Protein AF-A0A924CET1-F1 (afdb_monomer)

pLDDT: mean 86.61, std 19.59, range [25.23, 98.88]

Foldseek 3Di:
DWQFAEQQWTWDWDADFQKIKIWTAGLQCQAQVQFGFTQFMKIKHWPPGRAPDPQWDWDQDLLLSWIWIDHVQKIWIWHYLHQKIKIKIAGPWWIKMKIKTWDLLCAWDWQAAQELPDGDIDHHWDWDWDQQKIAIKDFHALPNDPVQVVCQLQLHHPVLWQDWHRQKMWHKMKGKPFWDDWFDKDWDDDQQGTTIMGITMGDTDSIIMMMMGTDIGHNDDSVCRHVVRVVCVDPVVVVVSSVVSSVVSVVLPVLDAAAFPVVDDPPPLRRLLRVLLSVQSSSLNNNQQHQAAAQLQSGGHADDDHPPLDAAAFPNPGGRPDDGRYDSSHDYDLSGFPQLLSSLLQQLLCLLSLVCSSNVNVLCQLLSSQSSQQSLLVLLVFGFGFQFRGARSRSARDVSQPAHSSRAGPPQLGRQQRLSLLSSLVSLLSCCVRNVDDSPSRVRNSLSSLRSQLGSQLVVCCVVPVGSAPPVLAGWRFDHRLNSFFGRFTAFQSNLLSLLQSLVSLLPDPPQDPVSNVVSVSSNVRRDDFAWDDFPNDIEGDRGVDGDGTDDLQAPSNLSCQPPSNVAAPSPPVRLRRLVCHLVRDDPVSCVRHCDLFASYLNLVSCLRSVNLVVSVVSSSCQSSCPPPQADPSRQDDRHHYHHPSNSSSNVSVSVVSVVVVVVVVVVVVVPPDDDDDDDDDDPPPVVVVVVVVVVVVVVVVVVVVRD

Sequence (708 aa):
MPLSGRKGTGANVWVQNGALWIYLAHNGAYDEEGRLLKLGCIRIVPINIYLGANGFKQELDLATGAINISQPGLKISLWFAGETLIYEFNADKPLAVNVAYANWRDKPRDSVRLDMFRFAKLTADSIKPDNKCVFWFHRNSDAGIDILKIAKQQGIPSEAVHDITSKRVFGGAMALNTAVGLPVVDYVQWQNWKGKAWIFTTSESKQHIMTVHLAGGLNEDPKKWVQQAKTLLSPVVRKQVKRDELERWKQFWSRSHVNININKPTNDTAFIIGRNYQLFRYMLACNRDGELPLLFNGGIFTVDNMPGRISGNNNDELPIYQEGETTPDFRRWMFCSFMSQNQRWLGWPAIANGDIDLLSPSLSFYRDREITAAARAKTNGAIGVVYPEPLDVWGLCSSGVAPRPDGLTNAQHLTYHFSMMLEHAWMALQAHDQLGIFIKKDLQWIKGTILFYDSYYRKQHKSRTGKELNDSGKLVIYPACGLELAVGATNPIEVVSGLTRITAALIALPEINSETRKTLQRIQSSLPALPTGIRDGKESLLPAVTWEKEYNVWEPIEMYAYWPYRMVGITKPSTISLARNTWLTIPAARAKFCKQDYSWMANVINMAALGWTDSAKQRVIYKMSNLSAPQARFPAFLVRDTIGYLITTGVVQELLVYKRCLWLQILMVMEKFTYYPPGQKSGMLILNYMLHSKLLLKQLCVMEKFFH

Mean predicted aligned error: 8.14 Å

Radius of gyration: 27.8 Å; Cα contacts (8 Å, |Δi|>4): 1492; chains: 1; bounding box: 65×84×78 Å

Secondary structure (DSSP, 8-state):
-EEE-STTEEEEEEEETBEEEEEEEEEEEE-TTS-EEEEEEEEEEETT--BTSTT-EEEEETTTTEEEEEETTEEEEEEEETTEEEEEEEEEEEE-EEEEEEES-SS-EEEEEEETTEEEEEPPPEEEEETTEEEEEEE--TTSS-HHHHHHHTT--GGG----STTEEEEEEEEESSEEEEEEEEEEEETTEEEEEEEEEEPSEEEEEEEEEEEEEET--THHHHHHHHHTTSHHHHHHHHHHHHHHHHHHHHH-----STTS-TT-HHHHHHHHHHHHHHHHGGGTT-SSPPPTTTTT------TTT--EETTTTEE------B-TT--TTTTT-EEHHHHHHHHHHHHHHT-HHHHHHHHHHHHHTHHHHHHHHHHTT-SS----SEE-TTSSBPGGG-B-TTSSBSSTTTTT--HHHHHHHHHHHHHHHHH---GGGTHHHHHHHHHHHHHHHHHHHHHHHS-SS-TTS-----SEEETTTEEEEBS-HHHHHHHHHHHHHHHH-TTS-HHHHHHHHHHHHHPPPPPEEEETTEEEE-S-SB-SEE---SS-GGGGGTTTT-SSBTTBGGGHHHHHHHHHTS-HHHHHHHTS--TT-THHHHHHHTT-HHHHHHHHHHHHH--SS--SSSTT---SS---SHHHHHHHHHHHHHHHHHHHHHHHHHTTS----S----SSSHHHHHHHHHHHHHHHHHHHGGG-

Solvent-accessible surface area (backbone atoms only — not comparable to full-atom values): 36358 Å² total; per-residue (Å²): 79,82,40,40,24,25,51,18,20,34,33,40,39,49,75,55,93,31,23,42,38,34,40,36,22,34,60,36,27,41,38,39,86,59,46,72,39,59,64,34,37,38,42,38,34,50,56,99,48,64,46,81,45,87,71,49,48,79,45,78,40,75,68,66,46,27,40,40,36,38,34,84,63,38,41,34,41,36,38,43,52,54,42,26,41,37,38,42,40,42,35,78,55,66,37,31,38,39,44,25,47,30,34,61,38,66,44,66,41,72,60,35,28,36,30,73,89,39,66,38,75,44,72,47,45,50,74,48,79,43,76,32,30,40,36,37,37,37,68,29,44,81,74,59,48,70,58,57,59,56,34,47,53,19,44,26,57,69,92,35,60,44,79,71,26,56,48,14,24,25,32,34,9,39,26,41,76,45,43,49,64,65,52,51,75,44,80,42,77,56,94,80,32,56,35,37,29,41,35,29,44,31,53,70,33,38,63,48,46,39,22,33,20,49,52,38,34,71,69,50,66,73,82,53,30,52,54,60,10,48,54,54,67,38,68,70,51,39,57,50,45,49,54,56,41,38,52,50,36,46,55,57,50,69,57,43,82,62,86,32,57,85,89,55,60,92,81,37,60,59,26,36,28,23,50,35,44,51,52,43,56,47,56,57,43,9,33,31,66,17,82,47,53,70,49,69,90,51,47,67,64,58,53,71,71,52,88,80,73,71,56,42,44,75,79,62,74,43,62,55,85,72,90,66,57,38,41,51,52,34,32,66,67,72,57,48,47,52,35,39,74,60,43,50,38,61,37,54,27,19,56,73,34,67,33,59,47,51,25,47,13,55,57,44,54,56,51,72,24,32,57,34,15,26,39,25,16,45,57,64,70,22,48,39,27,47,58,50,39,45,18,34,86,48,53,46,43,26,74,79,50,48,48,31,60,50,32,33,41,57,44,72,44,39,42,44,18,52,49,48,55,40,53,54,40,42,49,52,54,47,33,24,74,75,66,66,47,78,53,76,82,48,47,62,52,45,50,15,42,56,40,18,55,54,43,34,23,24,50,47,32,22,76,76,70,76,36,49,43,49,99,86,58,25,52,47,44,40,79,23,17,29,64,42,25,28,27,58,7,30,44,23,23,44,47,48,33,34,52,53,50,45,40,53,51,50,61,69,38,84,89,51,51,71,68,61,35,52,52,40,51,55,52,56,72,20,53,56,77,76,23,65,46,74,39,94,91,31,59,18,60,30,58,28,70,44,56,75,45,80,68,46,51,58,58,58,56,49,46,28,28,35,52,88,51,46,72,30,9,67,79,34,63,94,34,35,63,41,45,46,36,29,65,71,49,45,55,67,88,41,39,77,47,30,69,49,80,59,29,80,45,60,51,45,48,48,27,44,35,63,66,35,58,67,63,17,49,53,44,45,48,55,56,43,44,38,73,92,72,68,54,44,92,51,78,72,49,69,69,73,60,57,62,44,59,47,55,53,52,25,30,56,50,48,49,53,48,50,50,47,47,50,51,49,46,51,51,53,59,63,66,70,75,73,91,75,81,94,83,81,85,88,88,84,65,68,67,65,53,57,56,54,48,55,57,48,50,54,55,50,55,55,56,56,59,72,76,108

Nearest PDB structures (foldseek):
  7znz-assembly1_A  TM=6.852E-01  e=9.199E-16  Akkermansia muciniphila ATCC BAA-835
  4ktr-assembly1_A  TM=5.392E-01  e=5.533E-12  [Bacillus] selenitireducens MLS10
  5swi-assembly3_C  TM=4.284E-01  e=2.845E-06  Streptococcus pneumoniae
  5swi-assembly1_B  TM=4.220E-01  e=8.759E-06  Streptococcus pneumoniae
  8bou-assembly1_A  TM=4.145E-01  e=2.973E-05  Blautia producta ATCC 27340 = DSM 2950

Structure (mmCIF, N/CA/C/O backbone):
data_AF-A0A924CET1-F1
#
_entry.id   AF-A0A924CET1-F1
#
loop_
_atom_site.group_PDB
_atom_site.id
_atom_site.type_symbol
_atom_site.label_atom_id
_atom_site.label_alt_id
_atom_site.label_comp_id
_atom_site.label_asym_id
_atom_site.label_entity_id
_atom_site.label_seq_id
_atom_site.pdbx_PDB_ins_code
_atom_site.Cartn_x
_atom_site.Cartn_y
_atom_site.Cartn_z
_atom_site.occupancy
_atom_site.B_iso_or_equiv
_atom_site.auth_seq_id
_atom_site.auth_comp_id
_atom_site.auth_asym_id
_atom_site.auth_atom_id
_atom_site.pdbx_PDB_model_num
ATOM 1 N N . MET A 1 1 ? 1.129 -7.880 -17.248 1.00 93.69 1 MET A N 1
ATOM 2 C CA . MET A 1 1 ? 1.616 -8.592 -16.052 1.00 93.69 1 MET A CA 1
ATOM 3 C C . MET A 1 1 ? 2.364 -7.599 -15.173 1.00 93.69 1 MET A C 1
ATOM 5 O O . MET A 1 1 ? 3.151 -6.838 -15.726 1.00 93.69 1 MET A O 1
ATOM 9 N N . PRO A 1 2 ? 2.096 -7.546 -13.862 1.00 94.50 2 PRO A N 1
ATOM 10 C CA . PRO A 1 2 ? 2.964 -6.887 -12.888 1.00 94.50 2 PRO A CA 1
ATOM 11 C C . PRO A 1 2 ? 4.361 -7.506 -12.907 1.00 94.50 2 PRO A C 1
ATOM 13 O O . PRO A 1 2 ? 4.483 -8.725 -13.005 1.00 94.50 2 PRO A O 1
ATOM 16 N N . LEU A 1 3 ? 5.382 -6.670 -12.793 1.00 98.06 3 LEU A N 1
ATOM 17 C CA . LEU A 1 3 ? 6.769 -7.054 -12.586 1.00 98.06 3 LEU A CA 1
ATOM 18 C C . LEU A 1 3 ? 7.252 -6.350 -11.318 1.00 98.06 3 LEU A C 1
ATOM 20 O O . LEU A 1 3 ? 7.352 -5.122 -11.297 1.00 98.06 3 LEU A O 1
ATOM 24 N N . SER A 1 4 ? 7.480 -7.120 -10.259 1.00 97.50 4 SER A N 1
ATOM 25 C CA . SER A 1 4 ? 7.829 -6.604 -8.934 1.00 97.50 4 SER A CA 1
ATOM 26 C C . SER A 1 4 ? 9.338 -6.429 -8.783 1.00 97.50 4 SER A C 1
ATOM 28 O O . SER A 1 4 ? 10.095 -7.365 -9.037 1.00 97.50 4 SER A O 1
ATOM 30 N N . GLY A 1 5 ? 9.761 -5.247 -8.333 1.00 96.75 5 GLY A N 1
ATOM 31 C CA . GLY A 1 5 ? 11.117 -4.979 -7.860 1.00 96.75 5 GLY A CA 1
ATOM 32 C C . GLY A 1 5 ? 11.214 -5.032 -6.335 1.00 96.75 5 GLY A C 1
ATOM 33 O O . GLY A 1 5 ? 10.693 -5.950 -5.692 1.00 96.75 5 GLY A O 1
ATOM 34 N N . ARG A 1 6 ? 11.900 -4.045 -5.756 1.00 94.94 6 ARG A N 1
ATOM 35 C CA . ARG A 1 6 ? 12.061 -3.847 -4.304 1.00 94.94 6 ARG A CA 1
ATOM 36 C C . ARG A 1 6 ? 11.939 -2.359 -3.950 1.00 94.94 6 ARG A C 1
ATOM 38 O O . ARG A 1 6 ? 12.030 -1.514 -4.839 1.00 94.94 6 ARG A O 1
ATOM 45 N N . LYS A 1 7 ? 11.737 -2.032 -2.669 1.00 96.12 7 LYS A N 1
ATOM 46 C CA . LYS A 1 7 ? 11.613 -0.659 -2.139 1.00 96.12 7 LYS A CA 1
ATOM 47 C C . LYS A 1 7 ? 10.518 0.183 -2.804 1.00 96.12 7 LYS A C 1
ATOM 49 O O . LYS A 1 7 ? 10.582 1.403 -2.872 1.00 96.12 7 LYS A O 1
ATOM 54 N N . GLY A 1 8 ? 9.481 -0.484 -3.293 1.00 96.12 8 GLY A N 1
ATOM 55 C CA . GLY A 1 8 ? 8.350 0.147 -3.954 1.00 96.12 8 GLY A CA 1
ATOM 56 C C . GLY A 1 8 ? 8.479 0.235 -5.471 1.00 96.12 8 GLY A C 1
ATOM 57 O O . GLY A 1 8 ? 7.583 0.807 -6.078 1.00 96.12 8 GLY A O 1
ATOM 58 N N . THR A 1 9 ? 9.522 -0.316 -6.100 1.00 97.69 9 THR A N 1
ATOM 59 C CA . THR A 1 9 ? 9.662 -0.319 -7.569 1.00 97.69 9 THR A CA 1
ATOM 60 C C . THR A 1 9 ? 8.893 -1.447 -8.244 1.00 97.69 9 THR A C 1
ATOM 62 O O . THR A 1 9 ? 8.811 -2.572 -7.747 1.00 97.69 9 THR A O 1
ATOM 65 N N . GLY A 1 10 ? 8.361 -1.168 -9.429 1.00 98.00 10 GLY A N 1
ATOM 66 C CA . GLY A 1 10 ? 7.769 -2.190 -10.279 1.00 98.00 10 GLY A CA 1
ATOM 67 C C . GLY A 1 10 ? 7.324 -1.648 -11.628 1.00 98.00 10 GLY A C 1
ATOM 68 O O . GLY A 1 10 ? 7.490 -0.466 -11.938 1.00 98.00 10 GLY A O 1
ATOM 69 N N . ALA A 1 11 ? 6.749 -2.528 -12.443 1.00 98.38 11 ALA A N 1
ATOM 70 C CA . ALA A 1 11 ? 6.214 -2.152 -13.742 1.00 98.38 11 ALA A CA 1
ATOM 71 C C . ALA A 1 11 ? 4.983 -2.968 -14.158 1.00 98.38 11 ALA A C 1
ATOM 73 O O . ALA A 1 11 ? 4.824 -4.125 -13.772 1.00 98.38 11 ALA A O 1
ATOM 74 N N . ASN A 1 12 ? 4.131 -2.392 -15.008 1.00 96.44 12 ASN A N 1
ATOM 75 C CA . ASN A 1 12 ? 3.133 -3.145 -15.770 1.00 96.44 12 ASN A CA 1
ATOM 76 C C . ASN A 1 12 ? 3.716 -3.472 -17.150 1.00 96.44 12 ASN A C 1
ATOM 78 O O . ASN A 1 12 ? 3.996 -2.555 -17.911 1.00 96.44 12 ASN A O 1
ATOM 82 N N . VAL A 1 13 ? 3.859 -4.758 -17.483 1.00 97.81 13 VAL A N 1
ATOM 83 C CA . VAL A 1 13 ? 4.490 -5.246 -18.724 1.00 97.81 13 VAL A CA 1
ATOM 84 C C . VAL A 1 13 ? 3.480 -6.005 -19.588 1.00 97.81 13 VAL A C 1
ATOM 86 O O . VAL A 1 13 ? 2.873 -6.977 -19.118 1.00 97.81 13 VAL A O 1
ATOM 89 N N . TRP A 1 14 ? 3.290 -5.622 -20.849 1.00 96.06 14 TRP A N 1
ATOM 90 C CA . TRP A 1 14 ? 2.434 -6.362 -21.787 1.00 96.06 14 TRP A CA 1
ATOM 91 C C . TRP A 1 14 ? 2.871 -6.186 -23.240 1.00 96.06 14 TRP A C 1
ATOM 93 O O . TRP A 1 14 ? 3.539 -5.217 -23.582 1.00 96.06 14 TRP A O 1
ATOM 103 N N . VAL A 1 15 ? 2.464 -7.117 -24.101 1.00 97.12 15 VAL A N 1
ATOM 104 C CA . VAL A 1 15 ? 2.618 -6.992 -25.554 1.00 97.12 15 VAL A CA 1
ATOM 105 C C . VAL A 1 15 ? 1.288 -6.605 -26.186 1.00 97.12 15 VAL A C 1
ATOM 107 O O . VAL A 1 15 ? 0.242 -7.173 -25.862 1.00 97.12 15 VAL A O 1
ATOM 110 N N . GLN A 1 16 ? 1.329 -5.618 -27.075 1.00 94.44 16 GLN A N 1
ATOM 111 C CA . GLN A 1 16 ? 0.176 -5.133 -27.824 1.00 94.44 16 GLN A CA 1
ATOM 112 C C . GLN A 1 16 ? 0.647 -4.474 -29.119 1.00 94.44 16 GLN A C 1
ATOM 114 O O . GLN A 1 16 ? 1.568 -3.655 -29.104 1.00 94.44 16 GLN A O 1
ATOM 119 N N . ASN A 1 17 ? -0.032 -4.793 -30.223 1.00 94.50 17 ASN A N 1
ATOM 120 C CA . ASN A 1 17 ? 0.187 -4.196 -31.542 1.00 94.50 17 ASN A CA 1
ATOM 121 C C . ASN A 1 17 ? 1.659 -4.249 -31.992 1.00 94.50 17 ASN A C 1
ATOM 123 O O . ASN A 1 17 ? 2.242 -3.226 -32.352 1.00 94.50 17 ASN A O 1
ATOM 127 N N . GLY A 1 18 ? 2.285 -5.427 -31.905 1.00 96.56 18 GLY A N 1
ATOM 128 C CA . GLY A 1 18 ? 3.669 -5.631 -32.340 1.00 96.56 18 GLY A CA 1
ATOM 129 C C . GLY A 1 18 ? 4.739 -5.090 -31.388 1.00 96.56 18 GLY A C 1
ATOM 130 O O . GLY A 1 18 ? 5.923 -5.243 -31.675 1.00 96.56 18 GLY A O 1
ATOM 131 N N . ALA A 1 19 ? 4.355 -4.476 -30.264 1.00 97.62 19 ALA A N 1
ATOM 132 C CA . ALA A 1 19 ? 5.263 -3.794 -29.348 1.00 97.62 19 ALA A CA 1
ATOM 133 C C . ALA A 1 19 ? 5.168 -4.336 -27.917 1.00 97.62 19 ALA A C 1
ATOM 135 O O . ALA A 1 19 ? 4.095 -4.733 -27.456 1.00 97.62 19 ALA A O 1
ATOM 136 N N . LEU A 1 20 ? 6.289 -4.288 -27.202 1.00 98.50 20 LEU A N 1
ATOM 137 C CA . LEU A 1 20 ? 6.355 -4.478 -25.757 1.00 98.50 20 LEU A CA 1
ATOM 138 C C . LEU A 1 20 ? 6.174 -3.125 -25.063 1.00 98.50 20 LEU A C 1
ATOM 140 O O . LEU A 1 20 ? 6.857 -2.157 -25.390 1.00 98.50 20 LEU A O 1
ATOM 144 N N . TRP A 1 21 ? 5.274 -3.083 -24.091 1.00 98.31 21 TRP A N 1
ATOM 145 C CA . TRP A 1 21 ? 4.913 -1.907 -23.313 1.00 98.31 21 TRP A CA 1
ATOM 146 C C . TRP A 1 21 ? 5.235 -2.119 -21.840 1.00 98.31 21 TRP A C 1
ATOM 148 O O . TRP A 1 21 ? 4.999 -3.201 -21.292 1.00 98.31 21 TRP A O 1
ATOM 158 N N . ILE A 1 22 ? 5.773 -1.079 -21.207 1.00 98.50 22 ILE A N 1
ATOM 159 C CA . ILE A 1 22 ? 6.216 -1.094 -19.815 1.00 98.50 22 ILE A CA 1
ATOM 160 C C . ILE A 1 22 ? 5.808 0.228 -19.159 1.00 98.50 22 ILE A C 1
ATOM 162 O O . ILE A 1 22 ? 6.411 1.262 -19.434 1.00 98.50 22 ILE A O 1
ATOM 166 N N . TYR A 1 23 ? 4.822 0.214 -18.263 1.00 97.88 23 TYR A N 1
ATOM 167 C CA . TYR A 1 23 ? 4.559 1.365 -17.388 1.00 97.88 23 TYR A CA 1
ATOM 168 C C . TYR A 1 23 ? 5.382 1.263 -16.118 1.00 97.88 23 TYR A C 1
ATOM 170 O O . TYR A 1 23 ? 5.214 0.310 -15.359 1.00 97.88 23 TYR A O 1
ATOM 178 N N . LEU A 1 24 ? 6.240 2.253 -15.891 1.00 98.62 24 LEU A N 1
ATOM 179 C CA . LEU A 1 24 ? 7.174 2.309 -14.770 1.00 98.62 24 LEU A CA 1
ATOM 180 C C . LEU A 1 24 ? 6.499 2.930 -13.546 1.00 98.62 24 LEU A C 1
ATOM 182 O O . LEU A 1 24 ? 5.715 3.875 -13.675 1.00 98.62 24 LEU A O 1
ATOM 186 N N . ALA A 1 25 ? 6.798 2.420 -12.355 1.00 97.81 25 ALA A N 1
ATOM 187 C CA . ALA A 1 25 ? 6.212 2.927 -11.122 1.00 97.81 25 ALA A CA 1
ATOM 188 C C . ALA A 1 25 ? 7.146 2.769 -9.913 1.00 97.81 25 ALA A C 1
ATOM 190 O O . ALA A 1 25 ? 7.960 1.845 -9.855 1.00 97.81 25 ALA A O 1
ATOM 191 N N . HIS A 1 26 ? 6.983 3.663 -8.936 1.00 97.94 26 HIS A N 1
ATOM 192 C CA . HIS A 1 26 ? 7.673 3.618 -7.649 1.00 97.94 26 HIS A CA 1
ATOM 193 C C . HIS A 1 26 ? 6.730 4.082 -6.536 1.00 97.94 26 HIS A C 1
ATOM 195 O O . HIS A 1 26 ? 6.138 5.150 -6.651 1.00 97.94 26 HIS A O 1
ATOM 201 N N . ASN A 1 27 ? 6.633 3.354 -5.421 1.00 96.25 27 ASN A N 1
ATOM 202 C CA . ASN A 1 27 ? 5.761 3.695 -4.280 1.00 96.25 27 ASN A CA 1
ATOM 203 C C . ASN A 1 27 ? 6.240 4.917 -3.465 1.00 96.25 27 ASN A C 1
ATOM 205 O O . ASN A 1 27 ? 5.765 5.173 -2.369 1.00 96.25 27 ASN A O 1
ATOM 209 N N . GLY A 1 28 ? 7.211 5.653 -3.997 1.00 96.19 28 GLY A N 1
ATOM 210 C CA . GLY A 1 28 ? 7.781 6.871 -3.426 1.00 96.19 28 GLY A CA 1
ATOM 211 C C . GLY A 1 28 ? 7.580 8.069 -4.350 1.00 96.19 28 GLY A C 1
ATOM 212 O O . GLY A 1 28 ? 8.092 9.141 -4.055 1.00 96.19 28 GLY A O 1
ATOM 213 N N . ALA A 1 29 ? 6.854 7.891 -5.461 1.00 96.88 29 ALA A N 1
ATOM 214 C CA . ALA A 1 29 ? 6.559 8.915 -6.457 1.00 96.88 29 ALA A CA 1
ATOM 215 C C . ALA A 1 29 ? 5.309 9.725 -6.080 1.00 96.88 29 ALA A C 1
ATOM 217 O O . ALA A 1 29 ? 4.350 9.795 -6.845 1.00 96.88 29 ALA A O 1
ATOM 218 N N . TYR A 1 30 ? 5.302 10.258 -4.858 1.00 95.06 30 TYR A N 1
ATOM 219 C CA . TYR A 1 30 ? 4.265 11.172 -4.389 1.00 95.06 30 TYR A CA 1
ATOM 220 C C . TYR A 1 30 ? 4.641 12.601 -4.773 1.00 95.06 30 TYR A C 1
ATOM 222 O O . TYR A 1 30 ? 5.714 13.072 -4.391 1.00 95.06 30 TYR A O 1
ATOM 230 N N . ASP A 1 31 ? 3.778 13.282 -5.518 1.00 93.88 31 ASP A N 1
ATOM 231 C CA . ASP A 1 31 ? 3.985 14.687 -5.868 1.00 93.88 31 ASP A CA 1
ATOM 232 C C . ASP A 1 31 ? 3.669 15.644 -4.706 1.00 93.88 31 ASP A C 1
ATOM 234 O O . ASP A 1 31 ? 3.340 15.220 -3.592 1.00 93.88 31 ASP A O 1
ATOM 238 N N . GLU A 1 32 ? 3.806 16.946 -4.950 1.00 91.88 32 GLU A N 1
ATOM 239 C CA . GLU A 1 32 ? 3.580 17.998 -3.959 1.00 91.88 32 GLU A CA 1
ATOM 240 C C . GLU A 1 32 ? 2.165 18.004 -3.363 1.00 91.88 32 GLU A C 1
ATOM 242 O O . GLU A 1 32 ? 1.992 18.450 -2.233 1.00 91.88 32 GLU A O 1
ATOM 247 N N . GLU A 1 33 ? 1.177 17.459 -4.073 1.00 89.75 33 GLU A N 1
ATOM 248 C CA . GLU A 1 33 ? -0.221 17.347 -3.636 1.00 89.75 33 GLU A CA 1
ATOM 249 C C . GLU A 1 33 ? -0.495 16.014 -2.910 1.00 89.75 33 GLU A C 1
ATOM 251 O O . GLU A 1 33 ? -1.640 15.696 -2.580 1.00 89.75 33 GLU A O 1
ATOM 256 N N . GLY A 1 34 ? 0.538 15.197 -2.673 1.00 90.88 34 GLY A N 1
ATOM 257 C CA . GLY A 1 34 ? 0.408 13.892 -2.025 1.00 90.88 34 GLY A CA 1
ATOM 258 C C . GLY A 1 34 ? -0.187 12.818 -2.938 1.00 90.88 34 GLY A C 1
ATOM 259 O O . GLY A 1 34 ? -0.776 11.847 -2.452 1.00 90.88 34 GLY A O 1
ATOM 260 N N . ARG A 1 35 ? -0.039 12.956 -4.261 1.00 90.69 35 ARG A N 1
ATOM 261 C CA . ARG A 1 35 ? -0.566 12.017 -5.260 1.00 90.69 35 ARG A CA 1
ATOM 262 C C . ARG A 1 35 ? 0.531 11.054 -5.715 1.00 90.69 35 ARG A C 1
ATOM 264 O O . ARG A 1 35 ? 1.541 11.481 -6.256 1.00 90.69 35 ARG A O 1
ATOM 271 N N . LEU A 1 36 ? 0.328 9.746 -5.536 1.00 93.19 36 LEU A N 1
ATOM 272 C CA . LEU A 1 36 ? 1.160 8.698 -6.137 1.00 93.19 36 LEU A CA 1
ATOM 273 C C . LEU A 1 36 ? 1.019 8.643 -7.672 1.00 93.19 36 LEU A C 1
ATOM 275 O O . LEU A 1 36 ? -0.027 8.228 -8.181 1.00 93.19 36 LEU A O 1
ATOM 279 N N . LEU A 1 37 ? 2.091 8.974 -8.394 1.00 94.12 37 LEU A N 1
ATOM 280 C CA . LEU A 1 37 ? 2.150 9.021 -9.859 1.00 94.12 37 LEU A CA 1
ATOM 281 C C . LEU A 1 37 ? 2.985 7.876 -10.465 1.00 94.12 37 LEU A C 1
ATOM 283 O O . LEU A 1 37 ? 3.860 7.283 -9.828 1.00 94.12 37 LEU A O 1
ATOM 287 N N . LYS A 1 38 ? 2.743 7.567 -11.741 1.00 95.75 38 LYS A N 1
ATOM 288 C CA . LYS A 1 38 ? 3.611 6.710 -12.566 1.00 95.75 38 LYS A CA 1
ATOM 289 C C . LYS A 1 38 ? 4.859 7.460 -13.008 1.00 95.75 38 LYS A C 1
ATOM 291 O O . LYS A 1 38 ? 4.860 8.679 -13.120 1.00 95.75 38 LYS A O 1
ATOM 296 N N . LEU A 1 39 ? 5.897 6.718 -13.382 1.00 97.88 39 LEU A N 1
ATOM 297 C CA . LEU A 1 39 ? 7.189 7.263 -13.814 1.00 97.88 39 LEU A CA 1
ATOM 298 C C . LEU A 1 39 ? 7.353 7.363 -15.339 1.00 97.88 39 LEU A C 1
ATOM 300 O O . LEU A 1 39 ? 8.454 7.631 -15.806 1.00 97.88 39 LEU A O 1
ATOM 304 N N . GLY A 1 40 ? 6.286 7.124 -16.104 1.00 97.25 40 GLY A N 1
ATOM 305 C CA . GLY A 1 40 ? 6.294 7.137 -17.568 1.00 97.25 40 GLY A CA 1
ATOM 306 C C . GLY A 1 40 ? 6.160 5.746 -18.193 1.00 97.25 40 GLY A C 1
ATOM 307 O O . GLY A 1 40 ? 5.855 4.751 -17.524 1.00 97.25 40 GLY A O 1
ATOM 308 N N . CYS A 1 41 ? 6.361 5.688 -19.507 1.00 98.19 41 CYS A N 1
ATOM 309 C CA . CYS A 1 41 ? 6.151 4.506 -20.334 1.00 98.19 41 CYS A CA 1
ATOM 310 C C . CYS A 1 41 ? 7.390 4.189 -21.167 1.00 98.19 41 CYS A C 1
ATOM 312 O O . CYS A 1 41 ? 7.946 5.077 -21.804 1.00 98.19 41 CYS A O 1
ATOM 314 N N . ILE A 1 42 ? 7.768 2.916 -21.246 1.00 98.69 42 ILE A N 1
ATOM 315 C CA . ILE A 1 42 ? 8.711 2.423 -22.249 1.00 98.69 42 ILE A CA 1
ATOM 316 C C . ILE A 1 42 ? 7.956 1.595 -23.287 1.00 98.69 42 ILE A C 1
ATOM 318 O O . ILE A 1 42 ? 7.154 0.725 -22.939 1.00 98.69 42 ILE A O 1
ATOM 322 N N . ARG A 1 43 ? 8.234 1.858 -24.564 1.00 98.50 43 ARG A N 1
ATOM 323 C CA . ARG A 1 43 ? 7.751 1.080 -25.706 1.00 98.50 43 ARG A CA 1
ATOM 324 C C . ARG A 1 43 ? 8.944 0.530 -26.480 1.00 98.50 43 ARG A C 1
ATOM 326 O O . ARG A 1 43 ? 9.829 1.289 -26.867 1.00 98.50 43 ARG A O 1
ATOM 333 N N . ILE A 1 44 ? 8.953 -0.777 -26.718 1.00 98.69 44 ILE A N 1
ATOM 334 C CA . ILE A 1 44 ? 10.032 -1.480 -27.416 1.00 98.69 44 ILE A CA 1
ATOM 335 C C . ILE A 1 44 ? 9.464 -2.192 -28.642 1.00 98.69 44 ILE A C 1
ATOM 337 O O . ILE A 1 44 ? 8.521 -2.978 -28.528 1.00 98.69 44 ILE A O 1
ATOM 341 N N . VAL A 1 45 ? 10.043 -1.918 -29.810 1.00 98.19 45 VAL A N 1
ATOM 342 C CA . VAL A 1 45 ? 9.638 -2.488 -31.101 1.00 98.19 45 VAL A CA 1
ATOM 343 C C . VAL A 1 45 ? 10.869 -3.065 -31.796 1.00 98.19 45 VAL A C 1
ATOM 345 O O . VAL A 1 45 ? 11.706 -2.296 -32.272 1.00 98.19 45 VAL A O 1
ATOM 348 N N . PRO A 1 46 ? 11.017 -4.396 -31.863 1.00 96.50 46 PRO A N 1
ATOM 349 C CA . PRO A 1 46 ? 12.047 -5.000 -32.694 1.00 96.50 46 PRO A CA 1
ATOM 350 C C . PRO A 1 46 ? 11.730 -4.748 -34.175 1.00 96.50 46 PRO A C 1
ATOM 352 O O . PRO A 1 46 ? 10.611 -4.987 -34.628 1.00 96.50 46 PRO A O 1
ATOM 355 N N . ILE A 1 47 ? 12.698 -4.249 -34.940 1.00 95.56 47 ILE A N 1
ATOM 356 C CA . ILE A 1 47 ? 12.517 -3.983 -36.370 1.00 95.56 47 ILE A CA 1
ATOM 357 C C . ILE A 1 47 ? 12.382 -5.326 -37.101 1.00 95.56 47 ILE A C 1
ATOM 359 O O . ILE A 1 47 ? 13.086 -6.285 -36.792 1.00 95.56 47 ILE A O 1
ATOM 363 N N . ASN A 1 48 ? 11.448 -5.403 -38.053 1.00 92.81 48 ASN A N 1
ATOM 364 C CA . ASN A 1 48 ? 11.116 -6.605 -38.833 1.00 92.81 48 ASN A CA 1
ATOM 365 C C . ASN A 1 48 ? 10.544 -7.797 -38.036 1.00 92.81 48 ASN A C 1
ATOM 367 O O . ASN A 1 48 ? 10.331 -8.861 -38.614 1.00 92.81 48 ASN A O 1
ATOM 371 N N . ILE A 1 49 ? 10.237 -7.638 -36.742 1.00 93.25 49 ILE A N 1
ATOM 372 C CA . ILE A 1 49 ? 9.490 -8.635 -35.961 1.00 93.25 49 ILE A CA 1
ATOM 373 C C . ILE A 1 49 ? 8.240 -7.996 -35.366 1.00 93.25 49 ILE A C 1
ATOM 375 O O . ILE A 1 49 ? 8.306 -7.044 -34.593 1.00 93.25 49 ILE A O 1
ATOM 379 N N . TYR A 1 50 ? 7.086 -8.596 -35.650 1.00 95.94 50 TYR A N 1
ATOM 380 C CA . TYR A 1 50 ? 5.835 -8.258 -34.984 1.00 95.94 50 TYR A CA 1
ATOM 381 C C . TYR A 1 50 ? 5.674 -9.104 -33.713 1.00 95.94 50 TYR A C 1
ATOM 383 O O . TYR A 1 50 ? 5.457 -10.316 -33.796 1.00 95.94 50 TYR A O 1
ATOM 391 N N . LEU A 1 51 ? 5.802 -8.493 -32.529 1.00 96.81 51 LEU A N 1
ATOM 392 C CA . LEU A 1 51 ? 5.563 -9.186 -31.256 1.00 96.81 51 LEU A CA 1
ATOM 393 C C . LEU A 1 51 ? 4.079 -9.534 -31.077 1.00 96.81 51 LEU A C 1
ATOM 395 O O . LEU A 1 51 ? 3.204 -8.694 -31.286 1.00 96.81 51 LEU A O 1
ATOM 399 N N . GLY A 1 52 ? 3.800 -10.754 -30.619 1.00 95.56 52 GLY A N 1
ATOM 400 C CA . GLY A 1 52 ? 2.431 -11.258 -30.463 1.00 95.56 52 GLY A CA 1
ATOM 401 C C . GLY A 1 52 ? 1.935 -12.068 -31.662 1.00 95.56 52 GLY A C 1
ATOM 402 O O . GLY A 1 52 ? 0.746 -12.368 -31.733 1.00 95.56 52 GLY A O 1
ATOM 403 N N . ALA A 1 53 ? 2.826 -12.409 -32.599 1.00 95.06 53 ALA A N 1
ATOM 404 C CA . ALA A 1 53 ? 2.528 -13.290 -33.724 1.00 95.06 53 ALA A CA 1
ATOM 405 C C . ALA A 1 53 ? 2.481 -14.774 -33.294 1.00 95.06 53 ALA A C 1
ATOM 407 O O . ALA A 1 53 ? 2.644 -15.116 -32.121 1.00 95.06 53 ALA A O 1
ATOM 408 N N . ASN A 1 54 ? 2.264 -15.681 -34.252 1.00 94.12 54 ASN A N 1
ATOM 409 C CA . ASN A 1 54 ? 2.212 -17.122 -33.987 1.00 94.12 54 ASN A CA 1
ATOM 410 C C . ASN A 1 54 ? 3.476 -17.624 -33.264 1.00 94.12 54 ASN A C 1
ATOM 412 O O . ASN A 1 54 ? 4.603 -17.289 -33.629 1.00 94.12 54 ASN A O 1
ATOM 416 N N . GLY A 1 55 ? 3.278 -18.444 -32.228 1.00 94.94 55 GLY A N 1
ATOM 417 C CA . GLY A 1 55 ? 4.354 -18.945 -31.367 1.00 94.94 55 GLY A CA 1
ATOM 418 C C . GLY A 1 55 ? 4.773 -17.992 -30.240 1.00 94.94 55 GLY A C 1
ATOM 419 O O . GLY A 1 55 ? 5.679 -18.332 -29.482 1.00 94.94 55 GLY A O 1
ATOM 420 N N . PHE A 1 56 ? 4.122 -16.833 -30.104 1.00 97.62 56 PHE A N 1
ATOM 421 C CA . PHE A 1 56 ? 4.334 -15.914 -28.990 1.00 97.62 56 PHE A CA 1
ATOM 422 C C . PHE A 1 56 ? 3.938 -16.522 -27.637 1.00 97.62 56 PHE A C 1
ATOM 424 O O . PHE A 1 56 ? 2.856 -17.095 -27.482 1.00 97.62 56 PHE A O 1
ATOM 431 N N . LYS A 1 57 ? 4.782 -16.304 -26.628 1.00 97.38 57 LYS A N 1
ATOM 432 C CA . LYS A 1 57 ? 4.499 -16.556 -25.214 1.00 97.38 57 LYS A CA 1
ATOM 433 C C . LYS A 1 57 ? 5.022 -15.408 -24.360 1.00 97.38 57 LYS A C 1
ATOM 435 O O . LYS A 1 57 ? 6.106 -14.889 -24.612 1.00 97.38 57 LYS A O 1
ATOM 440 N N . GLN A 1 58 ? 4.272 -15.064 -23.317 1.00 97.50 58 GLN A N 1
ATOM 441 C CA . GLN A 1 58 ? 4.706 -14.189 -22.231 1.00 97.50 58 GLN A CA 1
ATOM 442 C C . GLN A 1 58 ? 4.395 -14.888 -20.906 1.00 97.50 58 GLN A C 1
ATOM 444 O O . GLN A 1 58 ? 3.233 -15.165 -20.613 1.00 97.50 58 GLN A O 1
ATOM 449 N N . GLU A 1 59 ? 5.426 -15.163 -20.116 1.00 97.12 59 GLU A N 1
ATOM 450 C CA . GLU A 1 59 ? 5.361 -15.998 -18.917 1.00 97.12 59 GLU A CA 1
ATOM 451 C C . GLU A 1 59 ? 5.987 -15.259 -17.733 1.00 97.12 59 GLU A C 1
ATOM 453 O O . GLU A 1 59 ? 7.097 -14.742 -17.835 1.00 97.12 59 GLU A O 1
ATOM 458 N N . LEU A 1 60 ? 5.268 -15.200 -16.611 1.00 97.38 60 LEU A N 1
ATOM 459 C CA . LEU A 1 60 ? 5.802 -14.719 -15.339 1.00 97.38 60 LEU A CA 1
ATOM 460 C C . LEU A 1 60 ? 6.324 -15.919 -14.548 1.00 97.38 60 LEU A C 1
ATOM 462 O O . LEU A 1 60 ? 5.537 -16.757 -14.108 1.00 97.38 60 LEU A O 1
ATOM 466 N N . ASP A 1 61 ? 7.634 -15.977 -14.350 1.00 97.38 61 ASP A N 1
ATOM 467 C CA . ASP A 1 61 ? 8.286 -16.959 -13.494 1.00 97.38 61 ASP A CA 1
ATOM 468 C C . ASP A 1 61 ? 8.370 -16.412 -12.067 1.00 97.38 61 ASP A C 1
ATOM 470 O O . ASP A 1 61 ? 9.171 -15.529 -11.754 1.00 97.38 61 ASP A O 1
ATOM 474 N N . LEU A 1 62 ? 7.521 -16.947 -11.190 1.00 95.56 62 LEU A N 1
ATOM 475 C CA . LEU A 1 62 ? 7.454 -16.524 -9.796 1.00 95.56 62 LEU A CA 1
ATOM 476 C C . LEU A 1 62 ? 8.731 -16.852 -9.024 1.00 95.56 62 LEU A C 1
ATOM 478 O O . LEU A 1 62 ? 9.113 -16.068 -8.158 1.00 95.56 62 LEU A O 1
ATOM 482 N N . ALA A 1 63 ? 9.411 -17.956 -9.343 1.00 95.44 63 ALA A N 1
ATOM 483 C CA . ALA A 1 63 ? 10.594 -18.395 -8.608 1.00 95.44 63 ALA A CA 1
ATOM 484 C C . ALA A 1 63 ? 11.780 -17.446 -8.810 1.00 95.44 63 ALA A C 1
ATOM 486 O O . ALA A 1 63 ? 12.594 -17.274 -7.905 1.00 95.44 63 ALA A O 1
ATOM 487 N N . THR A 1 64 ? 11.868 -16.817 -9.983 1.00 96.75 64 THR A N 1
ATOM 488 C CA . THR A 1 64 ? 12.947 -15.879 -10.329 1.00 96.75 64 THR A CA 1
ATOM 489 C C . THR A 1 64 ? 12.496 -14.419 -10.371 1.00 96.75 64 THR A C 1
ATOM 491 O O . THR A 1 64 ? 13.326 -13.521 -10.528 1.00 96.75 64 THR A O 1
ATOM 494 N N . GLY A 1 65 ? 11.187 -14.185 -10.264 1.00 97.25 65 GLY A N 1
ATOM 495 C CA . GLY A 1 65 ? 10.541 -12.884 -10.387 1.00 97.25 65 GLY A CA 1
ATOM 496 C C . GLY A 1 65 ? 10.632 -12.254 -11.776 1.00 97.25 65 GLY A C 1
ATOM 497 O O . GLY A 1 65 ? 10.410 -11.048 -11.894 1.00 97.25 65 GLY A O 1
ATOM 498 N N . ALA A 1 66 ? 10.971 -13.031 -12.808 1.00 98.44 66 ALA A N 1
ATOM 499 C CA . ALA A 1 66 ? 11.201 -12.548 -14.164 1.00 98.44 66 ALA A CA 1
ATOM 500 C C . ALA A 1 66 ? 9.976 -12.732 -15.069 1.00 98.44 66 ALA A C 1
ATOM 502 O O . ALA A 1 66 ? 9.241 -13.713 -14.960 1.00 98.44 66 ALA A O 1
ATOM 503 N N . ILE A 1 67 ? 9.794 -11.819 -16.022 1.00 98.81 67 ILE A N 1
ATOM 504 C CA . ILE A 1 67 ? 8.911 -12.029 -17.170 1.00 98.81 67 ILE A CA 1
ATOM 505 C C . ILE A 1 67 ? 9.763 -12.458 -18.358 1.00 98.81 67 ILE A C 1
ATOM 507 O O . ILE A 1 67 ? 10.632 -11.712 -18.806 1.00 98.81 67 ILE A O 1
ATOM 511 N N . ASN A 1 68 ? 9.466 -13.634 -18.897 1.00 98.62 68 ASN A N 1
ATOM 512 C CA . ASN A 1 68 ? 10.080 -14.160 -20.105 1.00 98.62 68 ASN A CA 1
ATOM 513 C C . ASN A 1 68 ? 9.096 -14.028 -21.267 1.00 98.62 68 ASN A C 1
ATOM 515 O O . ASN A 1 68 ? 7.940 -14.439 -21.172 1.00 98.62 68 ASN A O 1
ATOM 519 N N . ILE A 1 69 ? 9.553 -13.452 -22.370 1.00 98.56 69 ILE A N 1
ATOM 520 C CA . ILE A 1 69 ? 8.813 -13.364 -23.623 1.00 98.56 69 ILE A CA 1
ATOM 521 C C . ILE A 1 69 ? 9.577 -14.170 -24.666 1.00 98.56 69 ILE A C 1
ATOM 523 O O . ILE A 1 69 ? 10.786 -14.008 -24.824 1.00 98.56 69 ILE A O 1
ATOM 527 N N . SER A 1 70 ? 8.884 -15.043 -25.387 1.00 98.06 70 SER A N 1
ATOM 528 C CA . SER A 1 70 ? 9.475 -15.823 -26.472 1.00 98.06 70 SER A CA 1
ATOM 529 C C . SER A 1 70 ? 8.579 -15.836 -27.702 1.00 98.06 70 SER A C 1
ATOM 531 O O . SER A 1 70 ? 7.358 -15.762 -27.602 1.00 98.06 70 SER A O 1
ATOM 533 N N . GLN A 1 71 ? 9.208 -15.888 -28.867 1.00 96.06 71 GLN A N 1
ATOM 534 C CA . GLN A 1 71 ? 8.598 -16.056 -30.186 1.00 96.06 71 GLN A CA 1
ATOM 535 C C . GLN A 1 71 ? 9.654 -16.747 -31.074 1.00 96.06 71 GLN A C 1
ATOM 537 O O . GLN A 1 71 ? 10.838 -16.677 -30.733 1.00 96.06 71 GLN A O 1
ATOM 542 N N . PRO A 1 72 ? 9.307 -17.439 -32.178 1.00 95.50 72 PRO A N 1
ATOM 543 C CA . PRO A 1 72 ? 10.322 -18.030 -33.050 1.00 95.50 72 PRO A CA 1
ATOM 544 C C . PRO A 1 72 ? 11.440 -17.036 -33.408 1.00 95.50 72 PRO A C 1
ATOM 546 O O . PRO A 1 72 ? 11.171 -15.936 -33.888 1.00 95.50 72 PRO A O 1
ATOM 549 N N . GLY A 1 73 ? 12.687 -17.414 -33.117 1.00 94.50 73 GLY A N 1
ATOM 550 C CA . GLY A 1 73 ? 13.876 -16.591 -33.350 1.00 94.50 73 GLY A CA 1
ATOM 551 C C . GLY A 1 73 ? 14.152 -15.473 -32.340 1.00 94.50 73 GLY A C 1
ATOM 552 O O . GLY A 1 73 ? 15.100 -14.715 -32.546 1.00 94.50 73 GLY A O 1
ATOM 553 N N . LEU A 1 74 ? 13.352 -15.345 -31.273 1.00 97.56 74 LEU A N 1
ATOM 554 C CA . LEU A 1 74 ? 13.438 -14.244 -30.315 1.00 97.56 74 LEU A CA 1
ATOM 555 C C . LEU A 1 74 ? 13.140 -14.673 -28.868 1.00 97.56 74 LEU A C 1
ATOM 557 O O . LEU A 1 74 ? 12.108 -15.278 -28.569 1.00 97.56 74 LEU A O 1
ATOM 561 N N . LYS A 1 75 ? 14.009 -14.268 -27.939 1.00 98.38 75 LYS A N 1
ATOM 562 C CA . LYS A 1 75 ? 13.811 -14.371 -26.488 1.00 98.38 75 LYS A CA 1
ATOM 563 C C . LYS A 1 75 ? 14.096 -13.035 -25.812 1.00 98.38 75 LYS A C 1
ATOM 565 O O . LYS A 1 75 ? 15.118 -12.402 -26.066 1.00 98.38 75 LYS A O 1
ATOM 570 N N . ILE A 1 76 ? 13.212 -12.635 -24.912 1.00 98.69 76 ILE A N 1
ATOM 571 C CA . ILE A 1 76 ? 13.323 -11.428 -24.098 1.00 98.69 76 ILE A CA 1
ATOM 572 C C . ILE A 1 76 ? 13.120 -11.816 -22.632 1.00 98.69 76 ILE A C 1
ATOM 574 O O . ILE A 1 76 ? 12.195 -12.558 -22.312 1.00 98.69 76 ILE A O 1
ATOM 578 N N . SER A 1 77 ? 13.953 -11.291 -21.740 1.00 98.69 77 SER A N 1
ATOM 579 C CA . SER A 1 77 ? 13.823 -11.444 -20.287 1.00 98.69 77 SER A CA 1
ATOM 580 C C . SER A 1 77 ? 13.755 -10.069 -19.629 1.00 98.69 77 SER A C 1
ATOM 582 O O . SER A 1 77 ? 14.567 -9.196 -19.938 1.00 98.69 77 SER A O 1
ATOM 584 N N . LEU A 1 78 ? 12.785 -9.874 -18.735 1.00 98.88 78 LEU A N 1
ATOM 585 C CA . LEU A 1 78 ? 12.645 -8.684 -17.900 1.00 98.88 78 LEU A CA 1
ATOM 586 C C . LEU A 1 78 ? 12.676 -9.070 -16.425 1.00 98.88 78 LEU A C 1
ATOM 588 O O . LEU A 1 78 ? 11.912 -9.931 -15.995 1.00 98.88 78 LEU A O 1
ATOM 592 N N . TRP A 1 79 ? 13.517 -8.414 -15.635 1.00 98.75 79 TRP A N 1
ATOM 593 C CA . TRP A 1 79 ? 13.609 -8.646 -14.192 1.00 98.75 79 TRP A CA 1
ATOM 594 C C . TRP A 1 79 ? 14.191 -7.425 -13.482 1.00 98.75 79 TRP A C 1
ATOM 596 O O . TRP A 1 79 ? 14.926 -6.649 -14.085 1.00 98.75 79 TRP A O 1
ATOM 606 N N . PHE A 1 80 ? 13.874 -7.243 -12.203 1.00 98.62 80 PHE A N 1
ATOM 607 C CA . PHE A 1 80 ? 14.457 -6.172 -11.395 1.00 98.62 80 PHE A CA 1
ATOM 608 C C . PHE A 1 80 ? 15.675 -6.666 -10.617 1.00 98.62 80 PHE A C 1
ATOM 610 O O . PHE A 1 80 ? 15.620 -7.711 -9.982 1.00 98.62 80 PHE A O 1
ATOM 617 N N . ALA A 1 81 ? 16.750 -5.885 -10.618 1.00 97.44 81 ALA A N 1
ATOM 618 C CA . ALA A 1 81 ? 17.838 -5.965 -9.651 1.00 97.44 81 ALA A CA 1
ATOM 619 C C . ALA A 1 81 ? 17.624 -4.863 -8.602 1.00 97.44 81 ALA A C 1
ATOM 621 O O . ALA A 1 81 ? 18.033 -3.715 -8.805 1.00 97.44 81 ALA A O 1
ATOM 622 N N . GLY A 1 82 ? 16.935 -5.190 -7.505 1.00 95.44 82 GLY A N 1
ATOM 623 C CA . GLY A 1 82 ? 16.464 -4.187 -6.548 1.00 95.44 82 GLY A CA 1
ATOM 624 C C . GLY A 1 82 ? 15.536 -3.171 -7.221 1.00 95.44 82 GLY A C 1
ATOM 625 O O . GLY A 1 82 ? 14.405 -3.499 -7.560 1.00 95.44 82 GLY A O 1
ATOM 626 N N . GLU A 1 83 ? 16.039 -1.956 -7.427 1.00 97.44 83 GLU A N 1
ATOM 627 C CA . GLU A 1 83 ? 15.305 -0.822 -8.008 1.00 97.44 83 GLU A CA 1
ATOM 628 C C . GLU A 1 83 ? 15.574 -0.618 -9.514 1.00 97.44 83 GLU A C 1
ATOM 630 O O . GLU A 1 83 ? 15.014 0.279 -10.141 1.00 97.44 83 GLU A O 1
ATOM 635 N N . THR A 1 84 ? 16.436 -1.446 -10.120 1.00 98.62 84 THR A N 1
ATOM 636 C CA . THR A 1 84 ? 16.795 -1.326 -11.543 1.00 98.62 84 THR A CA 1
ATOM 637 C C . THR A 1 84 ? 16.146 -2.422 -12.374 1.00 98.62 84 THR A C 1
ATOM 639 O O . THR A 1 84 ? 16.479 -3.594 -12.211 1.00 98.62 84 THR A O 1
ATOM 642 N N . LEU A 1 85 ? 15.264 -2.057 -13.302 1.00 98.88 85 LEU A N 1
ATOM 643 C CA . LEU A 1 85 ? 14.732 -2.970 -14.312 1.00 98.88 85 LEU A CA 1
ATOM 644 C C . LEU A 1 85 ? 15.825 -3.306 -15.330 1.00 98.88 85 LEU A C 1
ATOM 646 O O . LEU A 1 85 ? 16.470 -2.418 -15.884 1.00 98.88 85 LEU A O 1
ATOM 650 N N . ILE A 1 86 ? 15.994 -4.590 -15.609 1.00 98.88 86 ILE A N 1
ATOM 651 C CA . ILE A 1 86 ? 16.871 -5.131 -16.639 1.00 98.88 86 ILE A CA 1
ATOM 652 C C . ILE A 1 86 ? 16.001 -5.733 -17.736 1.00 98.88 86 ILE A C 1
ATOM 654 O O . ILE A 1 86 ? 15.094 -6.514 -17.454 1.00 98.88 86 ILE A O 1
ATOM 658 N N . TYR A 1 87 ? 16.302 -5.381 -18.979 1.00 98.75 87 TYR A N 1
ATOM 659 C CA . TYR A 1 87 ? 15.731 -5.970 -20.182 1.00 98.75 87 TYR A CA 1
ATOM 660 C C . TYR A 1 87 ? 16.857 -6.585 -21.010 1.00 98.75 87 TYR A C 1
ATOM 662 O O . TYR A 1 87 ? 17.822 -5.904 -21.372 1.00 98.75 87 TYR A O 1
ATOM 670 N N . GLU A 1 88 ? 16.725 -7.875 -21.301 1.00 98.69 88 GLU A N 1
ATOM 671 C CA . GLU A 1 88 ? 17.698 -8.662 -22.052 1.00 98.69 88 GLU A CA 1
ATOM 672 C C . GLU A 1 88 ? 17.024 -9.242 -23.290 1.00 98.69 88 GLU A C 1
ATOM 674 O O . GLU A 1 88 ? 16.148 -10.097 -23.180 1.00 98.69 88 GLU A O 1
ATOM 679 N N . PHE A 1 89 ? 17.435 -8.782 -24.466 1.00 98.56 89 PHE A N 1
ATOM 680 C CA . PHE A 1 89 ? 16.950 -9.255 -25.759 1.00 98.56 89 PHE A CA 1
ATOM 681 C C . PHE A 1 89 ? 17.993 -10.159 -26.401 1.00 98.56 89 PHE A C 1
ATOM 683 O O . PHE A 1 89 ? 19.166 -9.792 -26.459 1.00 98.56 89 PHE A O 1
ATOM 690 N N . ASN A 1 90 ? 17.557 -11.305 -26.915 1.00 98.31 90 ASN A N 1
ATOM 691 C CA . ASN A 1 90 ? 18.375 -12.253 -27.659 1.00 98.31 90 ASN A CA 1
ATOM 692 C C . ASN A 1 90 ? 17.610 -12.734 -28.897 1.00 98.31 90 ASN A C 1
ATOM 694 O O . ASN A 1 90 ? 16.517 -13.284 -28.762 1.00 98.31 90 ASN A O 1
ATOM 698 N N . ALA A 1 91 ? 18.194 -12.574 -30.080 1.00 97.62 91 ALA A N 1
ATOM 699 C CA . ALA A 1 91 ? 17.634 -13.028 -31.347 1.00 97.62 91 ALA A CA 1
ATOM 700 C C . ALA A 1 91 ? 18.605 -13.934 -32.115 1.00 97.62 91 ALA A C 1
ATOM 702 O O . ALA A 1 91 ? 19.827 -13.822 -31.985 1.00 97.62 91 ALA A O 1
ATOM 703 N N . ASP A 1 92 ? 18.061 -14.812 -32.957 1.00 97.19 92 ASP A N 1
ATOM 704 C CA . ASP A 1 92 ? 18.860 -15.750 -33.760 1.00 97.19 92 ASP A CA 1
ATOM 705 C C . ASP A 1 92 ? 19.658 -15.028 -34.861 1.00 97.19 92 ASP A C 1
ATOM 707 O O . ASP A 1 92 ? 20.790 -15.409 -35.195 1.00 97.19 92 ASP A O 1
ATOM 711 N N . LYS A 1 93 ? 19.076 -13.948 -35.395 1.00 96.62 93 LYS A N 1
ATOM 712 C CA . LYS A 1 93 ? 19.660 -13.051 -36.399 1.00 96.62 93 LYS A CA 1
ATOM 713 C C . LYS A 1 93 ? 19.856 -11.649 -35.807 1.00 96.62 93 LYS A C 1
ATOM 715 O O . LYS A 1 93 ? 19.098 -11.278 -34.913 1.00 96.62 93 LYS A O 1
ATOM 720 N N . PRO A 1 94 ? 20.857 -10.879 -36.272 1.00 97.44 94 PRO A N 1
ATOM 721 C CA . PRO A 1 94 ? 20.990 -9.478 -35.894 1.00 97.44 94 PRO A CA 1
ATOM 722 C C . PRO A 1 94 ? 19.728 -8.691 -36.247 1.00 97.44 94 PRO A C 1
ATOM 724 O O . PRO A 1 94 ? 19.197 -8.837 -37.346 1.00 97.44 94 PRO A O 1
ATOM 727 N N . LEU A 1 95 ? 19.241 -7.890 -35.304 1.00 96.69 95 LEU A N 1
ATOM 728 C CA . LEU A 1 95 ? 18.082 -7.021 -35.478 1.00 96.69 95 LEU A CA 1
ATOM 729 C C . LEU A 1 95 ? 18.386 -5.671 -34.848 1.00 96.69 95 LEU A C 1
ATOM 731 O O . LEU A 1 95 ? 19.150 -5.589 -33.891 1.00 96.69 95 LEU A O 1
ATOM 735 N N . ALA A 1 96 ? 17.793 -4.615 -35.383 1.00 97.75 96 ALA A N 1
ATOM 736 C CA . ALA A 1 96 ? 17.724 -3.337 -34.697 1.00 97.75 96 ALA A CA 1
ATOM 737 C C . ALA A 1 96 ? 16.420 -3.258 -33.889 1.00 97.75 96 ALA A C 1
ATOM 739 O O . ALA A 1 96 ? 15.423 -3.913 -34.204 1.00 97.75 96 ALA A O 1
ATOM 740 N N . VAL A 1 97 ? 16.420 -2.463 -32.825 1.00 98.19 97 VAL A N 1
ATOM 741 C CA . VAL A 1 97 ? 15.282 -2.296 -31.924 1.00 98.19 97 VAL A CA 1
ATOM 742 C C . VAL A 1 97 ? 15.041 -0.810 -31.706 1.00 98.19 97 VAL A C 1
ATOM 744 O O . VAL A 1 97 ? 15.963 -0.061 -31.384 1.00 98.19 97 VAL A O 1
ATOM 747 N N . ASN A 1 98 ? 13.782 -0.399 -31.831 1.00 98.31 98 ASN A N 1
ATOM 748 C CA . ASN A 1 98 ? 13.341 0.920 -31.405 1.00 98.31 98 ASN A CA 1
ATOM 749 C C . ASN A 1 98 ? 12.959 0.859 -29.928 1.00 98.31 98 ASN A C 1
ATOM 751 O O . ASN A 1 98 ? 12.053 0.113 -29.550 1.00 98.31 98 ASN A O 1
ATOM 755 N N . VAL A 1 99 ? 13.642 1.644 -29.099 1.00 98.56 99 VAL A N 1
ATOM 756 C CA . VAL A 1 99 ? 13.373 1.771 -27.664 1.00 98.56 99 VAL A CA 1
ATOM 757 C C . VAL A 1 99 ? 12.989 3.210 -27.375 1.00 98.56 99 VAL A C 1
ATOM 759 O O . VAL A 1 99 ? 13.805 4.119 -27.511 1.00 98.56 99 VAL A O 1
ATOM 762 N N . ALA A 1 100 ? 11.747 3.415 -26.960 1.00 98.50 100 ALA A N 1
ATOM 763 C CA . ALA A 1 100 ? 11.216 4.731 -26.666 1.00 98.50 100 ALA A CA 1
ATOM 764 C C . ALA A 1 100 ? 10.867 4.852 -25.185 1.00 98.50 100 ALA A C 1
ATOM 766 O O . ALA A 1 100 ? 10.110 4.031 -24.673 1.00 98.50 100 ALA A O 1
ATOM 767 N N . TYR A 1 101 ? 11.367 5.894 -24.524 1.00 98.62 101 TYR A N 1
ATOM 768 C CA . TYR A 1 101 ? 10.801 6.376 -23.262 1.00 98.62 101 TYR A CA 1
ATOM 769 C C . TYR A 1 101 ? 9.811 7.494 -23.578 1.00 98.62 101 TYR A C 1
ATOM 771 O O . TYR A 1 101 ? 10.130 8.367 -24.378 1.00 98.62 101 TYR A O 1
ATOM 779 N N . ALA A 1 102 ? 8.633 7.487 -22.970 1.00 98.31 102 ALA A N 1
ATOM 780 C CA . ALA A 1 102 ? 7.626 8.517 -23.157 1.00 98.31 102 ALA A CA 1
ATOM 781 C C . ALA A 1 102 ? 6.992 8.943 -21.840 1.00 98.31 102 ALA A C 1
ATOM 783 O O . ALA A 1 102 ? 6.866 8.156 -20.897 1.00 98.31 102 ALA A O 1
ATOM 784 N N . ASN A 1 103 ? 6.561 10.198 -21.807 1.00 97.06 103 ASN A N 1
ATOM 785 C CA . ASN A 1 103 ? 5.973 10.813 -20.631 1.00 97.06 103 ASN A CA 1
ATOM 786 C C . ASN A 1 103 ? 4.842 11.764 -21.048 1.00 97.06 103 ASN A C 1
ATOM 788 O O . ASN A 1 103 ? 4.983 12.536 -21.999 1.00 97.06 103 ASN A O 1
ATOM 792 N N . TRP A 1 104 ? 3.709 11.682 -20.350 1.00 95.06 104 TRP A N 1
ATOM 793 C CA . TRP A 1 104 ? 2.569 12.583 -20.539 1.00 95.06 104 TRP A CA 1
ATOM 794 C C . TRP A 1 104 ? 2.711 13.883 -19.746 1.00 95.06 104 TRP A C 1
ATOM 796 O O . TRP A 1 104 ? 2.083 14.871 -20.097 1.00 95.06 104 TRP A O 1
ATOM 806 N N . ARG A 1 105 ? 3.566 13.944 -18.726 1.00 95.75 105 ARG A N 1
ATOM 807 C CA . ARG A 1 105 ? 3.951 15.177 -18.021 1.00 95.75 105 ARG A CA 1
ATOM 808 C C . ARG A 1 105 ? 5.179 15.827 -18.670 1.00 95.75 105 ARG A C 1
ATOM 810 O O . ARG A 1 105 ? 6.049 16.350 -17.987 1.00 95.75 105 ARG A O 1
ATOM 817 N N . ASP A 1 106 ? 5.256 15.803 -20.004 1.00 94.56 106 ASP A N 1
ATOM 818 C CA . ASP A 1 106 ? 6.297 16.486 -20.792 1.00 94.56 106 ASP A CA 1
ATOM 819 C C . ASP A 1 106 ? 6.211 18.020 -20.704 1.00 94.56 106 ASP A C 1
ATOM 821 O O . ASP A 1 106 ? 7.169 18.738 -20.994 1.00 94.56 106 ASP A O 1
ATOM 825 N N . LYS A 1 107 ? 5.036 18.507 -20.311 1.00 94.31 107 LYS A N 1
ATOM 826 C CA . LYS A 1 107 ? 4.696 19.897 -20.026 1.00 94.31 107 LYS A CA 1
ATOM 827 C C . LYS A 1 107 ? 3.639 19.927 -18.916 1.00 94.31 107 LYS A C 1
ATOM 829 O O . LYS A 1 107 ? 3.000 18.896 -18.678 1.00 94.31 107 LYS A O 1
ATOM 834 N N . PRO A 1 108 ? 3.414 21.080 -18.262 1.00 93.88 108 PRO A N 1
ATOM 835 C CA . PRO A 1 108 ? 2.317 21.211 -17.315 1.00 93.88 108 PRO A CA 1
ATOM 836 C C . PRO A 1 108 ? 0.981 20.922 -18.000 1.00 93.88 108 PRO A C 1
ATOM 838 O O . PRO A 1 108 ? 0.789 21.261 -19.173 1.00 93.88 108 PRO A O 1
ATOM 841 N N . ARG A 1 109 ? 0.060 20.302 -17.267 1.00 91.56 109 ARG A N 1
ATOM 842 C CA . ARG A 1 109 ? -1.294 20.017 -17.746 1.00 91.56 109 ARG A CA 1
ATOM 843 C C . ARG A 1 109 ? -2.313 20.462 -16.731 1.00 91.56 109 ARG A C 1
ATOM 845 O O . ARG A 1 109 ? -2.198 20.129 -15.557 1.00 91.56 109 ARG A O 1
ATOM 852 N N . ASP A 1 110 ? -3.329 21.153 -17.214 1.00 90.56 110 ASP A N 1
ATOM 853 C CA . ASP A 1 110 ? -4.479 21.544 -16.418 1.00 90.56 110 ASP A CA 1
ATOM 854 C C . ASP A 1 110 ? -5.656 20.623 -16.739 1.00 90.56 110 ASP A C 1
ATOM 856 O O . ASP A 1 110 ? -5.760 20.086 -17.842 1.00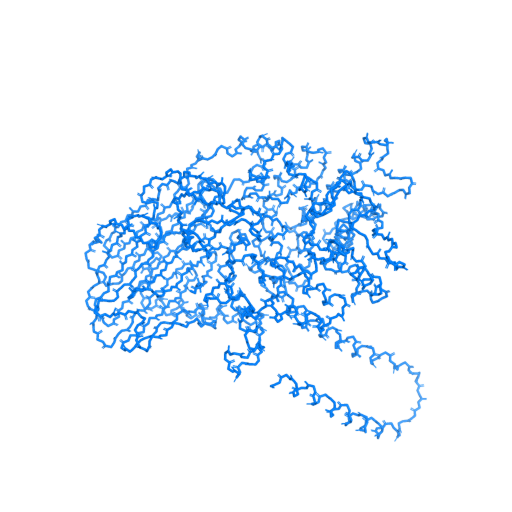 90.56 110 ASP A O 1
ATOM 860 N N . SER A 1 111 ? -6.558 20.454 -15.775 1.00 88.69 111 SER A N 1
ATOM 861 C CA . SER A 1 111 ? -7.780 19.660 -15.944 1.00 88.69 111 SER A CA 1
ATOM 862 C C . SER A 1 111 ? -7.533 18.205 -16.370 1.00 88.69 111 SER A C 1
ATOM 864 O O . SER A 1 111 ? -8.314 17.631 -17.130 1.00 88.69 111 SER A O 1
ATOM 866 N N . VAL A 1 112 ? -6.473 17.576 -15.850 1.00 88.81 112 VAL A N 1
ATOM 867 C CA . VAL A 1 112 ? -6.304 16.123 -15.972 1.00 88.81 112 VAL A CA 1
ATOM 868 C C . VAL A 1 112 ? -7.178 15.458 -14.931 1.00 88.81 112 VAL A C 1
ATOM 870 O O . VAL A 1 112 ? -7.116 15.774 -13.740 1.00 88.81 112 VAL A O 1
ATOM 873 N N . ARG A 1 113 ? -7.994 14.511 -15.368 1.00 86.19 113 ARG A N 1
ATOM 874 C CA . ARG A 1 113 ? -8.830 13.748 -14.464 1.00 86.19 113 ARG A CA 1
ATOM 875 C C . ARG A 1 113 ? -8.011 12.649 -13.803 1.00 86.19 113 ARG A C 1
ATOM 877 O O . ARG A 1 113 ? -7.589 11.691 -14.451 1.00 86.19 113 ARG A O 1
ATOM 884 N N . LEU A 1 114 ? -7.830 12.783 -12.496 1.00 82.06 114 LEU A N 1
ATOM 885 C CA . LEU A 1 114 ? -7.037 11.857 -11.690 1.00 82.06 114 LEU A CA 1
ATOM 886 C C . LEU A 1 114 ? -7.893 10.884 -10.871 1.00 82.06 114 LEU A C 1
ATOM 888 O O . LEU A 1 114 ? -7.406 9.830 -10.478 1.00 82.06 114 LEU A O 1
ATOM 892 N N . ASP A 1 115 ? -9.166 11.201 -10.647 1.00 79.38 115 ASP A N 1
ATOM 893 C CA . ASP A 1 115 ? -10.122 10.341 -9.944 1.00 79.38 115 ASP A CA 1
ATOM 894 C C . ASP A 1 115 ? -11.562 10.607 -10.439 1.00 79.38 115 ASP A C 1
ATOM 896 O O . ASP A 1 115 ? -11.816 11.433 -11.319 1.00 79.38 115 ASP A O 1
ATOM 900 N N . MET A 1 116 ? -12.524 9.887 -9.874 1.00 72.69 116 MET A N 1
ATOM 901 C CA . MET A 1 116 ? -13.965 9.976 -10.065 1.00 72.69 116 MET A CA 1
ATOM 902 C C . MET A 1 116 ? -14.518 11.405 -10.103 1.00 72.69 116 MET A C 1
ATOM 904 O O . MET A 1 116 ? -15.299 11.704 -11.004 1.00 72.69 116 MET A O 1
ATOM 908 N N . PHE A 1 117 ? -14.097 12.287 -9.191 1.00 73.12 117 PHE A N 1
ATOM 909 C CA . PHE A 1 117 ? -14.677 13.635 -9.040 1.00 73.12 117 PHE A CA 1
ATOM 910 C C . PHE A 1 117 ? -13.640 14.759 -9.046 1.00 73.12 117 PHE A C 1
ATOM 912 O O . PHE A 1 117 ? -13.953 15.883 -8.660 1.00 73.12 117 PHE A O 1
ATOM 919 N N . ARG A 1 118 ? -12.388 14.465 -9.419 1.00 77.56 118 ARG A N 1
ATOM 920 C CA . ARG A 1 118 ? -11.295 15.436 -9.315 1.00 77.56 118 ARG A CA 1
ATOM 921 C C . ARG A 1 118 ? -10.529 15.586 -10.610 1.00 77.56 118 ARG A C 1
ATOM 923 O O . ARG A 1 118 ? -9.944 14.637 -11.137 1.00 77.56 118 ARG A O 1
ATOM 930 N N . PHE A 1 119 ? -10.502 16.835 -11.038 1.00 85.44 119 PHE A N 1
ATOM 931 C CA . PHE A 1 119 ? -9.608 17.359 -12.043 1.00 85.44 119 PHE A CA 1
ATOM 932 C C . PHE A 1 119 ? -8.462 18.047 -11.332 1.00 85.44 119 PHE A C 1
ATOM 934 O O . PHE A 1 119 ? -8.659 18.691 -10.301 1.00 85.44 119 PHE A O 1
ATOM 941 N N . ALA A 1 120 ? -7.264 17.874 -11.860 1.00 85.94 120 ALA A N 1
ATOM 942 C CA . ALA A 1 120 ? -6.083 18.367 -11.203 1.00 85.94 120 ALA A CA 1
ATOM 943 C C . ALA A 1 120 ? -5.094 18.950 -12.199 1.00 85.94 120 ALA A C 1
ATOM 945 O O . ALA A 1 120 ? -5.052 18.580 -13.376 1.00 85.94 120 ALA A O 1
ATOM 946 N N . LYS A 1 121 ? -4.282 19.863 -11.675 1.00 90.19 121 LYS A N 1
ATOM 947 C CA . LYS A 1 121 ? -3.093 20.355 -12.345 1.00 90.19 121 LYS A CA 1
ATOM 948 C C . LYS A 1 121 ? -1.943 19.385 -12.103 1.00 90.19 121 LYS A C 1
ATOM 950 O O . LYS A 1 121 ? -1.722 18.956 -10.967 1.00 90.19 121 LYS A O 1
ATOM 955 N N . LEU A 1 122 ? -1.239 19.030 -13.168 1.00 90.56 122 LEU A N 1
ATOM 956 C CA . LEU A 1 122 ? -0.000 18.266 -13.138 1.00 90.56 122 LEU A CA 1
ATOM 957 C C . LEU A 1 122 ? 1.152 19.180 -13.546 1.00 90.56 122 LEU A C 1
ATOM 959 O O . LEU A 1 122 ? 1.083 19.882 -14.559 1.00 90.56 122 LEU A O 1
ATOM 963 N N . THR A 1 123 ? 2.214 19.154 -12.758 1.00 93.19 123 THR A N 1
ATOM 964 C CA . THR A 1 123 ? 3.490 19.809 -13.039 1.00 93.19 123 THR A CA 1
ATOM 965 C C . THR A 1 123 ? 4.335 18.930 -13.967 1.00 93.19 123 THR A C 1
ATOM 967 O O . THR A 1 123 ? 4.135 17.717 -14.068 1.00 93.19 123 THR A O 1
ATOM 970 N N . ALA A 1 124 ? 5.221 19.562 -14.739 1.00 95.38 124 ALA A N 1
ATOM 971 C CA . ALA A 1 124 ? 6.039 18.859 -15.722 1.00 95.38 124 ALA A CA 1
ATOM 972 C C . ALA A 1 124 ? 7.193 18.104 -15.056 1.00 95.38 124 ALA A C 1
ATOM 974 O O . ALA A 1 124 ? 7.831 18.621 -14.137 1.00 95.38 124 ALA A O 1
ATOM 975 N N . ASP A 1 125 ? 7.522 16.936 -15.595 1.00 97.25 125 ASP A N 1
ATOM 976 C CA . ASP A 1 125 ? 8.767 16.249 -15.273 1.00 97.25 125 ASP A CA 1
ATOM 977 C C . ASP A 1 125 ? 9.926 16.911 -16.048 1.00 97.25 125 ASP A C 1
ATOM 979 O O . ASP A 1 125 ? 9.756 17.474 -17.132 1.00 97.25 125 ASP A O 1
ATOM 983 N N . SER A 1 126 ? 11.143 16.828 -15.513 1.00 96.94 126 SER A N 1
ATOM 984 C CA . SER A 1 126 ? 12.370 17.191 -16.225 1.00 96.94 126 SER A CA 1
ATOM 985 C C . SER A 1 126 ? 12.894 15.981 -16.989 1.00 96.94 126 SER A C 1
ATOM 987 O O . SER A 1 126 ? 13.214 14.977 -16.362 1.00 96.94 126 SER A O 1
ATOM 989 N N . ILE A 1 127 ? 13.037 16.070 -18.316 1.00 97.19 127 ILE A N 1
ATOM 990 C CA . ILE A 1 127 ? 13.597 15.000 -19.158 1.00 97.19 127 ILE A CA 1
ATOM 991 C C . ILE A 1 127 ? 14.861 15.500 -19.860 1.00 97.19 127 ILE A C 1
ATOM 993 O O . ILE A 1 127 ? 14.866 16.570 -20.468 1.00 97.19 127 ILE A O 1
ATOM 997 N N . LYS A 1 128 ? 15.938 14.716 -19.786 1.00 95.69 128 LYS A N 1
ATOM 998 C CA . LYS A 1 128 ? 17.247 15.014 -20.374 1.00 95.69 128 LYS A CA 1
ATOM 999 C C . LYS A 1 128 ? 17.745 13.801 -21.168 1.00 95.69 128 LYS A C 1
ATOM 1001 O O . LYS A 1 128 ? 18.232 12.841 -20.561 1.00 95.69 128 LYS A O 1
ATOM 1006 N N . PRO A 1 129 ? 17.589 13.797 -22.503 1.00 94.75 129 PRO A N 1
ATOM 1007 C CA . PRO A 1 129 ? 18.224 12.797 -23.347 1.00 94.75 129 PRO A CA 1
ATOM 1008 C C . PRO A 1 129 ? 19.736 13.037 -23.424 1.00 94.75 129 PRO A C 1
ATOM 1010 O O . PRO A 1 129 ? 20.204 14.172 -23.364 1.00 94.75 129 PRO A O 1
ATOM 1013 N N . ASP A 1 130 ? 20.482 11.956 -23.581 1.00 92.38 130 ASP A N 1
ATOM 1014 C CA . ASP A 1 130 ? 21.927 11.915 -23.780 1.00 92.38 130 ASP A CA 1
ATOM 1015 C C . ASP A 1 130 ? 22.262 10.723 -24.701 1.00 92.38 130 ASP A C 1
ATOM 1017 O O . ASP A 1 130 ? 21.399 9.908 -25.056 1.00 92.38 130 ASP A O 1
ATOM 1021 N N . ASN A 1 131 ? 23.516 10.593 -25.117 1.00 89.69 131 ASN A N 1
ATOM 1022 C CA . ASN A 1 131 ? 23.963 9.473 -25.929 1.00 89.69 131 ASN A CA 1
ATOM 1023 C C . ASN A 1 131 ? 23.706 8.140 -25.202 1.00 89.69 131 ASN A C 1
ATOM 1025 O O . ASN A 1 131 ? 24.204 7.900 -24.096 1.00 89.69 131 ASN A O 1
ATOM 1029 N N . LYS A 1 132 ? 22.922 7.262 -25.840 1.00 93.31 132 LYS A N 1
ATOM 1030 C CA . LYS A 1 132 ? 22.483 5.958 -25.309 1.00 93.31 132 LYS A CA 1
ATOM 1031 C C . LYS A 1 132 ? 21.762 6.002 -23.954 1.00 93.31 132 LYS A C 1
ATOM 1033 O O . LYS A 1 132 ? 21.682 4.974 -23.274 1.00 93.31 132 LYS A O 1
ATOM 1038 N N . CYS A 1 133 ? 21.271 7.162 -23.528 1.00 95.81 133 CYS A N 1
ATOM 1039 C CA . CYS A 1 133 ? 20.693 7.332 -22.204 1.00 95.81 133 CYS A CA 1
ATOM 1040 C C . CYS A 1 133 ? 19.577 8.374 -22.224 1.00 95.81 133 CYS A C 1
ATOM 1042 O O . CYS A 1 133 ? 19.674 9.393 -22.893 1.00 95.81 133 CYS A O 1
ATOM 1044 N N . VAL A 1 134 ? 18.526 8.170 -21.444 1.00 96.88 134 VAL A N 1
ATOM 1045 C CA . VAL A 1 134 ? 17.572 9.233 -21.114 1.00 96.88 134 VAL A CA 1
ATOM 1046 C C . VAL A 1 134 ? 17.350 9.222 -19.619 1.00 96.88 134 VAL A C 1
ATOM 1048 O O . VAL A 1 134 ? 17.152 8.172 -19.011 1.00 96.88 134 VAL A O 1
ATOM 1051 N N . PHE A 1 135 ? 17.437 10.396 -19.020 1.00 96.44 135 PHE A N 1
ATOM 1052 C CA . PHE A 1 135 ? 17.271 10.599 -17.593 1.00 96.44 135 PHE A CA 1
ATOM 1053 C C . PHE A 1 135 ? 16.098 11.537 -17.361 1.00 96.44 135 PHE A C 1
ATOM 1055 O O . PHE A 1 135 ? 15.949 12.534 -18.070 1.00 96.44 135 PHE A O 1
ATOM 1062 N N . TRP A 1 136 ? 15.260 11.220 -16.383 1.00 98.25 136 TRP A N 1
ATOM 1063 C CA . TRP A 1 136 ? 14.119 12.042 -16.029 1.00 98.25 136 TRP A CA 1
ATOM 1064 C C . TRP A 1 136 ? 13.887 12.067 -14.529 1.00 98.25 136 TRP A C 1
ATOM 1066 O O . TRP A 1 136 ? 14.169 11.104 -13.817 1.00 98.25 136 TRP A O 1
ATOM 1076 N N . PHE A 1 137 ? 13.327 13.168 -14.053 1.00 98.00 137 PHE A N 1
ATOM 1077 C CA . PHE A 1 137 ? 12.912 13.290 -12.668 1.00 98.00 137 PHE A CA 1
ATOM 1078 C C . PHE A 1 137 ? 11.810 14.328 -12.514 1.00 98.00 137 PHE A C 1
ATOM 1080 O O . PHE A 1 137 ? 11.742 15.313 -13.247 1.00 98.00 137 PHE A O 1
ATOM 1087 N N . HIS A 1 138 ? 10.993 14.109 -11.505 1.00 97.56 138 HIS A N 1
ATOM 1088 C CA . HIS A 1 138 ? 10.132 15.090 -10.898 1.00 97.56 138 HIS A CA 1
ATOM 1089 C C . HIS A 1 138 ? 10.790 15.558 -9.603 1.00 97.56 138 HIS A C 1
ATOM 1091 O O . HIS A 1 138 ? 11.267 14.734 -8.818 1.00 97.56 138 HIS A O 1
ATOM 1097 N N . ARG A 1 139 ? 10.837 16.868 -9.378 1.00 95.25 139 ARG A N 1
ATOM 1098 C CA . ARG A 1 139 ? 11.230 17.446 -8.093 1.00 95.25 139 ARG A CA 1
ATOM 1099 C C . ARG A 1 139 ? 10.038 18.232 -7.589 1.00 95.25 139 ARG A C 1
ATOM 1101 O O . ARG A 1 139 ? 9.702 19.243 -8.202 1.00 95.25 139 ARG A O 1
ATOM 1108 N N . ASN A 1 140 ? 9.450 17.770 -6.492 1.00 95.06 140 ASN A N 1
ATOM 1109 C CA . ASN A 1 140 ? 8.338 18.470 -5.870 1.00 95.06 140 ASN A CA 1
ATOM 1110 C C . ASN A 1 140 ? 8.775 19.898 -5.541 1.00 95.06 140 ASN A C 1
ATOM 1112 O O . ASN A 1 140 ? 9.906 20.127 -5.093 1.00 95.06 140 ASN A O 1
ATOM 1116 N N . SER A 1 141 ? 7.877 20.853 -5.766 1.00 85.12 141 SER A N 1
ATOM 1117 C CA . SER A 1 141 ? 8.097 22.226 -5.324 1.00 85.12 141 SER A CA 1
ATOM 1118 C C . SER A 1 141 ? 8.238 22.258 -3.802 1.00 85.12 141 SER A C 1
ATOM 1120 O O . SER A 1 141 ? 7.412 21.685 -3.093 1.00 85.12 141 SER A O 1
ATOM 1122 N N . ASP A 1 142 ? 9.242 22.981 -3.297 1.00 74.44 142 ASP A N 1
ATOM 1123 C CA . ASP A 1 142 ? 9.424 23.204 -1.855 1.00 74.44 142 ASP A CA 1
ATOM 1124 C C . ASP A 1 142 ? 8.256 24.011 -1.236 1.00 74.44 142 ASP A C 1
ATOM 1126 O O . ASP A 1 142 ? 8.133 24.081 -0.018 1.00 74.44 142 ASP A O 1
ATOM 1130 N N . ALA A 1 143 ? 7.392 24.605 -2.071 1.00 67.25 143 ALA A N 1
ATOM 1131 C CA . ALA A 1 143 ? 6.166 25.307 -1.687 1.00 67.25 143 ALA A CA 1
ATOM 1132 C C . ALA A 1 143 ? 4.978 24.914 -2.592 1.00 67.25 143 ALA A C 1
ATOM 1134 O O . ALA A 1 143 ? 4.206 25.773 -3.016 1.00 67.25 143 ALA A O 1
ATOM 1135 N N . GLY A 1 144 ? 4.876 23.636 -2.980 1.00 67.56 144 GLY A N 1
ATOM 1136 C CA . GLY A 1 144 ? 3.845 23.174 -3.919 1.00 67.56 144 GLY A CA 1
ATOM 1137 C C . GLY A 1 144 ? 2.421 23.291 -3.371 1.00 67.56 144 GLY A C 1
ATOM 1138 O O . GLY A 1 144 ? 1.590 23.964 -3.974 1.00 67.56 144 GLY A O 1
ATOM 1139 N N . ILE A 1 145 ? 2.178 22.715 -2.191 1.00 82.06 145 ILE A N 1
ATOM 1140 C CA . ILE A 1 145 ? 0.946 22.886 -1.417 1.00 82.06 145 ILE A CA 1
ATOM 1141 C C . ILE A 1 145 ? 1.275 23.571 -0.089 1.00 82.06 145 ILE A C 1
ATOM 1143 O O . ILE A 1 145 ? 2.297 23.281 0.536 1.00 82.06 145 ILE A O 1
ATOM 1147 N N . ASP A 1 146 ? 0.400 24.460 0.381 1.00 89.88 146 ASP A N 1
ATOM 1148 C CA . ASP A 1 146 ? 0.526 25.042 1.721 1.00 89.88 146 ASP A CA 1
ATOM 1149 C C . ASP A 1 146 ? 0.031 24.039 2.778 1.00 89.88 146 ASP A C 1
ATOM 1151 O O . ASP A 1 146 ? -1.054 24.164 3.356 1.00 89.88 146 ASP A O 1
ATOM 1155 N N . ILE A 1 147 ? 0.831 22.990 2.993 1.00 91.88 147 ILE A N 1
ATOM 1156 C CA . ILE A 1 147 ? 0.550 21.925 3.959 1.00 91.88 147 ILE A CA 1
ATOM 1157 C C . ILE A 1 147 ? 0.376 22.478 5.375 1.00 91.88 147 ILE A C 1
ATOM 1159 O O . ILE A 1 147 ? -0.473 21.998 6.124 1.00 91.88 147 ILE A O 1
ATOM 1163 N N . LEU A 1 148 ? 1.129 23.519 5.741 1.00 93.69 148 LEU A N 1
ATOM 1164 C CA . LEU A 1 148 ? 1.034 24.142 7.059 1.00 93.69 148 LEU A CA 1
ATOM 1165 C C . LEU A 1 148 ? -0.318 24.832 7.245 1.00 93.69 148 LEU A C 1
ATOM 1167 O O . LEU A 1 148 ? -0.922 24.722 8.314 1.00 93.69 148 LEU A O 1
ATOM 1171 N N . LYS A 1 149 ? -0.843 25.491 6.208 1.00 94.94 149 LYS A N 1
ATOM 1172 C CA . LYS A 1 149 ? -2.205 26.033 6.224 1.00 94.94 149 LYS A CA 1
ATOM 1173 C C . LYS A 1 149 ? -3.255 24.933 6.311 1.00 94.94 149 LYS A C 1
ATOM 1175 O O . LYS A 1 149 ? -4.187 25.087 7.099 1.00 94.94 149 LYS A O 1
ATOM 1180 N N . ILE A 1 150 ? -3.111 23.836 5.567 1.00 94.06 150 ILE A N 1
ATOM 1181 C CA . ILE A 1 150 ? -4.041 22.692 5.637 1.00 94.06 150 ILE A CA 1
ATOM 1182 C C . ILE A 1 150 ? -4.035 22.081 7.043 1.00 94.06 150 ILE A C 1
ATOM 1184 O O . ILE A 1 150 ? -5.094 21.858 7.626 1.00 94.06 150 ILE A O 1
ATOM 1188 N N . ALA A 1 151 ? -2.854 21.875 7.624 1.00 96.19 151 ALA A N 1
ATOM 1189 C CA . ALA A 1 151 ? -2.694 21.387 8.987 1.00 96.19 151 ALA A CA 1
ATOM 1190 C C . ALA A 1 151 ? -3.343 22.338 10.005 1.00 96.19 151 ALA A C 1
ATOM 1192 O O . ALA A 1 151 ? -4.157 21.907 10.823 1.00 96.19 151 ALA A O 1
ATOM 1193 N N . LYS A 1 152 ? -3.079 23.646 9.898 1.00 97.00 152 LYS A N 1
ATOM 1194 C CA . LYS A 1 152 ? -3.673 24.670 10.770 1.00 97.00 152 LYS A CA 1
ATOM 1195 C C . LYS A 1 152 ? -5.198 24.693 10.676 1.00 97.00 152 LYS A C 1
ATOM 1197 O O . LYS A 1 152 ? -5.867 24.832 11.697 1.00 97.00 152 LYS A O 1
ATOM 1202 N N . GLN A 1 153 ? -5.753 24.529 9.475 1.00 96.50 153 GLN A N 1
ATOM 1203 C CA . GLN A 1 153 ? -7.199 24.419 9.256 1.00 96.50 153 GLN A CA 1
ATOM 1204 C C . GLN A 1 153 ? -7.812 23.179 9.905 1.00 96.50 153 GLN A C 1
ATOM 1206 O O . GLN A 1 153 ? -9.017 23.170 10.096 1.00 96.50 153 GLN A O 1
ATOM 1211 N N . GLN A 1 154 ? -7.012 22.173 10.255 1.00 97.00 154 GLN A N 1
ATOM 1212 C CA . GLN A 1 154 ? -7.411 20.972 10.993 1.00 97.00 154 GLN A CA 1
ATOM 1213 C C . GLN A 1 154 ? -7.022 21.033 12.483 1.00 97.00 154 GLN A C 1
ATOM 1215 O O . GLN A 1 154 ? -7.038 20.016 13.177 1.00 97.00 154 GLN A O 1
ATOM 1220 N N . GLY A 1 155 ? -6.609 22.206 12.973 1.00 96.75 155 GLY A N 1
ATOM 1221 C CA . GLY A 1 155 ? -6.164 22.388 14.352 1.00 96.75 155 GLY A CA 1
ATOM 1222 C C . GLY A 1 155 ? -4.847 21.674 14.669 1.00 96.75 155 GLY A C 1
ATOM 1223 O O . GLY A 1 155 ? -4.585 21.371 15.831 1.00 96.75 155 GLY A O 1
ATOM 1224 N N . ILE A 1 156 ? -4.025 21.385 13.658 1.00 98.19 156 ILE A N 1
ATOM 1225 C CA . ILE A 1 156 ? -2.697 20.787 13.811 1.00 98.19 156 ILE A CA 1
ATOM 1226 C C . ILE A 1 156 ? -1.644 21.901 13.709 1.00 98.19 156 ILE A C 1
ATOM 1228 O O . ILE A 1 156 ? -1.630 22.636 12.718 1.00 98.19 156 ILE A O 1
ATOM 1232 N N . PRO A 1 157 ? -0.770 22.066 14.716 1.00 97.12 157 PRO A N 1
ATOM 1233 C CA . PRO A 1 157 ? 0.258 23.093 14.694 1.00 97.12 157 PRO A CA 1
ATOM 1234 C C . PRO A 1 157 ? 1.421 22.685 13.776 1.00 97.12 157 PRO A C 1
ATOM 1236 O O . PRO A 1 157 ? 1.633 21.501 13.503 1.00 97.12 157 PRO A O 1
ATOM 1239 N N . SER A 1 158 ? 2.181 23.666 13.289 1.00 96.00 158 SER A N 1
ATOM 1240 C CA . SER A 1 158 ? 3.221 23.469 12.268 1.00 96.00 158 SER A CA 1
ATOM 1241 C C . SER A 1 158 ? 4.306 22.469 12.670 1.00 96.00 158 SER A C 1
ATOM 1243 O O . SER A 1 158 ? 4.744 21.674 11.846 1.00 96.00 158 SER A O 1
ATOM 1245 N N . GLU A 1 159 ? 4.711 22.463 13.938 1.00 96.38 159 GLU A N 1
ATOM 1246 C CA . GLU A 1 159 ? 5.728 21.563 14.489 1.00 96.38 159 GLU A CA 1
ATOM 1247 C C . GLU A 1 159 ? 5.270 20.100 14.564 1.00 96.38 159 GLU A C 1
ATOM 1249 O O . GLU A 1 159 ? 6.091 19.206 14.754 1.00 96.38 159 GLU A O 1
ATOM 1254 N N . ALA A 1 160 ? 3.967 19.849 14.411 1.00 97.25 160 ALA A N 1
ATOM 1255 C CA . ALA A 1 160 ? 3.384 18.514 14.398 1.00 97.25 160 ALA A CA 1
ATOM 1256 C C . ALA A 1 160 ? 3.128 17.983 12.980 1.00 97.25 160 ALA A C 1
ATOM 1258 O O . ALA A 1 160 ? 2.570 16.894 12.834 1.00 97.25 160 ALA A O 1
ATOM 1259 N N . VAL A 1 161 ? 3.497 18.728 11.936 1.00 95.44 161 VAL A N 1
ATOM 1260 C CA . VAL A 1 161 ? 3.313 18.310 10.543 1.00 95.44 161 VAL A CA 1
ATOM 1261 C C . VAL A 1 161 ? 4.441 17.370 10.126 1.00 95.44 161 VAL A C 1
ATOM 1263 O O . VAL A 1 161 ? 5.613 17.740 10.130 1.00 95.44 161 VAL A O 1
ATOM 1266 N N . HIS A 1 162 ? 4.078 16.151 9.728 1.00 94.38 162 HIS A N 1
ATOM 1267 C CA . HIS A 1 162 ? 5.008 15.183 9.157 1.00 94.38 162 HIS A CA 1
ATOM 1268 C C . HIS A 1 162 ? 5.084 15.359 7.633 1.00 94.38 162 HIS A C 1
ATOM 1270 O O . HIS A 1 162 ? 4.434 14.644 6.867 1.00 94.38 162 HIS A O 1
ATOM 1276 N N . ASP A 1 163 ? 5.843 16.363 7.194 1.00 92.75 163 ASP A N 1
ATOM 1277 C CA . ASP A 1 163 ? 6.020 16.653 5.772 1.00 92.75 163 ASP A CA 1
ATOM 1278 C C . ASP A 1 163 ? 6.914 15.605 5.095 1.00 92.75 163 ASP A C 1
ATOM 1280 O O . ASP A 1 163 ? 8.090 15.452 5.429 1.00 92.75 163 ASP A O 1
ATOM 1284 N N . ILE A 1 164 ? 6.340 14.888 4.129 1.00 91.56 164 ILE A N 1
ATOM 1285 C CA . ILE A 1 164 ? 7.037 13.871 3.340 1.00 91.56 164 ILE A CA 1
ATOM 1286 C C . ILE A 1 164 ? 7.002 14.150 1.838 1.00 91.56 164 ILE A C 1
ATOM 1288 O O . ILE A 1 164 ? 7.427 13.293 1.061 1.00 91.56 164 ILE A O 1
ATOM 1292 N N . THR A 1 165 ? 6.472 15.294 1.413 1.00 92.38 165 THR A N 1
ATOM 1293 C CA . THR A 1 165 ? 6.344 15.660 -0.006 1.00 92.38 165 THR A CA 1
ATOM 1294 C C . THR A 1 165 ? 7.284 16.796 -0.373 1.00 92.38 165 THR A C 1
ATOM 1296 O O . THR A 1 165 ? 7.812 16.781 -1.486 1.00 92.38 165 THR A O 1
ATOM 1299 N N . SER A 1 166 ? 7.571 17.731 0.533 1.00 90.19 166 SER A N 1
ATOM 1300 C CA . SER A 1 166 ? 8.596 18.750 0.290 1.00 90.19 166 SER A CA 1
ATOM 1301 C C . SER A 1 166 ? 9.961 18.096 0.087 1.00 90.19 166 SER A C 1
ATOM 1303 O O . SER A 1 166 ? 10.324 17.152 0.790 1.00 90.19 166 SER A O 1
ATOM 1305 N N . LYS A 1 167 ? 10.743 18.587 -0.882 1.00 91.44 167 LYS A N 1
ATOM 1306 C CA . LYS A 1 167 ? 12.062 18.036 -1.263 1.00 91.44 167 LYS A CA 1
ATOM 1307 C C . LYS A 1 167 ? 12.052 16.584 -1.749 1.00 91.44 167 LYS A C 1
ATOM 1309 O O . LYS A 1 167 ? 13.123 15.989 -1.915 1.00 91.44 167 LYS A O 1
ATOM 1314 N N . ARG A 1 168 ? 10.883 15.986 -1.985 1.00 95.62 168 ARG A N 1
ATOM 1315 C CA . ARG A 1 168 ? 10.800 14.664 -2.602 1.00 95.62 168 ARG A CA 1
ATOM 1316 C C . ARG A 1 168 ? 11.170 14.765 -4.078 1.00 95.62 168 ARG A C 1
ATOM 1318 O O . ARG A 1 168 ? 10.758 15.683 -4.788 1.00 95.62 168 ARG A O 1
ATOM 1325 N N . VAL A 1 169 ? 11.983 13.817 -4.524 1.00 97.50 169 VAL A N 1
ATOM 1326 C CA . VAL A 1 169 ? 12.407 13.686 -5.918 1.00 97.50 169 VAL A CA 1
ATOM 1327 C C . VAL A 1 169 ? 12.174 12.243 -6.337 1.00 97.50 169 VAL A C 1
ATOM 1329 O O . VAL A 1 169 ? 12.498 11.318 -5.591 1.00 97.50 169 VAL A O 1
ATOM 1332 N N . PHE A 1 170 ? 11.593 12.039 -7.515 1.00 98.31 170 PHE A N 1
ATOM 1333 C CA . PHE A 1 170 ? 11.316 10.709 -8.056 1.00 98.31 170 PHE A CA 1
ATOM 1334 C C . PHE A 1 170 ? 11.472 10.672 -9.573 1.00 98.31 170 PHE A C 1
ATOM 1336 O O . PHE A 1 170 ? 11.338 11.690 -10.243 1.00 98.31 170 PHE A O 1
ATOM 1343 N N . GLY A 1 171 ? 11.780 9.512 -10.142 1.00 98.38 171 GLY A N 1
ATOM 1344 C CA . GLY A 1 171 ? 12.022 9.378 -11.577 1.00 98.38 171 GLY A CA 1
ATOM 1345 C C . GLY A 1 171 ? 12.904 8.187 -11.906 1.00 98.38 171 GLY A C 1
ATOM 1346 O O . GLY A 1 171 ? 12.813 7.141 -11.261 1.00 98.38 171 GLY A O 1
ATOM 1347 N N . GLY A 1 172 ? 13.744 8.340 -12.927 1.00 98.31 172 GLY A N 1
ATOM 1348 C CA . GLY A 1 172 ? 14.656 7.284 -13.322 1.00 98.31 172 GLY A CA 1
ATOM 1349 C C . GLY A 1 172 ? 15.647 7.653 -14.417 1.00 98.31 172 GLY A C 1
ATOM 1350 O O . GLY A 1 172 ? 15.675 8.764 -14.945 1.00 98.31 172 GLY A O 1
ATOM 1351 N N . ALA A 1 173 ? 16.491 6.686 -14.752 1.00 98.50 173 ALA A N 1
ATOM 1352 C CA . ALA A 1 173 ? 17.406 6.761 -15.881 1.00 98.50 173 ALA A CA 1
ATOM 1353 C C . ALA A 1 173 ? 17.374 5.449 -16.660 1.00 98.50 173 ALA A C 1
ATOM 1355 O O . ALA A 1 173 ? 17.545 4.379 -16.078 1.00 98.50 173 ALA A O 1
ATOM 1356 N N . MET A 1 174 ? 17.198 5.540 -17.975 1.00 98.50 174 MET A N 1
ATOM 1357 C CA . MET A 1 174 ? 17.267 4.420 -18.907 1.00 98.50 174 MET A CA 1
ATOM 1358 C C . MET A 1 174 ? 18.582 4.488 -19.678 1.00 98.50 174 MET A C 1
ATOM 1360 O O . MET A 1 174 ? 18.868 5.512 -20.293 1.00 98.50 174 MET A O 1
ATOM 1364 N N . ALA A 1 175 ? 19.352 3.402 -19.681 1.00 98.19 175 ALA A N 1
ATOM 1365 C CA . ALA A 1 175 ? 20.602 3.278 -20.424 1.00 98.19 175 ALA A CA 1
ATOM 1366 C C . ALA A 1 175 ? 20.564 2.069 -21.370 1.00 98.19 175 ALA A C 1
ATOM 1368 O O . ALA A 1 175 ? 20.012 1.017 -21.042 1.00 98.19 175 ALA A O 1
ATOM 1369 N N . LEU A 1 176 ? 21.167 2.219 -22.549 1.00 97.94 176 LEU A N 1
ATOM 1370 C CA . LEU A 1 176 ? 21.181 1.226 -23.625 1.00 97.94 176 LEU A CA 1
ATOM 1371 C C . LEU A 1 176 ? 22.622 0.876 -24.008 1.00 97.94 176 LEU A C 1
ATOM 1373 O O . LEU A 1 176 ? 23.471 1.756 -24.134 1.00 97.94 176 LEU A O 1
ATOM 1377 N N . ASN A 1 177 ? 22.924 -0.400 -24.254 1.00 96.25 177 ASN A N 1
ATOM 1378 C CA . ASN A 1 177 ? 24.273 -0.786 -24.700 1.00 96.25 177 ASN A CA 1
ATOM 1379 C C . ASN A 1 177 ? 24.542 -0.439 -26.183 1.00 96.25 177 ASN A C 1
ATOM 1381 O O . ASN A 1 177 ? 25.667 -0.097 -26.561 1.00 96.25 177 ASN A O 1
ATOM 1385 N N . THR A 1 178 ? 23.503 -0.501 -27.017 1.00 93.25 178 THR A N 1
ATOM 1386 C CA . THR A 1 178 ? 23.590 -0.566 -28.491 1.00 93.25 178 THR A CA 1
ATOM 1387 C C . THR A 1 178 ? 22.855 0.567 -29.213 1.00 93.25 178 THR A C 1
ATOM 1389 O O . THR A 1 178 ? 22.787 0.551 -30.435 1.00 93.25 178 THR A O 1
ATOM 1392 N N . ALA A 1 179 ? 22.310 1.556 -28.498 1.00 92.69 179 ALA A N 1
ATOM 1393 C CA . ALA A 1 179 ? 21.680 2.721 -29.127 1.00 92.69 179 ALA A CA 1
ATOM 1394 C C . ALA A 1 179 ? 22.669 3.502 -30.011 1.00 92.69 179 ALA A C 1
ATOM 1396 O O . ALA A 1 179 ? 23.857 3.587 -29.693 1.00 92.69 179 ALA A O 1
ATOM 1397 N N . VAL A 1 180 ? 22.176 4.074 -31.107 1.00 89.88 180 VAL A N 1
ATOM 1398 C CA . VAL A 1 180 ? 22.959 4.886 -32.044 1.00 89.88 180 VAL A CA 1
ATOM 1399 C C . VAL A 1 180 ? 22.458 6.324 -31.987 1.00 89.88 180 VAL A C 1
ATOM 1401 O O . VAL A 1 180 ? 21.266 6.572 -32.141 1.00 89.88 180 VAL A O 1
ATOM 1404 N N . GLY A 1 181 ? 23.378 7.265 -31.773 1.00 88.69 181 GLY A N 1
ATOM 1405 C CA . GLY A 1 181 ? 23.075 8.693 -31.747 1.00 88.69 181 GLY A CA 1
ATOM 1406 C C . GLY A 1 181 ? 22.195 9.142 -30.573 1.00 88.69 181 GLY A C 1
ATOM 1407 O O . GLY A 1 181 ? 22.045 8.456 -29.557 1.00 88.69 181 GLY A O 1
ATOM 1408 N N . LEU A 1 182 ? 21.646 10.347 -30.727 1.00 93.56 182 LEU A N 1
ATOM 1409 C CA . LEU A 1 182 ? 20.640 10.916 -29.831 1.00 93.56 182 LEU A CA 1
ATOM 1410 C C . LEU A 1 182 ? 19.244 10.383 -30.190 1.00 93.56 182 LEU A C 1
ATOM 1412 O O . LEU A 1 182 ? 19.010 10.022 -31.346 1.00 93.56 182 LEU A O 1
ATOM 1416 N N . PRO A 1 183 ? 18.303 10.339 -29.232 1.00 96.75 183 PRO A N 1
ATOM 1417 C CA . PRO A 1 183 ? 16.953 9.890 -29.527 1.00 96.75 183 PRO A CA 1
ATOM 1418 C C . PRO A 1 183 ? 16.219 10.897 -30.415 1.00 96.75 183 PRO A C 1
ATOM 1420 O O . PRO A 1 183 ? 16.337 12.110 -30.226 1.00 96.75 183 PRO A O 1
ATOM 1423 N N . VAL A 1 184 ? 15.388 10.390 -31.322 1.00 97.06 184 VAL A N 1
ATOM 1424 C CA . VAL A 1 184 ? 14.402 11.205 -32.038 1.00 97.06 184 VAL A CA 1
ATOM 1425 C C . VAL A 1 184 ? 13.282 11.561 -31.066 1.00 97.06 184 VAL A C 1
ATOM 1427 O O . VAL A 1 184 ? 12.750 10.687 -30.381 1.00 97.06 184 VAL A O 1
ATOM 1430 N N . VAL A 1 185 ? 12.938 12.844 -30.985 1.00 97.44 185 VAL A N 1
ATOM 1431 C CA . VAL A 1 185 ? 11.833 13.322 -30.148 1.00 97.44 185 VAL A CA 1
ATOM 1432 C C . VAL A 1 185 ? 10.574 13.413 -30.994 1.00 97.44 185 VAL A C 1
ATOM 1434 O O . VAL A 1 185 ? 10.599 14.043 -32.048 1.00 97.44 185 VAL A O 1
ATOM 1437 N N . ASP A 1 186 ? 9.482 12.824 -30.516 1.00 97.75 186 ASP A N 1
ATOM 1438 C CA . ASP A 1 186 ? 8.197 12.837 -31.214 1.00 97.75 186 ASP A CA 1
ATOM 1439 C C . ASP A 1 186 ? 7.028 13.089 -30.255 1.00 97.75 186 ASP A C 1
ATOM 1441 O O . ASP A 1 186 ? 7.092 12.752 -29.067 1.00 97.75 186 ASP A O 1
ATOM 1445 N N . TYR A 1 187 ? 5.952 13.682 -30.769 1.00 97.75 187 TYR A N 1
ATOM 1446 C CA . TYR A 1 187 ? 4.685 13.789 -30.055 1.00 97.75 187 TYR A CA 1
ATOM 1447 C C . TYR A 1 187 ? 3.870 12.528 -30.289 1.00 97.75 187 TYR A C 1
ATOM 1449 O O . TYR A 1 187 ? 3.648 12.104 -31.419 1.00 97.75 187 TYR A O 1
ATOM 1457 N N . VAL A 1 188 ? 3.378 11.939 -29.207 1.00 96.75 188 VAL A N 1
ATOM 1458 C CA . VAL A 1 188 ? 2.687 10.656 -29.268 1.00 96.75 188 VAL A CA 1
ATOM 1459 C C . VAL A 1 188 ? 1.299 10.736 -28.663 1.00 96.75 188 VAL A C 1
ATOM 1461 O O . VAL A 1 188 ? 1.064 11.438 -27.680 1.00 96.75 188 VAL A O 1
ATOM 1464 N N . GLN A 1 189 ? 0.390 9.953 -29.235 1.00 94.19 189 GLN A N 1
ATOM 1465 C CA . GLN A 1 189 ? -0.855 9.550 -28.600 1.00 94.19 189 GLN A CA 1
ATOM 1466 C C . GLN A 1 189 ? -0.798 8.036 -28.409 1.00 94.19 189 GLN A C 1
ATOM 1468 O O . GLN A 1 189 ? -0.952 7.270 -29.362 1.00 94.19 189 GLN A O 1
ATOM 1473 N N . TRP A 1 190 ? -0.489 7.608 -27.189 1.00 92.88 190 TRP A N 1
ATOM 1474 C CA . TRP A 1 190 ? -0.357 6.199 -26.834 1.00 92.88 190 TRP A CA 1
ATOM 1475 C C . TRP A 1 190 ? -1.478 5.821 -25.880 1.00 92.88 190 TRP A C 1
ATOM 1477 O O . TRP A 1 190 ? -1.709 6.496 -24.884 1.00 92.88 190 TRP A O 1
ATOM 1487 N N . GLN A 1 191 ? -2.169 4.722 -26.186 1.00 88.31 191 GLN A N 1
ATOM 1488 C CA . GLN A 1 191 ? -3.382 4.334 -25.464 1.00 88.31 191 GLN A CA 1
ATOM 1489 C C . GLN A 1 191 ? -4.395 5.499 -25.466 1.00 88.31 191 GLN A C 1
ATOM 1491 O O . GLN A 1 191 ? -4.827 5.912 -26.542 1.00 88.31 191 GLN A O 1
ATOM 1496 N N . ASN A 1 192 ? -4.769 6.038 -24.304 1.00 85.81 192 ASN A N 1
ATOM 1497 C CA . ASN A 1 192 ? -5.707 7.158 -24.165 1.00 85.81 192 ASN A CA 1
ATOM 1498 C C . ASN A 1 192 ? -5.036 8.506 -23.826 1.00 85.81 192 ASN A C 1
ATOM 1500 O O . ASN A 1 192 ? -5.741 9.509 -23.737 1.00 85.81 192 ASN A O 1
ATOM 1504 N N . TRP A 1 193 ? -3.712 8.554 -23.646 1.00 90.88 193 TRP A N 1
ATOM 1505 C CA . TRP A 1 193 ? -2.992 9.758 -23.226 1.00 90.88 193 TRP A CA 1
ATOM 1506 C C . TRP A 1 193 ? -2.092 10.308 -24.335 1.00 90.88 193 TRP A C 1
ATOM 1508 O O . TRP A 1 193 ? -1.656 9.600 -25.248 1.00 90.88 193 TRP A O 1
ATOM 1518 N N . LYS A 1 194 ? -1.804 11.608 -24.252 1.00 93.94 194 LYS A N 1
ATOM 1519 C CA . LYS A 1 194 ? -0.893 12.315 -25.165 1.00 93.94 194 LYS A CA 1
ATOM 1520 C C . LYS A 1 194 ? 0.389 12.691 -24.438 1.00 93.94 194 LYS A C 1
ATOM 1522 O O . LYS A 1 194 ? 0.342 12.958 -23.241 1.00 93.94 194 LYS A O 1
ATOM 1527 N N . GLY A 1 195 ? 1.514 12.795 -25.130 1.00 95.75 195 GLY A N 1
ATOM 1528 C CA . GLY A 1 195 ? 2.780 13.215 -24.522 1.00 95.75 195 GLY A CA 1
ATOM 1529 C C . GLY A 1 195 ? 3.915 13.327 -25.528 1.00 95.75 195 GLY A C 1
ATOM 1530 O O . GLY A 1 195 ? 3.675 13.433 -26.733 1.00 95.75 195 GLY A O 1
ATOM 1531 N N . LYS A 1 196 ? 5.151 13.262 -25.031 1.00 97.81 196 LYS A N 1
ATOM 1532 C CA . LYS A 1 196 ? 6.362 13.159 -25.857 1.00 97.81 196 LYS A CA 1
ATOM 1533 C C . LYS A 1 196 ? 7.062 11.828 -25.645 1.00 97.81 196 LYS A C 1
ATOM 1535 O O . LYS A 1 196 ? 7.043 11.289 -24.538 1.00 97.81 196 LYS A O 1
ATOM 1540 N N . ALA A 1 197 ? 7.704 11.335 -26.697 1.00 98.50 197 ALA A N 1
ATOM 1541 C CA . ALA A 1 197 ? 8.567 10.165 -26.682 1.00 98.50 197 ALA A CA 1
ATOM 1542 C C . ALA A 1 197 ? 9.984 10.521 -27.153 1.00 98.50 197 ALA A C 1
ATOM 1544 O O . ALA A 1 197 ? 10.160 11.311 -28.074 1.00 98.50 197 ALA A O 1
ATOM 1545 N N . TRP A 1 198 ? 10.982 9.895 -26.535 1.00 98.38 198 TRP A N 1
ATOM 1546 C CA . TRP A 1 198 ? 12.396 9.933 -26.900 1.00 98.38 198 TRP A CA 1
ATOM 1547 C C . TRP A 1 198 ? 12.784 8.549 -27.413 1.00 98.38 198 TRP A C 1
ATOM 1549 O O . TRP A 1 198 ? 12.910 7.604 -26.629 1.00 98.38 198 TRP A O 1
ATOM 1559 N N . ILE A 1 199 ? 12.914 8.427 -28.732 1.00 98.31 199 ILE A N 1
ATOM 1560 C CA . ILE A 1 199 ? 13.009 7.166 -29.468 1.00 98.31 199 ILE A CA 1
ATOM 1561 C C . ILE A 1 199 ? 14.459 6.923 -29.887 1.00 98.31 199 ILE A C 1
ATOM 1563 O O . ILE A 1 199 ? 14.993 7.606 -30.758 1.00 98.31 199 ILE A O 1
ATOM 1567 N N . PHE A 1 200 ? 15.090 5.917 -29.293 1.00 98.25 200 PHE A N 1
ATOM 1568 C CA . PHE A 1 200 ? 16.391 5.412 -29.719 1.00 98.25 200 PHE A CA 1
ATOM 1569 C C . PHE A 1 200 ? 16.215 4.289 -30.738 1.00 98.25 200 PHE A C 1
ATOM 1571 O O . PHE A 1 200 ? 15.368 3.417 -30.550 1.00 98.25 200 PHE A O 1
ATOM 1578 N N . THR A 1 201 ? 17.071 4.264 -31.758 1.00 97.62 201 THR A N 1
ATOM 1579 C CA . THR A 1 201 ? 17.266 3.095 -32.629 1.00 97.62 201 THR A CA 1
ATOM 1580 C C . THR A 1 201 ? 18.597 2.446 -32.263 1.00 97.62 201 THR A C 1
ATOM 1582 O O . THR A 1 201 ? 19.608 3.139 -32.117 1.00 97.62 201 THR A O 1
ATOM 1585 N N . THR A 1 202 ? 18.621 1.131 -32.059 1.00 97.62 202 THR A N 1
ATOM 1586 C CA . THR A 1 202 ? 19.877 0.404 -31.824 1.00 97.62 202 THR A CA 1
ATOM 1587 C C . THR A 1 202 ? 20.574 0.040 -33.129 1.00 97.62 202 THR A C 1
ATOM 1589 O O . THR A 1 202 ? 19.928 -0.122 -34.161 1.00 97.62 202 THR A O 1
ATOM 1592 N N . SER A 1 203 ? 21.888 -0.179 -33.075 1.00 96.94 203 SER A N 1
ATOM 1593 C CA . SER A 1 203 ? 22.599 -0.903 -34.132 1.00 96.94 203 SER A CA 1
ATOM 1594 C C . SER A 1 203 ? 22.028 -2.316 -34.270 1.00 96.94 203 SER A C 1
ATOM 1596 O O . SER A 1 203 ? 21.467 -2.841 -33.307 1.00 96.94 203 SER A O 1
ATOM 1598 N N . GLU A 1 204 ? 22.206 -2.964 -35.419 1.00 96.94 204 GLU A N 1
ATOM 1599 C CA . GLU A 1 204 ? 21.836 -4.374 -35.554 1.00 96.94 204 GLU A CA 1
ATOM 1600 C C . GLU A 1 204 ? 22.712 -5.256 -34.658 1.00 96.94 204 GLU A C 1
ATOM 1602 O O . GLU A 1 204 ? 23.941 -5.175 -34.678 1.00 96.94 204 GLU A O 1
ATOM 1607 N N . SER A 1 205 ? 22.086 -6.092 -33.833 1.00 97.50 205 SER A N 1
ATOM 1608 C CA . SER A 1 205 ? 22.784 -7.037 -32.963 1.00 97.50 205 SER A CA 1
ATOM 1609 C C . SER A 1 205 ? 21.889 -8.229 -32.658 1.00 97.50 205 SER A C 1
ATOM 1611 O O . SER A 1 205 ? 20.665 -8.144 -32.698 1.00 97.50 205 SER A O 1
ATOM 1613 N N . LYS A 1 206 ? 22.499 -9.367 -32.325 1.00 97.69 206 LYS A N 1
ATOM 1614 C CA . LYS A 1 206 ? 21.758 -10.498 -31.749 1.00 97.69 206 LYS A CA 1
ATOM 1615 C C . LYS A 1 206 ? 21.356 -10.233 -30.302 1.00 97.69 206 LYS A C 1
ATOM 1617 O O . LYS A 1 206 ? 20.472 -10.907 -29.789 1.00 97.69 206 LYS A O 1
ATOM 1622 N N . GLN A 1 207 ? 22.021 -9.289 -29.634 1.00 98.06 207 GLN A N 1
ATOM 1623 C CA . GLN A 1 207 ? 21.828 -8.992 -28.220 1.00 98.06 207 GLN A CA 1
ATOM 1624 C C . GLN A 1 207 ? 21.678 -7.494 -27.962 1.00 98.06 207 GLN A C 1
ATOM 1626 O O . GLN A 1 207 ? 22.558 -6.705 -28.323 1.00 98.06 207 GLN A O 1
ATOM 1631 N N . HIS A 1 208 ? 20.620 -7.124 -27.240 1.00 98.25 208 HIS A N 1
ATOM 1632 C CA . HIS A 1 208 ? 20.434 -5.777 -26.696 1.00 98.25 208 HIS A CA 1
ATOM 1633 C C . HIS A 1 208 ? 20.189 -5.845 -25.198 1.00 98.25 208 HIS A C 1
ATOM 1635 O O . HIS A 1 208 ? 19.484 -6.730 -24.710 1.00 98.25 208 HIS A O 1
ATOM 1641 N N . ILE A 1 209 ? 20.756 -4.880 -24.481 1.00 98.44 209 ILE A N 1
ATOM 1642 C CA . ILE A 1 209 ? 20.543 -4.701 -23.051 1.00 98.44 209 ILE A CA 1
ATOM 1643 C C . ILE A 1 209 ? 20.052 -3.281 -22.819 1.00 98.44 209 ILE A C 1
ATOM 1645 O O . ILE A 1 209 ? 20.688 -2.317 -23.258 1.00 98.44 209 ILE A O 1
ATOM 1649 N N . MET A 1 210 ? 18.950 -3.179 -22.085 1.00 98.69 210 MET A N 1
ATOM 1650 C CA . MET A 1 210 ? 18.453 -1.932 -21.522 1.00 98.69 210 MET A CA 1
ATOM 1651 C C . MET A 1 210 ? 18.400 -2.075 -20.005 1.00 98.69 210 MET A C 1
ATOM 1653 O O . MET A 1 210 ? 17.922 -3.084 -19.484 1.00 98.69 210 MET A O 1
ATOM 1657 N N . THR A 1 211 ? 18.872 -1.059 -19.297 1.00 98.75 211 THR A N 1
ATOM 1658 C CA . THR A 1 211 ? 18.717 -0.942 -17.846 1.00 98.75 211 THR A CA 1
ATOM 1659 C C . THR A 1 211 ? 17.931 0.317 -17.523 1.00 98.75 211 THR A C 1
ATOM 1661 O O . THR A 1 211 ? 18.091 1.335 -18.192 1.00 98.75 211 THR A O 1
ATOM 1664 N N . VAL A 1 212 ? 17.061 0.251 -16.518 1.00 98.81 212 VAL A N 1
ATOM 1665 C CA . VAL A 1 212 ? 16.237 1.381 -16.083 1.00 98.81 212 VAL A CA 1
ATOM 1666 C C . VAL A 1 212 ? 16.275 1.467 -14.568 1.00 98.81 212 VAL A C 1
ATOM 1668 O O . VAL A 1 212 ? 15.631 0.669 -13.892 1.00 98.81 212 VAL A O 1
ATOM 1671 N N . HIS A 1 213 ? 17.052 2.402 -14.029 1.00 98.75 213 HIS A N 1
ATOM 1672 C CA . HIS A 1 213 ? 17.067 2.664 -12.593 1.00 98.75 213 HIS A CA 1
ATOM 1673 C C . HIS A 1 213 ? 15.874 3.546 -12.232 1.00 98.75 213 HIS A C 1
ATOM 1675 O O . HIS A 1 213 ? 15.687 4.578 -12.876 1.00 98.75 213 HIS A O 1
ATOM 1681 N N . LEU A 1 214 ? 15.081 3.145 -11.239 1.00 98.62 214 LEU A N 1
ATOM 1682 C CA . LEU A 1 214 ? 13.950 3.912 -10.715 1.00 98.62 214 LEU A CA 1
ATOM 1683 C C . LEU A 1 214 ? 14.226 4.277 -9.260 1.00 98.62 214 LEU A C 1
ATOM 1685 O O . LEU A 1 214 ? 14.759 3.452 -8.529 1.00 98.62 214 LEU A O 1
ATOM 1689 N N . ALA A 1 215 ? 13.822 5.465 -8.830 1.00 97.75 215 ALA A N 1
ATOM 1690 C CA . ALA A 1 215 ? 13.925 5.863 -7.430 1.00 97.75 215 ALA A CA 1
ATOM 1691 C C . ALA A 1 215 ? 12.864 6.913 -7.086 1.00 97.75 215 ALA A C 1
ATOM 1693 O O . ALA A 1 215 ? 12.342 7.608 -7.966 1.00 97.75 215 ALA A O 1
ATOM 1694 N N . GLY A 1 216 ? 12.543 7.027 -5.802 1.00 96.62 216 GLY A N 1
ATOM 1695 C CA . GLY A 1 216 ? 11.639 8.044 -5.284 1.00 96.62 216 GLY A CA 1
ATOM 1696 C C . GLY A 1 216 ? 11.721 8.143 -3.770 1.00 96.62 216 GLY A C 1
ATOM 1697 O O . GLY A 1 216 ? 11.490 7.153 -3.080 1.00 96.62 216 GLY A O 1
ATOM 1698 N N . GLY A 1 217 ? 12.018 9.337 -3.264 1.00 95.94 217 GLY A N 1
ATOM 1699 C CA . GLY A 1 217 ? 12.310 9.543 -1.849 1.00 95.94 217 GLY A CA 1
ATOM 1700 C C . GLY A 1 217 ? 12.569 11.007 -1.502 1.00 95.94 217 GLY A C 1
ATOM 1701 O O . GLY A 1 217 ? 12.709 11.867 -2.378 1.00 95.94 217 GLY A O 1
ATOM 1702 N N . LEU A 1 218 ? 12.635 11.297 -0.204 1.00 93.88 218 LEU A N 1
ATOM 1703 C CA . LEU A 1 218 ? 13.039 12.608 0.302 1.00 93.88 218 LEU A CA 1
ATOM 1704 C C . LEU A 1 218 ? 14.522 12.864 0.018 1.00 93.88 218 LEU A C 1
ATOM 1706 O O . LEU A 1 218 ? 15.372 12.054 0.377 1.00 93.88 218 LEU A O 1
ATOM 1710 N N . ASN A 1 219 ? 14.836 14.030 -0.553 1.00 92.81 219 ASN A N 1
ATOM 1711 C CA . ASN A 1 219 ? 16.206 14.465 -0.849 1.00 92.81 219 ASN A CA 1
ATOM 1712 C C . ASN A 1 219 ? 17.000 13.504 -1.754 1.00 92.81 219 ASN A C 1
ATOM 1714 O O . ASN A 1 219 ? 18.231 13.485 -1.698 1.00 92.81 219 ASN A O 1
ATOM 1718 N N . GLU A 1 220 ? 16.317 12.720 -2.591 1.00 94.94 220 GLU A N 1
ATOM 1719 C CA . GLU A 1 220 ? 16.979 11.891 -3.596 1.00 94.94 220 GLU A CA 1
ATOM 1720 C C . GLU A 1 220 ? 17.866 12.748 -4.516 1.00 94.94 220 GLU A C 1
ATOM 1722 O O . GLU A 1 220 ? 17.498 13.856 -4.919 1.00 94.94 220 GLU A O 1
ATOM 1727 N N . ASP A 1 221 ? 19.049 12.223 -4.851 1.00 94.81 221 ASP A N 1
ATOM 1728 C CA . ASP A 1 221 ? 19.985 12.857 -5.784 1.00 94.81 221 ASP A CA 1
ATOM 1729 C C . ASP A 1 221 ? 19.881 12.180 -7.152 1.00 94.81 221 ASP A C 1
ATOM 1731 O O . ASP A 1 221 ? 20.527 11.149 -7.396 1.00 94.81 221 ASP A O 1
ATOM 1735 N N . PRO A 1 222 ? 19.112 12.762 -8.085 1.00 94.00 222 PRO A N 1
ATOM 1736 C CA . PRO A 1 222 ? 18.800 12.081 -9.321 1.00 94.00 222 PRO A CA 1
ATOM 1737 C C . PRO A 1 222 ? 20.020 12.019 -10.260 1.00 94.00 222 PRO A C 1
ATOM 1739 O O . PRO A 1 222 ? 20.049 11.219 -11.195 1.00 94.00 222 PRO A O 1
ATOM 1742 N N . LYS A 1 223 ? 21.106 12.759 -9.975 1.00 91.31 223 LYS A N 1
ATOM 1743 C CA . LYS A 1 223 ? 22.365 12.674 -10.737 1.00 91.31 223 LYS A CA 1
ATOM 1744 C C . LYS A 1 223 ? 23.023 11.292 -10.646 1.00 91.31 223 LYS A C 1
ATOM 1746 O O . LYS A 1 223 ? 23.755 10.911 -11.560 1.00 91.31 223 LYS A O 1
ATOM 1751 N N . LYS A 1 224 ? 22.761 10.522 -9.583 1.00 96.00 224 LYS A N 1
ATOM 1752 C CA . LYS A 1 224 ? 23.335 9.176 -9.386 1.00 96.00 224 LYS A CA 1
ATOM 1753 C C . LYS A 1 224 ? 22.674 8.109 -10.262 1.00 96.00 224 LYS A C 1
ATOM 1755 O O . LYS A 1 224 ? 23.325 7.123 -10.617 1.00 96.00 224 LYS A O 1
ATOM 1760 N N . TRP A 1 225 ? 21.424 8.331 -10.671 1.00 97.62 225 TRP A N 1
ATOM 1761 C CA . TRP A 1 225 ? 20.593 7.329 -11.345 1.00 97.62 225 TRP A CA 1
ATOM 1762 C C . TRP A 1 225 ? 21.165 6.892 -12.693 1.00 97.62 225 TRP A C 1
ATOM 1764 O O . TRP A 1 225 ? 21.122 5.710 -13.033 1.00 97.62 225 TRP A O 1
ATOM 1774 N N . VAL A 1 226 ? 21.789 7.816 -13.432 1.00 97.19 226 VAL A N 1
ATOM 1775 C CA . VAL A 1 226 ? 22.470 7.505 -14.700 1.00 97.19 226 VAL A CA 1
ATOM 1776 C C . VAL A 1 226 ? 23.605 6.508 -14.481 1.00 97.19 226 VAL A C 1
ATOM 1778 O O . VAL A 1 226 ? 23.716 5.528 -15.218 1.00 97.19 226 VAL A O 1
ATOM 1781 N N . GLN A 1 227 ? 24.436 6.722 -13.458 1.00 97.25 227 GLN A N 1
ATOM 1782 C CA . GLN A 1 227 ? 25.546 5.820 -13.160 1.00 97.25 227 GLN A CA 1
ATOM 1783 C C . GLN A 1 227 ? 25.041 4.460 -12.666 1.00 97.25 227 GLN A C 1
ATOM 1785 O O . GLN A 1 227 ? 25.586 3.429 -13.064 1.00 97.25 227 GLN A O 1
ATOM 1790 N N . GLN A 1 228 ? 23.984 4.434 -11.852 1.00 97.69 228 GLN A N 1
ATOM 1791 C CA . GLN A 1 228 ? 23.360 3.190 -11.386 1.00 97.69 228 GLN A CA 1
ATOM 1792 C C . GLN A 1 228 ? 22.801 2.366 -12.556 1.00 97.69 228 GLN A C 1
ATOM 1794 O O . GLN A 1 228 ? 23.079 1.168 -12.644 1.00 97.69 228 GLN A O 1
ATOM 1799 N N . ALA A 1 229 ? 22.118 3.007 -13.511 1.00 98.00 229 ALA A N 1
ATOM 1800 C CA . ALA A 1 229 ? 21.657 2.349 -14.731 1.00 98.00 229 ALA A CA 1
ATOM 1801 C C . ALA A 1 229 ? 22.837 1.845 -15.586 1.00 98.00 229 ALA A C 1
ATOM 1803 O O . ALA A 1 229 ? 22.889 0.661 -15.934 1.00 98.00 229 ALA A O 1
ATOM 1804 N N . LYS A 1 230 ? 23.825 2.704 -15.882 1.00 97.69 230 LYS A N 1
ATOM 1805 C CA . LYS A 1 230 ? 24.989 2.359 -16.724 1.00 97.69 230 LYS A CA 1
ATOM 1806 C C . LYS A 1 230 ? 25.840 1.234 -16.134 1.00 97.69 230 LYS A C 1
ATOM 1808 O O . LYS A 1 230 ? 26.313 0.381 -16.880 1.00 97.69 230 LYS A O 1
ATOM 1813 N N . THR A 1 231 ? 25.997 1.179 -14.812 1.00 97.94 231 THR A N 1
ATOM 1814 C CA . THR A 1 231 ? 26.770 0.125 -14.126 1.00 97.94 231 THR A CA 1
ATOM 1815 C C . THR A 1 231 ? 26.240 -1.273 -14.463 1.00 97.94 231 THR A C 1
ATOM 1817 O O . THR A 1 231 ? 27.012 -2.207 -14.690 1.00 97.94 231 THR A O 1
ATOM 1820 N N . LEU A 1 232 ? 24.919 -1.409 -14.599 1.00 98.06 232 LEU A N 1
ATOM 1821 C CA . LEU A 1 232 ? 24.258 -2.665 -14.946 1.00 98.06 232 LEU A CA 1
ATOM 1822 C C . LEU A 1 232 ? 24.250 -2.963 -16.458 1.00 98.06 232 LEU A C 1
ATOM 1824 O O . LEU A 1 232 ? 23.747 -4.002 -16.881 1.00 98.06 232 LEU A O 1
ATOM 1828 N N . LEU A 1 233 ? 24.886 -2.140 -17.298 1.00 97.69 233 LEU A N 1
ATOM 1829 C CA . LEU A 1 233 ? 25.228 -2.533 -18.673 1.00 97.69 233 LEU A CA 1
ATOM 1830 C C . LEU A 1 233 ? 26.434 -3.485 -18.727 1.00 97.69 233 LEU A C 1
ATOM 1832 O O . LEU A 1 233 ? 26.600 -4.187 -19.728 1.00 97.69 233 LEU A O 1
ATOM 1836 N N . SER A 1 234 ? 27.219 -3.603 -17.651 1.00 97.81 234 SER A N 1
ATOM 1837 C CA . SER A 1 234 ? 28.297 -4.592 -17.550 1.00 97.81 234 SER A CA 1
ATOM 1838 C C . SER A 1 234 ? 27.745 -6.017 -17.363 1.00 97.81 234 SER A C 1
ATOM 1840 O O . SER A 1 234 ? 27.045 -6.270 -16.377 1.00 97.81 234 SER A O 1
ATOM 1842 N N . PRO A 1 235 ? 28.077 -6.983 -18.245 1.00 97.06 235 PRO A N 1
ATOM 1843 C CA . PRO A 1 235 ? 27.679 -8.383 -18.077 1.00 97.06 235 PRO A CA 1
ATOM 1844 C C . PRO A 1 235 ? 28.170 -9.005 -16.763 1.00 97.06 235 PRO A C 1
ATOM 1846 O O . PRO A 1 235 ? 27.454 -9.798 -16.156 1.00 97.06 235 PRO A O 1
ATOM 1849 N N . VAL A 1 236 ? 29.367 -8.619 -16.302 1.00 97.81 236 VAL A N 1
ATOM 1850 C CA . VAL A 1 236 ? 29.957 -9.118 -15.049 1.00 97.81 236 VAL A CA 1
ATOM 1851 C C . VAL A 1 236 ? 29.107 -8.689 -13.856 1.00 97.81 236 VAL A C 1
ATOM 1853 O O . VAL A 1 236 ? 28.718 -9.527 -13.040 1.00 97.81 236 VAL A O 1
ATOM 1856 N N . VAL A 1 237 ? 28.746 -7.403 -13.795 1.00 98.12 237 VAL A N 1
ATOM 1857 C CA . VAL A 1 237 ? 27.905 -6.872 -12.715 1.00 98.12 237 VAL A CA 1
ATOM 1858 C C . VAL A 1 237 ? 26.503 -7.475 -12.780 1.00 98.12 237 VAL A C 1
ATOM 1860 O O . VAL A 1 237 ? 26.004 -7.937 -11.756 1.00 98.12 237 VAL A O 1
ATOM 1863 N N . ARG A 1 238 ? 25.884 -7.559 -13.972 1.00 97.25 238 ARG A N 1
ATOM 1864 C CA . ARG A 1 238 ? 24.560 -8.194 -14.132 1.00 97.25 238 ARG A CA 1
ATOM 1865 C C . ARG A 1 238 ? 24.536 -9.631 -13.642 1.00 97.25 238 ARG A C 1
ATOM 1867 O O . ARG A 1 238 ? 23.603 -10.011 -12.941 1.00 97.25 238 ARG A O 1
ATOM 1874 N N . LYS A 1 239 ? 25.556 -10.424 -13.979 1.00 97.88 239 LYS A N 1
ATOM 1875 C CA . LYS A 1 239 ? 25.656 -11.817 -13.530 1.00 97.88 239 LYS A CA 1
ATOM 1876 C C . LYS A 1 239 ? 25.716 -11.907 -12.005 1.00 97.88 239 LYS A C 1
ATOM 1878 O O . LYS A 1 239 ? 25.072 -12.784 -11.437 1.00 97.88 239 LYS A O 1
ATOM 1883 N N . GLN A 1 240 ? 26.445 -11.005 -11.344 1.00 97.69 240 GLN A N 1
ATOM 1884 C CA . GLN A 1 240 ? 26.473 -10.945 -9.882 1.00 97.69 240 GLN A CA 1
ATOM 1885 C C . GLN A 1 240 ? 25.095 -10.603 -9.311 1.00 97.69 240 GLN A C 1
ATOM 1887 O O . GLN A 1 240 ? 24.544 -11.400 -8.557 1.00 97.69 240 GLN A O 1
ATOM 1892 N N . VAL A 1 241 ? 24.503 -9.476 -9.718 1.00 97.75 241 VAL A N 1
ATOM 1893 C CA . VAL A 1 241 ? 23.228 -9.034 -9.130 1.00 97.75 241 VAL A CA 1
ATOM 1894 C C . VAL A 1 241 ? 22.069 -9.978 -9.454 1.00 97.75 241 VAL A C 1
ATOM 1896 O O . VAL A 1 241 ? 21.139 -10.085 -8.662 1.00 97.75 241 VAL A O 1
ATOM 1899 N N . LYS A 1 242 ? 22.128 -10.714 -10.576 1.00 98.12 242 LYS A N 1
ATOM 1900 C CA . LYS A 1 242 ? 21.158 -11.770 -10.890 1.00 98.12 242 LYS A CA 1
ATOM 1901 C C . LYS A 1 242 ? 21.230 -12.899 -9.867 1.00 98.12 242 LYS A C 1
ATOM 1903 O O . LYS A 1 242 ? 20.183 -13.363 -9.431 1.00 98.12 242 LYS A O 1
ATOM 1908 N N . ARG A 1 243 ? 22.434 -13.332 -9.466 1.00 98.00 243 ARG A N 1
ATOM 1909 C CA . ARG A 1 243 ? 22.599 -14.351 -8.413 1.00 98.00 243 ARG A CA 1
ATOM 1910 C C . ARG A 1 243 ? 22.016 -13.870 -7.089 1.00 98.00 243 ARG A C 1
ATOM 1912 O O . ARG A 1 243 ? 21.250 -14.607 -6.476 1.00 98.00 243 ARG A O 1
ATOM 1919 N N . ASP A 1 244 ? 22.321 -12.633 -6.704 1.00 96.44 244 ASP A N 1
ATOM 1920 C CA . ASP A 1 244 ? 21.814 -12.049 -5.460 1.00 96.44 244 ASP A CA 1
ATOM 1921 C C . ASP A 1 244 ? 20.281 -11.961 -5.468 1.00 96.44 244 ASP A C 1
ATOM 1923 O O . ASP A 1 244 ? 19.631 -12.253 -4.468 1.00 96.44 244 ASP A O 1
ATOM 1927 N N . GLU A 1 245 ? 19.685 -11.588 -6.602 1.00 96.81 245 GLU A N 1
ATOM 1928 C CA . GLU A 1 245 ? 18.231 -11.486 -6.718 1.00 96.81 245 GLU A CA 1
ATOM 1929 C C . GLU A 1 245 ? 17.536 -12.853 -6.708 1.00 96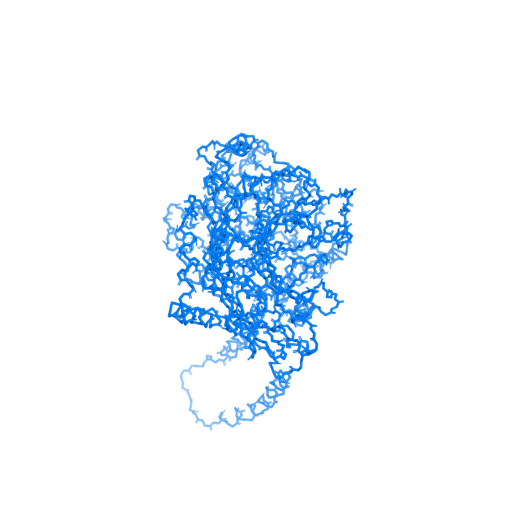.81 245 GLU A C 1
ATOM 1931 O O . GLU A 1 245 ? 16.499 -13.005 -6.065 1.00 96.81 245 GLU A O 1
ATOM 1936 N N . LEU A 1 246 ? 18.115 -13.868 -7.356 1.00 98.00 246 LEU A N 1
ATOM 1937 C CA . LEU A 1 246 ? 17.600 -15.240 -7.294 1.00 98.00 246 LEU A CA 1
ATOM 1938 C C . LEU A 1 246 ? 17.587 -15.772 -5.857 1.00 98.00 246 LEU A C 1
ATOM 1940 O O . LEU A 1 246 ? 16.609 -16.391 -5.437 1.00 98.00 246 LEU A O 1
ATOM 1944 N N . GLU A 1 247 ? 18.638 -15.490 -5.088 1.00 97.62 247 GLU A N 1
ATOM 1945 C CA . GLU A 1 247 ? 18.696 -15.876 -3.679 1.00 97.62 247 GLU A CA 1
ATOM 1946 C C . GLU A 1 247 ? 17.634 -15.137 -2.850 1.00 97.62 247 GLU A C 1
ATOM 1948 O O . GLU A 1 247 ? 16.944 -15.751 -2.037 1.00 97.62 247 GLU A O 1
ATOM 1953 N N . ARG A 1 248 ? 17.395 -13.846 -3.113 1.00 95.62 248 ARG A N 1
ATOM 1954 C CA . ARG A 1 248 ? 16.309 -13.099 -2.451 1.00 95.62 248 ARG A CA 1
ATOM 1955 C C . ARG A 1 248 ? 14.924 -13.643 -2.782 1.00 95.62 248 ARG A C 1
ATOM 1957 O O . ARG A 1 248 ? 14.076 -13.696 -1.893 1.00 95.62 248 ARG A O 1
ATOM 1964 N N . TRP A 1 249 ? 14.660 -14.034 -4.028 1.00 97.38 249 TRP A N 1
ATOM 1965 C CA . TRP A 1 249 ? 13.385 -14.668 -4.380 1.00 97.38 249 TRP A CA 1
ATOM 1966 C C . TRP A 1 249 ? 13.226 -16.029 -3.711 1.00 97.38 249 TRP A C 1
ATOM 1968 O O . TRP A 1 249 ? 12.156 -16.324 -3.178 1.00 97.38 249 TRP A O 1
ATOM 1978 N N . LYS A 1 250 ? 14.296 -16.824 -3.650 1.00 97.44 250 LYS A N 1
ATOM 1979 C CA . LYS A 1 250 ? 14.304 -18.092 -2.918 1.00 97.44 250 LYS A CA 1
ATOM 1980 C C . LYS A 1 250 ? 13.985 -17.890 -1.435 1.00 97.44 250 LYS A C 1
ATOM 1982 O O . LYS A 1 250 ? 13.143 -18.609 -0.903 1.00 97.44 250 LYS A O 1
ATOM 1987 N N . GLN A 1 251 ? 14.585 -16.890 -0.790 1.00 95.62 251 GLN A N 1
ATOM 1988 C CA . GLN A 1 251 ? 14.282 -16.517 0.597 1.00 95.62 251 GLN A CA 1
ATOM 1989 C C . GLN A 1 251 ? 12.841 -16.025 0.759 1.00 95.62 251 GLN A C 1
ATOM 1991 O O . GLN A 1 251 ? 12.155 -16.406 1.700 1.00 95.62 251 GLN A O 1
ATOM 1996 N N . PHE A 1 252 ? 12.335 -15.218 -0.174 1.00 95.31 252 PHE A N 1
ATOM 1997 C CA . PHE A 1 252 ? 10.948 -14.757 -0.140 1.00 95.31 252 PHE A CA 1
ATOM 1998 C C . PHE A 1 252 ? 9.957 -15.932 -0.173 1.00 95.31 252 PHE A C 1
ATOM 2000 O O . PHE A 1 252 ? 9.051 -16.009 0.661 1.00 95.31 252 PHE A O 1
ATOM 2007 N N . TRP A 1 253 ? 10.137 -16.877 -1.098 1.00 94.88 253 TRP A N 1
ATOM 2008 C CA . TRP A 1 253 ? 9.251 -18.037 -1.245 1.00 94.88 253 TRP A CA 1
ATOM 2009 C C . TRP A 1 253 ? 9.462 -19.126 -0.189 1.00 94.88 253 TRP A C 1
ATOM 2011 O O . TRP A 1 253 ? 8.530 -19.888 0.081 1.00 94.88 253 TRP A O 1
ATOM 2021 N N . SER A 1 254 ? 10.631 -19.182 0.458 1.00 94.44 254 SER A N 1
ATOM 2022 C CA . SER A 1 254 ? 10.860 -20.111 1.569 1.00 94.44 254 SER A CA 1
ATOM 2023 C C . SER A 1 254 ? 10.080 -19.731 2.831 1.00 94.44 254 SER A C 1
ATOM 2025 O O . SER A 1 254 ? 9.736 -20.624 3.601 1.00 94.44 254 SER A O 1
ATOM 2027 N N . ARG A 1 255 ? 9.740 -18.445 3.020 1.00 92.06 255 ARG A N 1
ATOM 2028 C CA . ARG A 1 255 ? 8.920 -17.985 4.160 1.00 92.06 255 ARG A CA 1
ATOM 2029 C C . ARG A 1 255 ? 7.485 -18.506 4.112 1.00 92.06 255 ARG A C 1
ATOM 2031 O O . ARG A 1 255 ? 6.943 -18.920 5.130 1.00 92.06 255 ARG A O 1
ATOM 2038 N N . SER A 1 256 ? 6.870 -18.487 2.930 1.00 87.75 256 SER A N 1
ATOM 2039 C CA . SER A 1 256 ? 5.490 -18.930 2.734 1.00 87.75 256 SER A CA 1
ATOM 2040 C C . SER A 1 256 ? 5.213 -19.284 1.274 1.00 87.75 256 SER A C 1
ATOM 2042 O O . SER A 1 256 ? 5.646 -18.584 0.359 1.00 87.75 256 SER A O 1
ATOM 2044 N N . HIS A 1 257 ? 4.464 -20.357 1.039 1.00 86.38 257 HIS A N 1
ATOM 2045 C CA . HIS A 1 257 ? 3.898 -20.694 -0.264 1.00 86.38 257 HIS A CA 1
ATOM 2046 C C . HIS A 1 257 ? 2.688 -21.616 -0.094 1.00 86.38 257 HIS A C 1
ATOM 2048 O O . HIS A 1 257 ? 2.604 -22.398 0.853 1.00 86.38 257 HIS A O 1
ATOM 2054 N N . VAL A 1 258 ? 1.750 -21.540 -1.041 1.00 84.94 258 VAL A N 1
ATOM 2055 C CA . VAL A 1 258 ? 0.606 -22.453 -1.125 1.00 84.94 258 VAL A CA 1
ATOM 2056 C C . VAL A 1 258 ? 0.549 -23.018 -2.537 1.00 84.94 258 VAL A C 1
ATOM 2058 O O . VAL A 1 258 ? 0.200 -22.324 -3.492 1.00 84.94 258 VAL A O 1
ATOM 2061 N N . ASN A 1 259 ? 0.897 -24.297 -2.644 1.00 87.00 259 ASN A N 1
ATOM 2062 C CA . ASN A 1 259 ? 0.864 -25.066 -3.878 1.00 87.00 259 ASN A CA 1
ATOM 2063 C C . ASN A 1 259 ? -0.283 -26.068 -3.794 1.00 87.00 259 ASN A C 1
ATOM 2065 O O . ASN A 1 259 ? -0.323 -26.893 -2.886 1.00 87.00 259 ASN A O 1
ATOM 2069 N N . ILE A 1 260 ? -1.220 -25.983 -4.733 1.00 86.56 260 ILE A N 1
ATOM 2070 C CA . ILE A 1 260 ? -2.384 -26.867 -4.803 1.00 86.56 260 ILE A CA 1
ATOM 2071 C C . ILE A 1 260 ? -2.431 -27.408 -6.222 1.00 86.56 260 ILE A C 1
ATOM 2073 O O . ILE A 1 260 ? -2.354 -26.623 -7.163 1.00 86.56 260 ILE A O 1
ATOM 2077 N N . ASN A 1 261 ? -2.538 -28.729 -6.375 1.00 91.75 261 ASN A N 1
ATOM 2078 C CA . ASN A 1 261 ? -2.781 -29.364 -7.671 1.00 91.75 261 ASN A CA 1
ATOM 2079 C C . ASN A 1 261 ? -1.805 -28.933 -8.787 1.00 91.75 261 ASN A C 1
ATOM 2081 O O . ASN A 1 261 ? -2.205 -28.775 -9.933 1.00 91.75 261 ASN A O 1
ATOM 2085 N N . ILE A 1 262 ? -0.514 -28.758 -8.479 1.00 90.31 262 ILE A N 1
ATOM 2086 C CA . ILE A 1 262 ? 0.482 -28.186 -9.413 1.00 90.31 262 ILE A CA 1
ATOM 2087 C C . ILE A 1 262 ? 0.649 -28.957 -10.735 1.00 90.31 262 ILE A C 1
ATOM 2089 O O . ILE A 1 262 ? 1.123 -28.388 -11.710 1.00 90.31 262 ILE A O 1
ATOM 2093 N N . ASN A 1 263 ? 0.236 -30.229 -10.769 1.00 92.12 263 ASN A N 1
ATOM 2094 C CA . ASN A 1 263 ? 0.294 -31.094 -11.952 1.00 92.12 263 ASN A CA 1
ATOM 2095 C C . ASN A 1 263 ? -1.029 -31.135 -12.742 1.00 92.12 263 ASN A C 1
ATOM 2097 O O . ASN A 1 263 ? -1.135 -31.871 -13.721 1.00 92.12 263 ASN A O 1
ATOM 2101 N N . LYS A 1 264 ? -2.066 -30.412 -12.300 1.00 92.56 264 LYS A N 1
ATOM 2102 C CA . LYS A 1 264 ? -3.375 -30.360 -12.966 1.00 92.56 264 LYS A CA 1
ATOM 2103 C C . LYS A 1 264 ? -3.401 -29.263 -14.042 1.00 92.56 264 LYS A C 1
ATOM 2105 O O . LYS A 1 264 ? -2.605 -28.324 -13.989 1.00 92.56 264 LYS A O 1
ATOM 2110 N N . PRO A 1 265 ? -4.309 -29.362 -15.030 1.00 87.00 265 PRO A N 1
ATOM 2111 C CA . PRO A 1 265 ? -4.459 -28.349 -16.073 1.00 87.00 265 PRO A CA 1
ATOM 2112 C C . PRO A 1 265 ? -4.884 -26.977 -15.527 1.00 87.00 265 PRO A C 1
ATOM 2114 O O . PRO A 1 265 ? -5.439 -26.847 -14.439 1.00 87.00 265 PRO A O 1
ATOM 2117 N N . THR A 1 266 ? -4.682 -25.931 -16.332 1.00 83.44 266 THR A N 1
ATOM 2118 C CA . THR A 1 266 ? -4.952 -24.525 -15.972 1.00 83.44 266 THR A CA 1
ATOM 2119 C C . THR A 1 266 ? -6.434 -24.174 -15.797 1.00 83.44 266 THR A C 1
ATOM 2121 O O . THR A 1 266 ? -6.734 -23.037 -15.431 1.00 83.44 266 THR A O 1
ATOM 2124 N N . ASN A 1 267 ? -7.343 -25.122 -16.040 1.00 87.25 267 ASN A N 1
ATOM 2125 C CA . ASN A 1 267 ? -8.775 -25.029 -15.759 1.00 87.25 267 ASN A CA 1
ATOM 2126 C C . ASN A 1 267 ? -9.188 -25.733 -14.447 1.00 87.25 267 ASN A C 1
ATOM 2128 O O . ASN A 1 267 ? -10.346 -25.611 -14.050 1.00 87.25 267 ASN A O 1
ATOM 2132 N N . ASP A 1 268 ? -8.274 -26.422 -13.750 1.00 92.94 268 ASP A N 1
ATOM 2133 C CA . ASP A 1 268 ? -8.535 -26.975 -12.418 1.00 92.94 268 ASP A CA 1
ATOM 2134 C C . ASP A 1 268 ? -8.691 -25.841 -11.398 1.00 92.94 268 ASP A C 1
ATOM 2136 O O . ASP A 1 268 ? -7.796 -25.017 -11.191 1.00 92.94 268 ASP A O 1
ATOM 2140 N N . THR A 1 269 ? -9.850 -25.783 -10.745 1.00 89.75 269 THR A N 1
ATOM 2141 C CA . THR A 1 269 ? -10.183 -24.693 -9.820 1.00 89.75 269 THR A CA 1
ATOM 2142 C C . THR A 1 269 ? -9.204 -24.606 -8.651 1.00 89.75 269 THR A C 1
ATOM 2144 O O . THR A 1 269 ? -8.849 -23.505 -8.228 1.00 89.75 269 THR A O 1
ATOM 2147 N N . ALA A 1 270 ? -8.741 -25.741 -8.127 1.00 87.12 270 ALA A N 1
ATOM 2148 C CA . ALA A 1 270 ? -7.850 -25.764 -6.975 1.00 87.12 270 ALA A CA 1
ATOM 2149 C C . ALA A 1 270 ? -6.437 -25.277 -7.351 1.00 87.12 270 ALA A C 1
ATOM 2151 O O . ALA A 1 270 ? -5.862 -24.459 -6.627 1.00 87.12 270 ALA A O 1
ATOM 2152 N N . PHE A 1 271 ? -5.934 -25.674 -8.524 1.00 89.69 271 PHE A N 1
ATOM 2153 C CA . PHE A 1 271 ? -4.716 -25.119 -9.116 1.00 89.69 271 PHE A CA 1
ATOM 2154 C C . PHE A 1 271 ? -4.814 -23.604 -9.314 1.00 89.69 271 PHE A C 1
ATOM 2156 O O . PHE A 1 271 ? -3.915 -22.868 -8.902 1.00 89.69 271 PHE A O 1
ATOM 2163 N N . ILE A 1 272 ? -5.920 -23.113 -9.886 1.00 88.44 272 ILE A N 1
ATOM 2164 C CA . ILE A 1 272 ? -6.144 -21.674 -10.099 1.00 88.44 272 ILE A CA 1
ATOM 2165 C C . ILE A 1 272 ? -6.062 -20.904 -8.776 1.00 88.44 272 ILE A C 1
ATOM 2167 O O . ILE A 1 272 ? -5.429 -19.850 -8.733 1.00 88.44 272 ILE A O 1
ATOM 2171 N N . ILE A 1 273 ? -6.655 -21.421 -7.697 1.00 86.31 273 ILE A N 1
ATOM 2172 C CA . ILE A 1 273 ? -6.613 -20.787 -6.369 1.00 86.31 273 ILE A CA 1
ATOM 2173 C C . ILE A 1 273 ? -5.175 -20.707 -5.848 1.00 86.31 273 ILE A C 1
ATOM 2175 O O . ILE A 1 273 ? -4.738 -19.629 -5.438 1.00 86.31 273 ILE A O 1
ATOM 2179 N N . GLY A 1 274 ? -4.429 -21.818 -5.894 1.00 86.25 274 GLY A N 1
ATOM 2180 C CA . GLY A 1 274 ? -3.022 -21.852 -5.481 1.00 86.25 274 GLY A CA 1
ATOM 2181 C C . GLY A 1 274 ? -2.152 -20.897 -6.304 1.00 86.25 274 GLY A C 1
ATOM 2182 O O . GLY A 1 274 ? -1.364 -20.128 -5.753 1.00 86.25 274 GLY A O 1
ATOM 2183 N N . ARG A 1 275 ? -2.350 -20.862 -7.626 1.00 88.94 275 ARG A N 1
ATOM 2184 C CA . ARG A 1 275 ? -1.675 -19.923 -8.531 1.00 88.94 275 ARG A CA 1
ATOM 2185 C C . ARG A 1 275 ? -2.011 -18.472 -8.188 1.00 88.94 275 ARG A C 1
ATOM 2187 O O . ARG A 1 275 ? -1.106 -17.657 -8.044 1.00 88.94 275 ARG A O 1
ATOM 2194 N N . ASN A 1 276 ? -3.291 -18.127 -8.058 1.00 87.06 276 ASN A N 1
ATOM 2195 C CA . ASN A 1 276 ? -3.724 -16.748 -7.826 1.00 87.06 276 ASN A CA 1
ATOM 2196 C C . ASN A 1 276 ? -3.285 -16.235 -6.441 1.00 87.06 276 ASN A C 1
ATOM 2198 O O . ASN A 1 276 ? -2.933 -15.063 -6.321 1.00 87.06 276 ASN A O 1
ATOM 2202 N N . TYR A 1 277 ? -3.202 -17.112 -5.432 1.00 85.88 277 TYR A N 1
ATOM 2203 C CA . TYR A 1 277 ? -2.567 -16.808 -4.143 1.00 85.88 277 TYR A CA 1
ATOM 2204 C C . TYR A 1 277 ? -1.119 -16.347 -4.324 1.00 85.88 277 TYR A C 1
ATOM 2206 O O . TYR A 1 277 ? -0.732 -15.283 -3.833 1.00 85.88 277 TYR A O 1
ATOM 2214 N N . GLN A 1 278 ? -0.331 -17.117 -5.075 1.00 89.50 278 GLN A N 1
ATOM 2215 C CA . GLN A 1 278 ? 1.074 -16.797 -5.303 1.00 89.50 278 GLN A CA 1
ATOM 2216 C C . GLN A 1 278 ? 1.233 -15.536 -6.160 1.00 89.50 278 GLN A C 1
ATOM 2218 O O . GLN A 1 278 ? 2.040 -14.674 -5.822 1.00 89.50 278 GLN A O 1
ATOM 2223 N N . LEU A 1 279 ? 0.420 -15.364 -7.209 1.00 90.62 279 LEU A N 1
ATOM 2224 C CA . LEU A 1 279 ? 0.424 -14.148 -8.033 1.00 90.62 279 LEU A CA 1
ATOM 2225 C C . LEU A 1 279 ? 0.157 -12.894 -7.196 1.00 90.62 279 LEU A C 1
ATOM 2227 O O . LEU A 1 279 ? 0.821 -11.877 -7.387 1.00 90.62 279 LEU A O 1
ATOM 2231 N N . PHE A 1 280 ? -0.784 -12.964 -6.255 1.00 85.56 280 PHE A N 1
ATOM 2232 C CA . PHE A 1 280 ? -1.103 -11.822 -5.413 1.00 85.56 280 PHE A CA 1
ATOM 2233 C C . PHE A 1 280 ? 0.033 -11.483 -4.438 1.00 85.56 280 PHE A C 1
ATOM 2235 O O . PHE A 1 280 ? 0.467 -10.333 -4.369 1.00 85.56 280 PHE A O 1
ATOM 2242 N N . ARG A 1 281 ? 0.580 -12.487 -3.739 1.00 89.94 281 ARG A N 1
ATOM 2243 C CA . ARG A 1 281 ? 1.742 -12.292 -2.857 1.00 89.94 281 ARG A CA 1
ATOM 2244 C C . ARG A 1 281 ? 2.954 -11.742 -3.624 1.00 89.94 281 ARG A C 1
ATOM 2246 O O . ARG A 1 281 ? 3.624 -10.836 -3.135 1.00 89.94 281 ARG A O 1
ATOM 2253 N N . TYR A 1 282 ? 3.189 -12.225 -4.845 1.00 93.88 282 TYR A N 1
ATOM 2254 C CA . TYR A 1 282 ? 4.230 -11.714 -5.741 1.00 93.88 282 TYR A CA 1
ATOM 2255 C C . TYR A 1 282 ? 4.039 -10.234 -6.096 1.00 93.88 282 TYR A C 1
ATOM 2257 O O . TYR A 1 282 ? 5.009 -9.475 -6.104 1.00 93.88 282 TYR A O 1
ATOM 2265 N N . MET A 1 283 ? 2.806 -9.792 -6.363 1.00 91.44 283 MET A N 1
ATOM 2266 C CA . MET A 1 283 ? 2.536 -8.377 -6.637 1.00 91.44 283 MET A CA 1
ATOM 2267 C C . MET A 1 283 ? 2.941 -7.488 -5.459 1.00 91.44 283 MET A C 1
ATOM 2269 O O . MET A 1 283 ? 3.564 -6.453 -5.667 1.00 91.44 283 MET A O 1
ATOM 2273 N N . LEU A 1 284 ? 2.643 -7.894 -4.222 1.00 91.12 284 LEU A N 1
ATOM 2274 C CA . LEU A 1 284 ? 3.010 -7.112 -3.037 1.00 91.12 284 LEU A CA 1
ATOM 2275 C C . LEU A 1 284 ? 4.526 -7.038 -2.813 1.00 91.12 284 LEU A C 1
ATOM 2277 O O . LEU A 1 284 ? 5.009 -6.066 -2.233 1.00 91.12 284 LEU A O 1
ATOM 2281 N N . ALA A 1 285 ? 5.285 -8.019 -3.318 1.00 94.50 285 ALA A N 1
ATOM 2282 C CA . ALA A 1 285 ? 6.736 -8.105 -3.156 1.00 94.50 285 ALA A CA 1
ATOM 2283 C C . ALA A 1 285 ? 7.503 -6.888 -3.710 1.00 94.50 285 ALA A C 1
ATOM 2285 O O . ALA A 1 285 ? 8.653 -6.673 -3.319 1.00 94.50 285 ALA A O 1
ATOM 2286 N N . CYS A 1 286 ? 6.873 -6.070 -4.565 1.00 95.50 286 CYS A N 1
ATOM 2287 C CA . CYS A 1 286 ? 7.445 -4.811 -5.040 1.00 95.50 286 CYS A CA 1
ATOM 2288 C C . CYS A 1 286 ? 7.779 -3.850 -3.888 1.00 95.50 286 CYS A C 1
ATOM 2290 O O . CYS A 1 286 ? 8.726 -3.075 -3.988 1.00 95.50 286 CYS A O 1
ATOM 2292 N N . ASN A 1 287 ? 7.028 -3.910 -2.782 1.00 95.44 287 ASN A N 1
ATOM 2293 C CA . ASN A 1 287 ? 7.143 -2.989 -1.651 1.00 95.44 287 ASN A CA 1
ATOM 2294 C C . ASN A 1 287 ? 7.925 -3.561 -0.461 1.00 95.44 287 ASN A C 1
ATOM 2296 O O . ASN A 1 287 ? 7.846 -3.010 0.635 1.00 95.44 287 ASN A O 1
ATOM 2300 N N . ARG A 1 288 ? 8.680 -4.652 -0.661 1.00 94.56 288 ARG A N 1
ATOM 2301 C CA . ARG A 1 288 ? 9.647 -5.129 0.341 1.00 94.56 288 ARG A CA 1
ATOM 2302 C C . ARG A 1 288 ? 10.626 -4.004 0.651 1.00 94.56 288 ARG A C 1
ATOM 2304 O O . ARG A 1 288 ? 11.240 -3.471 -0.276 1.00 94.56 288 ARG A O 1
ATOM 2311 N N . ASP A 1 289 ? 10.729 -3.646 1.928 1.00 92.62 289 ASP A N 1
ATOM 2312 C CA . ASP A 1 289 ? 11.549 -2.529 2.417 1.00 92.62 289 ASP A CA 1
ATOM 2313 C C . ASP A 1 289 ? 11.142 -1.159 1.846 1.00 92.62 289 ASP A C 1
ATOM 2315 O O . ASP A 1 289 ? 11.972 -0.262 1.708 1.00 92.62 289 ASP A O 1
ATOM 2319 N N . GLY A 1 290 ? 9.872 -1.000 1.461 1.00 94.31 290 GLY A N 1
ATOM 2320 C CA . GLY A 1 290 ? 9.332 0.288 1.031 1.00 94.31 290 GLY A CA 1
ATOM 2321 C C . GLY A 1 290 ? 9.289 1.317 2.166 1.00 94.31 290 GLY A C 1
ATOM 2322 O O . GLY A 1 290 ? 9.177 0.974 3.339 1.00 94.31 290 GLY A O 1
ATOM 2323 N N . GLU A 1 291 ? 9.338 2.597 1.806 1.00 94.50 291 GLU A N 1
ATOM 2324 C CA . GLU A 1 291 ? 9.177 3.710 2.753 1.00 94.50 291 GLU A CA 1
ATOM 2325 C C . GLU A 1 291 ? 7.730 3.797 3.272 1.00 94.50 291 GLU A C 1
ATOM 2327 O O . GLU A 1 291 ? 7.482 3.912 4.470 1.00 94.50 291 GLU A O 1
ATOM 2332 N N . LEU A 1 292 ? 6.767 3.705 2.351 1.00 94.94 292 LEU A N 1
ATOM 2333 C CA . LEU A 1 292 ? 5.339 3.878 2.605 1.00 94.94 292 LEU A CA 1
ATOM 2334 C C . LEU A 1 292 ? 4.578 2.570 2.350 1.00 94.94 292 LEU A C 1
ATOM 2336 O O . LEU A 1 292 ? 5.029 1.735 1.552 1.00 94.94 292 LEU A O 1
ATOM 2340 N N . PRO A 1 293 ? 3.412 2.357 2.988 1.00 94.00 293 PRO A N 1
ATOM 2341 C CA . PRO A 1 293 ? 2.531 1.268 2.597 1.00 94.00 293 PRO A CA 1
ATOM 2342 C C . PRO A 1 293 ? 2.074 1.459 1.147 1.00 94.00 293 PRO A C 1
ATOM 2344 O O . PRO A 1 293 ? 2.000 2.580 0.637 1.00 94.00 293 PRO A O 1
ATOM 2347 N N . LEU A 1 294 ? 1.787 0.357 0.453 1.00 91.25 294 LEU A N 1
ATOM 2348 C CA . LEU A 1 294 ? 1.129 0.449 -0.849 1.00 91.25 294 LEU A CA 1
ATOM 2349 C C . LEU A 1 294 ? -0.255 1.082 -0.666 1.00 91.25 294 LEU A C 1
ATOM 2351 O O . LEU A 1 294 ? -0.909 0.906 0.358 1.00 91.25 294 LEU A O 1
ATOM 2355 N N . LEU A 1 295 ? -0.747 1.792 -1.675 1.00 87.69 295 LEU A N 1
ATOM 2356 C CA . LEU A 1 295 ? -2.166 2.134 -1.710 1.00 87.69 295 LEU A CA 1
ATOM 2357 C C . LEU A 1 295 ? -2.983 0.862 -1.952 1.00 87.69 295 LEU A C 1
ATOM 2359 O O . LEU A 1 295 ? -2.709 0.123 -2.900 1.00 87.69 295 LEU A O 1
ATOM 2363 N N . PHE A 1 296 ? -3.993 0.605 -1.119 1.00 80.38 296 PHE A N 1
ATOM 2364 C CA . PHE A 1 296 ? -4.815 -0.608 -1.203 1.00 80.38 296 PHE A CA 1
ATOM 2365 C C . PHE A 1 296 ? -5.384 -0.840 -2.610 1.00 80.38 296 PHE A C 1
ATOM 2367 O O . PHE A 1 296 ? -5.418 -1.969 -3.096 1.00 80.38 296 PHE A O 1
ATOM 2374 N N . ASN A 1 297 ? -5.783 0.222 -3.312 1.00 74.56 297 ASN A N 1
ATOM 2375 C CA . ASN A 1 297 ? -6.479 0.130 -4.591 1.00 74.56 297 ASN A CA 1
ATOM 2376 C C . ASN A 1 297 ? -5.570 -0.069 -5.819 1.00 74.56 297 ASN A C 1
ATOM 2378 O O . ASN A 1 297 ? -5.648 0.653 -6.812 1.00 74.56 297 ASN A O 1
ATOM 2382 N N . GLY A 1 298 ? -4.723 -1.095 -5.757 1.00 74.75 298 GLY A N 1
ATOM 2383 C CA . GLY A 1 298 ? -3.850 -1.515 -6.857 1.00 74.75 298 GLY A CA 1
ATOM 2384 C C . GLY A 1 298 ? -2.386 -1.111 -6.692 1.00 74.75 298 GLY A C 1
ATOM 2385 O O . GLY A 1 298 ? -1.584 -1.384 -7.586 1.00 74.75 298 GLY A O 1
ATOM 2386 N N . GLY A 1 299 ? -2.018 -0.491 -5.566 1.00 87.12 299 GLY A N 1
ATOM 2387 C CA . GLY A 1 299 ? -0.646 -0.092 -5.262 1.00 87.12 299 GLY A CA 1
ATOM 2388 C C . GLY A 1 299 ? -0.051 0.738 -6.393 1.00 87.12 299 GLY A C 1
ATOM 2389 O O . GLY A 1 299 ? -0.659 1.705 -6.852 1.00 87.12 299 GLY A O 1
ATOM 2390 N N . ILE A 1 300 ? 1.104 0.305 -6.889 1.00 91.44 300 ILE A N 1
ATOM 2391 C CA . ILE A 1 300 ? 1.817 0.933 -8.007 1.00 91.44 300 ILE A CA 1
ATOM 2392 C C . ILE A 1 300 ? 1.397 0.409 -9.393 1.00 91.44 300 ILE A C 1
ATOM 2394 O O . ILE A 1 300 ? 1.922 0.865 -10.408 1.00 91.44 300 ILE A O 1
ATOM 2398 N N . PHE A 1 301 ? 0.461 -0.542 -9.480 1.00 90.75 301 PHE A N 1
ATOM 2399 C CA . PHE A 1 301 ? 0.130 -1.263 -10.717 1.00 90.75 301 PHE A CA 1
ATOM 2400 C C . PHE A 1 301 ? -1.121 -0.740 -11.439 1.00 90.75 301 PHE A C 1
ATOM 2402 O O . PHE A 1 301 ? -1.810 -1.515 -12.106 1.00 90.75 301 PHE A O 1
ATOM 2409 N N . THR A 1 302 ? -1.399 0.566 -11.361 1.00 84.50 302 THR A N 1
ATOM 2410 C CA . THR A 1 302 ? -2.468 1.209 -12.149 1.00 84.50 302 THR A CA 1
ATOM 2411 C C . THR A 1 302 ? -2.181 1.147 -13.656 1.00 84.50 302 THR A C 1
ATOM 2413 O O . THR A 1 302 ? -1.040 0.933 -14.085 1.00 84.50 302 THR A O 1
ATOM 2416 N N . VAL A 1 303 ? -3.235 1.280 -14.461 1.00 82.31 303 VAL A N 1
ATOM 2417 C CA . VAL A 1 303 ? -3.219 1.228 -15.932 1.00 82.31 303 VAL A CA 1
ATOM 2418 C C . VAL A 1 303 ? -4.166 2.291 -16.487 1.00 82.31 303 VAL A C 1
ATOM 2420 O O . VAL A 1 303 ? -4.930 2.883 -15.727 1.00 82.31 303 VAL A O 1
ATOM 2423 N N . ASP A 1 304 ? -4.151 2.498 -17.803 1.00 79.56 304 ASP A N 1
ATOM 2424 C CA . ASP A 1 304 ? -5.063 3.426 -18.474 1.00 79.56 304 ASP A CA 1
ATOM 2425 C C . ASP A 1 304 ? -6.533 3.137 -18.161 1.00 79.56 304 ASP A C 1
ATOM 2427 O O . ASP A 1 304 ? -7.014 2.000 -18.279 1.00 79.56 304 ASP A O 1
ATOM 2431 N N . ASN A 1 305 ? -7.271 4.198 -17.845 1.00 74.62 305 ASN A N 1
ATOM 2432 C CA . ASN A 1 305 ? -8.723 4.166 -17.814 1.00 74.62 305 ASN A CA 1
ATOM 2433 C C . ASN A 1 305 ? -9.282 4.478 -19.210 1.00 74.62 305 ASN A C 1
ATOM 2435 O O . ASN A 1 305 ? -9.539 5.634 -19.542 1.00 74.62 305 ASN A O 1
ATOM 2439 N N . MET A 1 306 ? -9.440 3.453 -20.051 1.00 69.31 306 MET A N 1
ATOM 2440 C CA . MET A 1 306 ? -10.092 3.633 -21.354 1.00 69.31 306 MET A CA 1
ATOM 2441 C C . MET A 1 306 ? -11.506 4.218 -21.160 1.00 69.31 306 MET A C 1
ATOM 2443 O O . MET A 1 306 ? -12.225 3.729 -20.281 1.00 69.31 306 MET A O 1
ATOM 2447 N N . PRO A 1 307 ? -11.923 5.221 -21.960 1.00 65.19 307 PRO A N 1
ATOM 2448 C CA . PRO A 1 307 ? -13.262 5.798 -21.870 1.00 65.19 307 PRO A CA 1
ATOM 2449 C C . PRO A 1 307 ? -14.355 4.721 -21.826 1.00 65.19 307 PRO A C 1
ATOM 2451 O O . PRO A 1 307 ? -14.303 3.743 -22.569 1.00 65.19 307 PRO A O 1
ATOM 2454 N N . GLY A 1 308 ? -15.310 4.867 -20.904 1.00 60.88 308 GLY A N 1
ATOM 2455 C CA . GLY A 1 308 ? -16.411 3.916 -20.708 1.00 60.88 308 GLY A CA 1
ATOM 2456 C C . GLY A 1 308 ? -16.055 2.613 -19.975 1.00 60.88 308 GLY A C 1
ATOM 2457 O O . GLY A 1 308 ? -16.959 1.851 -19.643 1.00 60.88 308 GLY A O 1
ATOM 2458 N N . ARG A 1 309 ? -14.775 2.337 -19.670 1.00 68.00 309 ARG A N 1
ATOM 2459 C CA . ARG A 1 309 ? -14.377 1.118 -18.934 1.00 68.00 309 ARG A CA 1
ATOM 2460 C C . ARG A 1 309 ? -14.693 1.196 -17.443 1.00 68.00 309 ARG A C 1
ATOM 2462 O O . ARG A 1 309 ? -15.075 0.199 -16.836 1.00 68.00 309 ARG A O 1
ATOM 2469 N N . ILE A 1 310 ? -14.482 2.364 -16.852 1.00 65.38 310 ILE A N 1
ATOM 2470 C CA . ILE A 1 310 ? -14.838 2.666 -15.469 1.00 65.38 310 ILE A CA 1
ATOM 2471 C C . ILE A 1 310 ? -15.979 3.679 -15.535 1.00 65.38 310 ILE A C 1
ATOM 2473 O O . ILE A 1 310 ? -15.771 4.782 -16.023 1.00 65.38 310 ILE A O 1
ATOM 2477 N N . SER A 1 311 ? -17.170 3.293 -15.077 1.00 62.66 311 SER A N 1
ATOM 2478 C CA . SER A 1 311 ? -18.418 4.069 -15.195 1.00 62.66 311 SER A CA 1
ATOM 2479 C C . SER A 1 311 ? -18.917 4.670 -13.882 1.00 62.66 311 SER A C 1
ATOM 2481 O O . SER A 1 311 ? -19.795 5.522 -13.910 1.00 62.66 311 SER A O 1
ATOM 2483 N N . GLY A 1 312 ? -18.364 4.264 -12.737 1.00 60.38 312 GLY A N 1
ATOM 2484 C CA . GLY A 1 312 ? -18.841 4.695 -11.420 1.00 60.38 312 GLY A CA 1
ATOM 2485 C C . GLY A 1 312 ? -17.818 4.529 -10.294 1.00 60.38 312 GLY A C 1
ATOM 2486 O O . GLY A 1 312 ? -16.686 4.107 -10.524 1.00 60.38 312 GLY A O 1
ATOM 2487 N N . ASN A 1 313 ? -18.186 4.888 -9.073 1.00 57.84 313 ASN A N 1
ATOM 2488 C CA . ASN A 1 313 ? -17.533 4.496 -7.832 1.00 57.84 313 ASN A CA 1
ATOM 2489 C C . ASN A 1 313 ? -18.307 3.296 -7.278 1.00 57.84 313 ASN A C 1
ATOM 2491 O O . ASN A 1 313 ? -19.517 3.303 -7.440 1.00 57.84 313 ASN A O 1
ATOM 2495 N N . ASN A 1 314 ? -17.634 2.319 -6.660 1.00 55.09 314 ASN A N 1
ATOM 2496 C CA . ASN A 1 314 ? -18.210 1.131 -5.991 1.00 55.09 314 ASN A CA 1
ATOM 2497 C C . ASN A 1 314 ? -19.613 0.685 -6.413 1.00 55.09 314 ASN A C 1
ATOM 2499 O O . ASN A 1 314 ? -20.593 1.300 -6.011 1.00 55.09 314 ASN A O 1
ATOM 2503 N N . ASN A 1 315 ? -19.716 -0.460 -7.094 1.00 53.91 315 ASN A N 1
ATOM 2504 C CA . ASN A 1 315 ? -21.000 -1.090 -7.416 1.00 53.91 315 ASN A CA 1
ATOM 2505 C C . ASN A 1 315 ? -21.906 -0.179 -8.267 1.00 53.91 315 ASN A C 1
ATOM 2507 O O . ASN A 1 315 ? -23.124 -0.213 -8.133 1.00 53.91 315 ASN A O 1
ATOM 2511 N N . ASP A 1 316 ? -21.291 0.671 -9.099 1.00 55.34 316 ASP A N 1
ATOM 2512 C CA . ASP A 1 316 ? -21.939 1.692 -9.935 1.00 55.34 316 ASP A CA 1
ATOM 2513 C C . ASP A 1 316 ? -22.844 2.698 -9.174 1.00 55.34 316 ASP A C 1
ATOM 2515 O O . ASP A 1 316 ? -23.575 3.464 -9.800 1.00 55.34 316 ASP A O 1
ATOM 2519 N N . GLU A 1 317 ? -22.753 2.772 -7.837 1.00 56.16 317 GLU A N 1
ATOM 2520 C CA . GLU A 1 317 ? -23.604 3.627 -6.986 1.00 56.16 317 GLU A CA 1
ATOM 2521 C C . GLU A 1 317 ? -23.366 5.125 -7.207 1.00 56.16 317 GLU A C 1
ATOM 2523 O O . GLU A 1 317 ? -24.280 5.935 -7.049 1.00 56.16 317 GLU A O 1
ATOM 2528 N N . LEU A 1 318 ? -22.139 5.510 -7.577 1.00 60.47 318 LEU A N 1
ATOM 2529 C CA . LEU A 1 318 ? -21.817 6.898 -7.913 1.00 60.47 318 LEU A CA 1
ATOM 2530 C C . LEU A 1 318 ? -21.253 6.985 -9.334 1.00 60.47 318 LEU A C 1
ATOM 2532 O O . LEU A 1 318 ? -20.048 6.792 -9.513 1.00 60.47 318 LEU A O 1
ATOM 25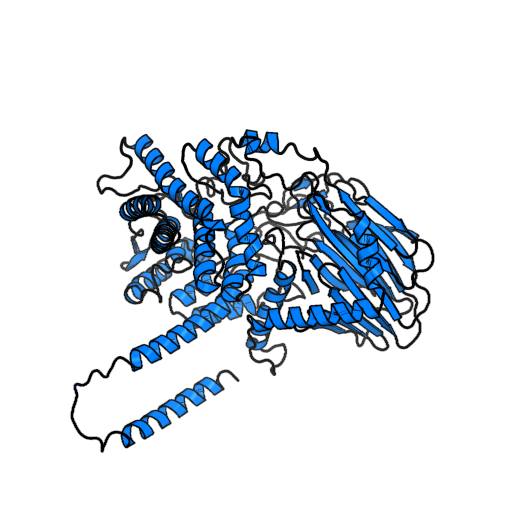36 N N . PRO A 1 319 ? -22.081 7.280 -10.345 1.00 63.41 319 PRO A N 1
ATOM 2537 C CA . PRO A 1 319 ? -21.641 7.413 -11.724 1.00 63.41 319 PRO A CA 1
ATOM 2538 C C . PRO A 1 319 ? -20.478 8.393 -11.909 1.00 63.41 319 PRO A C 1
ATOM 2540 O O . PRO A 1 319 ? -20.304 9.377 -11.187 1.00 63.41 319 PRO A O 1
ATOM 2543 N N . ILE A 1 320 ? -19.688 8.139 -12.944 1.00 65.25 320 ILE A N 1
ATOM 2544 C CA . ILE A 1 320 ? -18.817 9.134 -13.552 1.00 65.25 320 ILE A CA 1
ATOM 2545 C C . ILE A 1 320 ? -19.696 10.082 -14.365 1.00 65.25 320 ILE A C 1
ATOM 2547 O O . ILE A 1 320 ? -20.246 9.687 -15.386 1.00 65.25 320 ILE A O 1
ATOM 2551 N N . TYR A 1 321 ? -19.786 11.338 -13.935 1.00 56.44 321 TYR A N 1
ATOM 2552 C CA . TYR A 1 321 ? -20.637 12.333 -14.596 1.00 56.44 321 TYR A CA 1
ATOM 2553 C C . TYR A 1 321 ? -19.894 13.259 -15.571 1.00 56.44 321 TYR A C 1
ATOM 2555 O O . TYR A 1 321 ? -20.538 13.996 -16.307 1.00 56.44 321 TYR A O 1
ATOM 2563 N N . GLN A 1 322 ? -18.555 13.264 -15.574 1.00 60.44 322 GLN A N 1
ATOM 2564 C CA . GLN A 1 322 ? -17.756 14.201 -16.376 1.00 60.44 322 GLN A CA 1
ATOM 2565 C C . GLN A 1 322 ? -16.718 13.472 -17.230 1.00 60.44 322 GLN A C 1
ATOM 2567 O O . GLN A 1 322 ? -15.985 12.618 -16.728 1.00 60.44 322 GLN A O 1
ATOM 2572 N N . GLU A 1 323 ? -16.645 13.820 -18.513 1.00 70.94 323 GLU A N 1
ATOM 2573 C CA . GLU A 1 323 ? -15.585 13.393 -19.431 1.00 70.94 323 GLU A CA 1
ATOM 2574 C C . GLU A 1 323 ? -14.328 14.260 -19.237 1.00 70.94 323 GLU A C 1
ATOM 2576 O O . GLU A 1 323 ? -14.415 15.419 -18.837 1.00 70.94 323 GLU A O 1
ATOM 2581 N N . GLY A 1 324 ? -13.138 13.701 -19.470 1.00 75.31 324 GLY A N 1
ATOM 2582 C CA . GLY A 1 324 ? -11.872 14.419 -19.295 1.00 75.31 324 GLY A CA 1
ATOM 2583 C C . GLY A 1 324 ? -10.656 13.588 -19.690 1.00 75.31 324 GLY A C 1
ATOM 2584 O O . GLY A 1 324 ? -10.737 12.359 -19.710 1.00 75.31 324 GLY A O 1
ATOM 2585 N N . GLU A 1 325 ? -9.526 14.245 -19.989 1.00 83.94 325 GLU A N 1
ATOM 2586 C CA . GLU A 1 325 ? -8.263 13.541 -20.251 1.00 83.94 325 GLU A CA 1
ATOM 2587 C C . GLU A 1 325 ? -7.862 12.751 -19.000 1.00 83.94 325 GLU A C 1
ATOM 2589 O O . GLU A 1 325 ? -7.722 13.309 -17.912 1.00 83.94 325 GLU A O 1
ATOM 2594 N N . THR A 1 326 ? -7.674 11.444 -19.157 1.00 84.75 326 THR A N 1
ATOM 2595 C CA . THR A 1 326 ? -7.129 10.564 -18.121 1.00 84.75 326 THR A CA 1
ATOM 2596 C C . THR A 1 326 ? -5.764 10.061 -18.552 1.00 84.75 326 THR A C 1
ATOM 2598 O O . THR A 1 326 ? -5.552 9.777 -19.730 1.00 84.75 326 THR A O 1
ATOM 2601 N N . THR A 1 327 ? -4.873 9.863 -17.591 1.00 88.62 327 THR A N 1
ATOM 2602 C CA . THR A 1 327 ? -3.553 9.257 -17.799 1.00 88.62 327 THR A CA 1
ATOM 2603 C C . THR A 1 327 ? -3.458 7.947 -17.002 1.00 88.62 327 THR A C 1
ATOM 2605 O O . THR A 1 327 ? -4.366 7.636 -16.221 1.00 88.62 327 THR A O 1
ATOM 2608 N N . PRO A 1 328 ? -2.358 7.179 -17.121 1.00 88.31 328 PRO A N 1
ATOM 2609 C CA . PRO A 1 328 ? -2.083 6.042 -16.237 1.00 88.31 328 PRO A CA 1
ATOM 2610 C C . PRO A 1 328 ? -2.002 6.375 -14.733 1.00 88.31 328 PRO A C 1
ATOM 2612 O O . PRO A 1 328 ? -1.921 5.452 -13.914 1.00 88.31 328 PRO A O 1
ATOM 2615 N N . ASP A 1 329 ? -2.012 7.662 -14.361 1.00 88.06 329 ASP A N 1
ATOM 2616 C CA . ASP A 1 329 ? -2.087 8.122 -12.968 1.00 88.06 329 ASP A CA 1
ATOM 2617 C C . ASP A 1 329 ? -3.515 8.033 -12.395 1.00 88.06 329 ASP A C 1
ATOM 2619 O O . ASP A 1 329 ? -3.683 8.107 -11.180 1.00 88.06 329 ASP A O 1
ATOM 2623 N N . PHE A 1 330 ? -4.547 7.862 -13.236 1.00 84.38 330 PHE A N 1
ATOM 2624 C CA . PHE A 1 330 ? -5.939 7.792 -12.789 1.00 84.38 330 PHE A CA 1
ATOM 2625 C C . PHE A 1 330 ? -6.156 6.675 -11.760 1.00 84.38 330 PHE A C 1
ATOM 2627 O O . PHE A 1 330 ? -5.769 5.517 -11.960 1.00 84.38 330 PHE A O 1
ATOM 2634 N N . ARG A 1 331 ? -6.856 7.011 -10.676 1.00 81.75 331 ARG A N 1
ATOM 2635 C CA . ARG A 1 331 ? -7.125 6.110 -9.559 1.00 81.75 331 ARG A CA 1
ATOM 2636 C C . ARG A 1 331 ? -8.479 6.427 -8.926 1.00 81.75 331 ARG A C 1
ATOM 2638 O O . ARG A 1 331 ? -8.711 7.559 -8.528 1.00 81.75 331 ARG A O 1
ATOM 2645 N N . ARG A 1 332 ? -9.332 5.402 -8.776 1.00 76.12 332 ARG A N 1
ATOM 2646 C CA . ARG A 1 332 ? -10.623 5.476 -8.055 1.00 76.12 332 ARG A CA 1
ATOM 2647 C C . ARG A 1 332 ? -10.439 5.814 -6.564 1.00 76.12 332 ARG A C 1
ATOM 2649 O O . ARG A 1 332 ? -9.351 5.646 -6.018 1.00 76.12 332 ARG A O 1
ATOM 2656 N N . TRP A 1 333 ? -11.536 6.156 -5.885 1.00 73.19 333 TRP A N 1
ATOM 2657 C CA . TRP A 1 333 ? -11.602 6.398 -4.435 1.00 73.19 333 TRP A CA 1
ATOM 2658 C C . TRP A 1 333 ? -10.768 7.577 -3.955 1.00 73.19 333 TRP A C 1
ATOM 2660 O O . TRP A 1 333 ? -9.902 7.412 -3.101 1.00 73.19 333 TRP A O 1
ATOM 2670 N N . MET A 1 334 ? -11.053 8.785 -4.444 1.00 72.12 334 MET A N 1
ATOM 2671 C CA . MET A 1 334 ? -10.465 10.017 -3.901 1.00 72.12 334 MET A CA 1
ATOM 2672 C C . MET A 1 334 ? -8.947 10.077 -4.088 1.00 72.12 334 MET A C 1
ATOM 2674 O O . MET A 1 334 ? -8.235 10.572 -3.216 1.00 72.12 334 MET A O 1
ATOM 2678 N N . PHE A 1 335 ? -8.460 9.540 -5.214 1.00 73.44 335 PHE A N 1
ATOM 2679 C CA . PHE A 1 335 ? -7.039 9.291 -5.480 1.00 73.44 335 PHE A CA 1
ATOM 2680 C C . PHE A 1 335 ? -6.379 8.343 -4.452 1.00 73.44 335 PHE A C 1
ATOM 2682 O O . PHE A 1 335 ? -5.164 8.298 -4.308 1.00 73.44 335 PHE A O 1
ATOM 2689 N N . CYS A 1 336 ? -7.200 7.547 -3.760 1.00 64.38 336 CYS A N 1
ATOM 2690 C CA . CYS A 1 336 ? -6.865 6.691 -2.626 1.00 64.38 336 CYS A CA 1
ATOM 2691 C C . CYS A 1 336 ? -6.023 7.387 -1.566 1.00 64.38 336 CYS A C 1
ATOM 2693 O O . CYS A 1 336 ? -4.816 7.188 -1.466 1.00 64.38 336 CYS A O 1
ATOM 2695 N N . SER A 1 337 ? -6.696 8.119 -0.688 1.00 81.25 337 SER A N 1
ATOM 2696 C CA . SER A 1 337 ? -6.156 8.313 0.656 1.00 81.25 337 SER A CA 1
ATOM 2697 C C . SER A 1 337 ? -5.959 6.951 1.349 1.00 81.25 337 SER A C 1
ATOM 2699 O O . SER A 1 337 ? -6.544 5.938 0.947 1.00 81.25 337 SER A O 1
ATOM 2701 N N . PHE A 1 338 ? -5.119 6.902 2.378 1.00 89.12 338 PHE A N 1
ATOM 2702 C CA . PHE A 1 338 ? -4.929 5.736 3.235 1.00 89.12 338 PHE A CA 1
ATOM 2703 C C . PHE A 1 338 ? -6.181 5.531 4.104 1.00 89.12 338 PHE A C 1
ATOM 2705 O O . PHE A 1 338 ? -6.202 5.890 5.276 1.00 89.12 338 PHE A O 1
ATOM 2712 N N . MET A 1 339 ? -7.234 4.969 3.500 1.00 88.00 339 MET A N 1
ATOM 2713 C CA . MET A 1 339 ? -8.425 4.470 4.197 1.00 88.00 339 MET A CA 1
ATOM 2714 C C . MET A 1 339 ? -7.993 3.300 5.081 1.00 88.00 339 MET A C 1
ATOM 2716 O O . MET A 1 339 ? -7.705 2.217 4.559 1.00 88.00 339 MET A O 1
ATOM 2720 N N . SER A 1 340 ? -7.857 3.522 6.385 1.00 90.12 340 SER A N 1
ATOM 2721 C CA . SER A 1 340 ? -7.241 2.558 7.305 1.00 90.12 340 SER A CA 1
ATOM 2722 C C . SER A 1 340 ? -7.964 1.207 7.291 1.00 90.12 340 SER A C 1
ATOM 2724 O O . SER A 1 340 ? -7.315 0.157 7.253 1.00 90.12 340 SER A O 1
ATOM 2726 N N . GLN A 1 341 ? -9.293 1.214 7.175 1.00 87.75 341 GLN A N 1
ATOM 2727 C CA . GLN A 1 341 ? -10.106 0.017 7.002 1.00 87.75 341 GLN A CA 1
ATOM 2728 C C . GLN A 1 341 ? -9.639 -0.769 5.783 1.00 87.75 341 GLN A C 1
ATOM 2730 O O . GLN A 1 341 ? -9.356 -1.956 5.875 1.00 87.75 341 GLN A O 1
ATOM 2735 N N . ASN A 1 342 ? -9.453 -0.158 4.625 1.00 84.56 342 ASN A N 1
ATOM 2736 C CA . ASN A 1 342 ? -8.930 -0.902 3.483 1.00 84.56 342 ASN A CA 1
ATOM 2737 C C . ASN A 1 342 ? -7.455 -1.299 3.665 1.00 84.56 342 ASN A C 1
ATOM 2739 O O . ASN A 1 342 ? -7.070 -2.424 3.333 1.00 84.56 342 ASN A O 1
ATOM 2743 N N . GLN A 1 343 ? -6.638 -0.408 4.224 1.00 86.88 343 GLN A N 1
ATOM 2744 C CA . GLN A 1 343 ? -5.194 -0.602 4.343 1.00 86.88 343 GLN A CA 1
ATOM 2745 C C . GLN A 1 343 ? -4.793 -1.742 5.283 1.00 86.88 343 GLN A C 1
ATOM 2747 O O . GLN A 1 343 ? -3.757 -2.374 5.050 1.00 86.88 343 GLN A O 1
ATOM 2752 N N . ARG A 1 344 ? -5.632 -2.098 6.266 1.00 86.31 344 ARG A N 1
ATOM 2753 C CA . ARG A 1 344 ? -5.416 -3.256 7.159 1.00 86.31 344 ARG A CA 1
ATOM 2754 C C . ARG A 1 344 ? -5.090 -4.545 6.403 1.00 86.31 344 ARG A C 1
ATOM 2756 O O . ARG A 1 344 ? -4.327 -5.394 6.864 1.00 86.31 344 ARG A O 1
ATOM 2763 N N . TRP A 1 345 ? -5.621 -4.678 5.194 1.00 83.50 345 TRP A N 1
ATOM 2764 C CA . TRP A 1 345 ? -5.464 -5.880 4.402 1.00 83.50 345 TRP A CA 1
ATOM 2765 C C . TRP A 1 345 ? -4.062 -6.061 3.812 1.00 83.50 345 TRP A C 1
ATOM 2767 O O . TRP A 1 345 ? -3.703 -7.180 3.465 1.00 83.50 345 TRP A O 1
ATOM 2777 N N . LEU A 1 346 ? -3.227 -5.020 3.765 1.00 83.31 346 LEU A N 1
ATOM 2778 C CA . LEU A 1 346 ? -1.805 -5.169 3.423 1.00 83.31 346 LEU A CA 1
ATOM 2779 C C . LEU A 1 346 ? -0.995 -5.812 4.553 1.00 83.31 346 LEU A C 1
ATOM 2781 O O . LEU A 1 346 ? 0.008 -6.469 4.283 1.00 83.31 346 LEU A O 1
ATOM 2785 N N . GLY A 1 347 ? -1.433 -5.651 5.802 1.00 86.00 347 GLY A N 1
ATOM 2786 C CA . GLY A 1 347 ? -0.681 -6.097 6.970 1.00 86.00 347 GLY A CA 1
ATOM 2787 C C . GLY A 1 347 ? -0.983 -7.528 7.410 1.00 86.00 347 GLY A C 1
ATOM 2788 O O . GLY A 1 347 ? -0.057 -8.303 7.643 1.00 86.00 347 GLY A O 1
ATOM 2789 N N . TRP A 1 348 ? -2.256 -7.928 7.485 1.00 88.44 348 TRP A N 1
ATOM 2790 C CA . TRP A 1 348 ? -2.619 -9.262 7.994 1.00 88.44 348 TRP A CA 1
ATOM 2791 C C . TRP A 1 348 ? -1.999 -10.438 7.219 1.00 88.44 348 TRP A C 1
ATOM 2793 O O . TRP A 1 348 ? -1.448 -11.339 7.857 1.00 88.44 348 TRP A O 1
ATOM 2803 N N . PRO A 1 349 ? -1.992 -10.449 5.871 1.00 84.62 349 PRO A N 1
ATOM 2804 C CA . PRO A 1 349 ? -1.305 -11.492 5.114 1.00 84.62 349 PRO A CA 1
ATOM 2805 C C . PRO A 1 349 ? 0.205 -11.455 5.309 1.00 84.62 349 PRO A C 1
ATOM 2807 O O . PRO A 1 349 ? 0.833 -12.505 5.289 1.00 84.62 349 PRO A O 1
ATOM 2810 N N . ALA A 1 350 ? 0.796 -10.271 5.498 1.00 88.12 350 ALA A N 1
ATOM 2811 C CA . ALA A 1 350 ? 2.226 -10.158 5.745 1.00 88.12 350 ALA A CA 1
ATOM 2812 C C . ALA A 1 350 ? 2.609 -10.835 7.071 1.00 88.12 350 ALA A C 1
ATOM 2814 O O . ALA A 1 350 ? 3.612 -11.542 7.119 1.00 88.12 350 ALA A O 1
ATOM 2815 N N . ILE A 1 351 ? 1.764 -10.724 8.105 1.00 89.81 351 ILE A N 1
ATOM 2816 C CA . ILE A 1 351 ? 1.935 -11.480 9.355 1.00 89.81 351 ILE A CA 1
ATOM 2817 C C . ILE A 1 351 ? 1.826 -12.983 9.105 1.00 89.81 351 ILE A C 1
ATOM 2819 O O . ILE A 1 351 ? 2.743 -13.723 9.447 1.00 89.81 351 ILE A O 1
ATOM 2823 N N . ALA A 1 352 ? 0.748 -13.438 8.466 1.00 86.19 352 ALA A N 1
ATOM 2824 C CA . ALA A 1 352 ? 0.537 -14.866 8.220 1.00 86.19 352 ALA A CA 1
ATOM 2825 C C . ALA A 1 352 ? 1.643 -15.503 7.346 1.00 86.19 352 ALA A C 1
ATOM 2827 O O . ALA A 1 352 ? 1.970 -16.679 7.502 1.00 86.19 352 ALA A O 1
ATOM 2828 N N . ASN A 1 353 ? 2.251 -14.727 6.445 1.00 85.69 353 ASN A N 1
ATOM 2829 C CA . ASN A 1 353 ? 3.320 -15.175 5.553 1.00 85.69 353 ASN A CA 1
ATOM 2830 C C . ASN A 1 353 ? 4.736 -15.086 6.138 1.00 85.69 353 ASN A C 1
ATOM 2832 O O . ASN A 1 353 ? 5.672 -15.548 5.484 1.00 85.69 353 ASN A O 1
ATOM 2836 N N . GLY A 1 354 ? 4.929 -14.456 7.298 1.00 90.88 354 GLY A N 1
ATOM 2837 C CA . GLY A 1 354 ? 6.275 -14.145 7.790 1.00 90.88 354 GLY A CA 1
ATOM 2838 C C . GLY A 1 354 ? 6.974 -13.002 7.038 1.00 90.88 354 GLY A C 1
ATOM 2839 O O . GLY A 1 354 ? 8.196 -12.863 7.102 1.00 90.88 354 GLY A O 1
ATOM 2840 N N . ASP A 1 355 ? 6.227 -12.173 6.308 1.00 92.06 355 ASP A N 1
ATOM 2841 C CA . ASP A 1 355 ? 6.752 -11.109 5.450 1.00 92.06 355 ASP A CA 1
ATOM 2842 C C . ASP A 1 355 ? 6.979 -9.794 6.231 1.00 92.06 355 ASP A C 1
ATOM 2844 O O . ASP A 1 355 ? 6.304 -8.787 6.010 1.00 92.06 355 ASP A O 1
ATOM 2848 N N . ILE A 1 356 ? 7.948 -9.787 7.158 1.00 94.12 356 ILE A N 1
ATOM 2849 C CA . ILE A 1 356 ? 8.288 -8.614 8.002 1.00 94.12 356 ILE A CA 1
ATOM 2850 C C . ILE A 1 356 ? 8.594 -7.359 7.161 1.00 94.12 356 ILE A C 1
ATOM 2852 O O . ILE A 1 356 ? 8.196 -6.244 7.508 1.00 94.12 356 ILE A O 1
ATOM 2856 N N . ASP A 1 357 ? 9.285 -7.542 6.040 1.00 94.81 357 ASP A N 1
ATOM 2857 C CA . ASP A 1 357 ? 9.663 -6.511 5.067 1.00 94.81 357 ASP A CA 1
ATOM 2858 C C . ASP A 1 357 ? 8.466 -5.916 4.305 1.00 94.81 357 ASP A C 1
ATOM 2860 O O . ASP A 1 357 ? 8.552 -4.777 3.847 1.00 94.81 357 ASP A O 1
ATOM 2864 N N . LEU A 1 358 ? 7.349 -6.645 4.195 1.00 93.19 358 LEU A N 1
ATOM 2865 C CA . LEU A 1 358 ? 6.085 -6.139 3.641 1.00 93.19 358 LEU A CA 1
ATOM 2866 C C . LEU A 1 358 ? 5.193 -5.483 4.697 1.00 93.19 358 LEU A C 1
ATOM 2868 O O . LEU A 1 358 ? 4.434 -4.569 4.376 1.00 93.19 358 LEU A O 1
ATOM 2872 N N . LEU A 1 359 ? 5.282 -5.927 5.952 1.00 93.50 359 LEU A N 1
ATOM 2873 C CA . LEU A 1 359 ? 4.521 -5.348 7.059 1.00 93.50 359 LEU A CA 1
ATOM 2874 C C . LEU A 1 359 ? 5.090 -3.998 7.513 1.00 93.50 359 LEU A C 1
ATOM 2876 O O . LEU A 1 359 ? 4.333 -3.080 7.835 1.00 93.50 359 LEU A O 1
ATOM 2880 N N . SER A 1 360 ? 6.419 -3.883 7.545 1.00 94.19 360 SER A N 1
ATOM 2881 C CA . SER A 1 360 ? 7.138 -2.742 8.127 1.00 94.19 360 SER A CA 1
ATOM 2882 C C . SER A 1 360 ? 6.631 -1.364 7.675 1.00 94.19 360 SER A C 1
ATOM 2884 O O . SER A 1 360 ? 6.421 -0.530 8.558 1.00 94.19 360 SER A O 1
ATOM 2886 N N . PRO A 1 361 ? 6.348 -1.105 6.380 1.00 94.62 361 PRO A N 1
ATOM 2887 C CA . PRO A 1 361 ? 5.867 0.207 5.941 1.00 94.62 361 PRO A CA 1
ATOM 2888 C C . PRO A 1 361 ? 4.510 0.585 6.556 1.00 94.62 361 PRO A C 1
ATOM 2890 O O . PRO A 1 361 ? 4.282 1.744 6.892 1.00 94.62 361 PRO A O 1
ATOM 2893 N N . SER A 1 362 ? 3.624 -0.395 6.772 1.00 92.44 362 SER A N 1
ATOM 2894 C CA . SER A 1 362 ? 2.312 -0.159 7.391 1.00 92.44 362 SER A CA 1
ATOM 2895 C C . SER A 1 362 ? 2.441 0.251 8.859 1.00 92.44 362 SER A C 1
ATOM 2897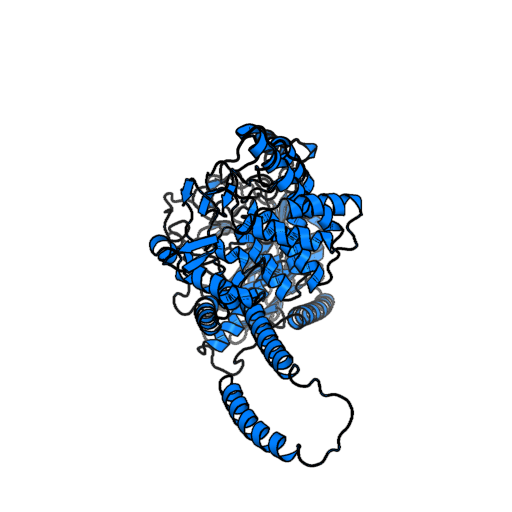 O O . SER A 1 362 ? 1.727 1.141 9.305 1.00 92.44 362 SER A O 1
ATOM 2899 N N . LEU A 1 363 ? 3.368 -0.356 9.611 1.00 95.06 363 LEU A N 1
ATOM 2900 C CA . LEU A 1 363 ? 3.611 0.012 11.013 1.00 95.06 363 LEU A CA 1
ATOM 2901 C C . LEU A 1 363 ? 4.329 1.361 11.131 1.00 95.06 363 LEU A C 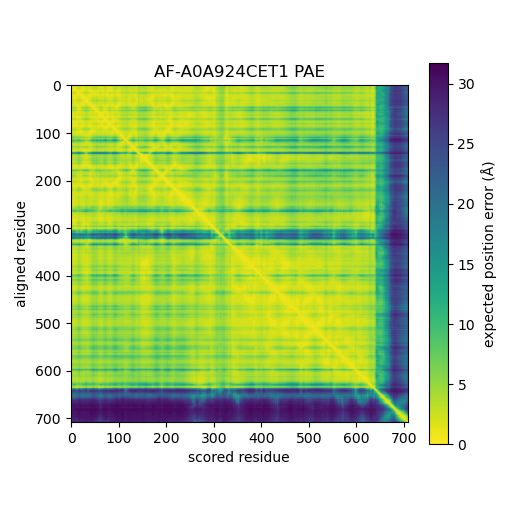1
ATOM 2903 O O . LEU A 1 363 ? 3.972 2.185 11.973 1.00 95.06 363 LEU A O 1
ATOM 2907 N N . SER A 1 364 ? 5.316 1.605 10.263 1.00 95.62 364 SER A N 1
ATOM 2908 C CA . SER A 1 364 ? 6.019 2.889 10.193 1.00 95.62 364 SER A CA 1
ATOM 2909 C C . SER A 1 364 ? 5.075 4.045 9.904 1.00 95.62 364 SER A C 1
ATOM 2911 O O . SER A 1 364 ? 5.185 5.078 10.549 1.00 95.62 364 SER A O 1
ATOM 2913 N N . PHE A 1 365 ? 4.085 3.851 9.031 1.00 96.44 365 PHE A N 1
ATOM 2914 C CA . PHE A 1 365 ? 3.121 4.895 8.702 1.00 96.44 365 PHE A CA 1
ATOM 2915 C C . PHE A 1 365 ? 2.457 5.511 9.946 1.00 96.44 365 PHE A C 1
ATOM 2917 O O . PHE A 1 365 ? 2.490 6.731 10.102 1.00 96.44 365 PHE A O 1
ATOM 2924 N N . TYR A 1 366 ? 1.931 4.687 10.861 1.00 97.19 366 TYR A N 1
ATOM 2925 C CA . TYR A 1 366 ? 1.309 5.169 12.102 1.00 97.19 366 TYR A CA 1
ATOM 2926 C C . TYR A 1 366 ? 2.333 5.753 13.075 1.00 97.19 366 TYR A C 1
ATOM 2928 O O . TYR A 1 366 ? 2.108 6.844 13.603 1.00 97.19 366 TYR A O 1
ATOM 2936 N N . ARG A 1 367 ? 3.465 5.066 13.281 1.00 97.25 367 ARG A N 1
ATOM 2937 C CA . ARG A 1 367 ? 4.525 5.513 14.197 1.00 97.25 367 ARG A CA 1
ATOM 2938 C C . ARG A 1 367 ? 5.094 6.875 13.799 1.00 97.25 367 ARG A C 1
ATOM 2940 O O . ARG A 1 367 ? 5.218 7.761 14.635 1.00 97.25 367 ARG A O 1
ATOM 2947 N N . ASP A 1 368 ? 5.397 7.067 12.524 1.00 97.25 368 ASP A N 1
ATOM 2948 C CA . ASP A 1 368 ? 6.069 8.276 12.045 1.00 97.25 368 ASP A CA 1
ATOM 2949 C C . ASP A 1 368 ? 5.114 9.493 12.043 1.00 97.25 368 ASP A C 1
ATOM 2951 O O . ASP A 1 368 ? 5.557 10.639 12.086 1.00 97.25 368 ASP A O 1
ATOM 2955 N N . ARG A 1 369 ? 3.791 9.250 12.077 1.00 97.38 369 ARG A N 1
ATOM 2956 C CA . ARG A 1 369 ? 2.716 10.264 12.181 1.00 97.38 369 ARG A CA 1
ATOM 2957 C C . ARG A 1 369 ? 2.163 10.422 13.597 1.00 97.38 369 ARG A C 1
ATOM 2959 O O . ARG A 1 369 ? 1.128 11.062 13.793 1.00 97.38 369 ARG A O 1
ATOM 2966 N N . GLU A 1 370 ? 2.834 9.851 14.594 1.00 98.00 370 GLU A N 1
ATOM 2967 C CA . GLU A 1 370 ? 2.379 9.895 15.983 1.00 98.00 370 GLU A CA 1
ATOM 2968 C C . GLU A 1 370 ? 2.227 11.331 16.498 1.00 98.00 370 GLU A C 1
ATOM 2970 O O . GLU A 1 370 ? 1.213 11.652 17.114 1.00 98.00 370 GLU A O 1
ATOM 2975 N N . ILE A 1 371 ? 3.182 12.218 16.200 1.00 98.25 371 ILE A N 1
ATOM 2976 C CA . ILE A 1 371 ? 3.151 13.615 16.664 1.00 98.25 371 ILE A CA 1
ATOM 2977 C C . ILE A 1 371 ? 1.930 14.350 16.089 1.00 98.25 371 ILE A C 1
ATOM 2979 O O . ILE A 1 371 ? 1.213 15.035 16.822 1.00 98.25 371 ILE A O 1
ATOM 2983 N N . THR A 1 372 ? 1.633 14.150 14.802 1.00 98.38 372 THR A N 1
ATOM 2984 C CA . THR A 1 372 ? 0.432 14.684 14.142 1.00 98.38 372 THR A CA 1
ATOM 2985 C C . THR A 1 372 ? -0.844 14.164 14.808 1.00 98.38 372 THR A C 1
ATOM 2987 O O . THR A 1 372 ? -1.763 14.929 15.107 1.00 98.38 372 THR A O 1
ATOM 2990 N N . ALA A 1 373 ? -0.901 12.862 15.091 1.00 98.56 373 ALA A N 1
ATOM 2991 C CA . ALA A 1 373 ? -2.049 12.235 15.739 1.00 98.56 373 ALA A CA 1
ATOM 2992 C C . ALA A 1 373 ? -2.220 12.661 17.209 1.00 98.56 373 ALA A C 1
ATOM 2994 O O . ALA A 1 373 ? -3.353 12.777 17.685 1.00 98.56 373 ALA A O 1
ATOM 2995 N N . ALA A 1 374 ? -1.125 12.944 17.917 1.00 98.75 374 ALA A N 1
ATOM 2996 C CA . ALA A 1 374 ? -1.137 13.484 19.274 1.00 98.75 374 ALA A CA 1
ATOM 2997 C C . ALA A 1 374 ? -1.650 14.927 19.309 1.00 98.75 374 ALA A C 1
ATOM 2999 O O . ALA A 1 374 ? -2.482 15.277 20.150 1.00 98.75 374 ALA A O 1
ATOM 3000 N N . ALA A 1 375 ? -1.216 15.758 18.358 1.00 98.56 375 ALA A N 1
ATOM 3001 C CA . ALA A 1 375 ? -1.745 17.107 18.202 1.00 98.56 375 ALA A CA 1
ATOM 3002 C C . ALA A 1 375 ? -3.258 17.088 17.934 1.00 98.56 375 ALA A C 1
ATOM 3004 O O . ALA A 1 375 ? -4.003 17.820 18.585 1.00 98.56 375 ALA A O 1
ATOM 3005 N N . ARG A 1 376 ? -3.734 16.180 17.070 1.00 98.50 376 ARG A N 1
ATOM 3006 C CA . ARG A 1 376 ? -5.173 15.988 16.829 1.00 98.50 376 ARG A CA 1
ATOM 3007 C C . ARG A 1 376 ? -5.928 15.590 18.098 1.00 98.50 376 ARG A C 1
ATOM 3009 O O . ARG A 1 376 ? -7.003 16.130 18.363 1.00 98.50 376 ARG A O 1
ATOM 3016 N N . ALA A 1 377 ? -5.378 14.675 18.899 1.00 98.62 377 ALA A N 1
ATOM 3017 C CA . ALA A 1 377 ? -5.985 14.269 20.168 1.00 98.62 377 ALA A CA 1
ATOM 3018 C C . ALA A 1 377 ? -6.118 15.463 21.124 1.00 98.62 377 ALA A C 1
ATOM 3020 O O . ALA A 1 377 ? -7.197 15.689 21.678 1.00 98.62 377 ALA A O 1
ATOM 3021 N N . LYS A 1 378 ? -5.065 16.284 21.235 1.00 98.38 378 LYS A N 1
ATOM 3022 C CA . LYS A 1 378 ? -5.060 17.514 22.040 1.00 98.38 378 LYS A CA 1
ATOM 3023 C C . LYS A 1 378 ? -6.108 18.522 21.565 1.00 98.38 378 LYS A C 1
ATOM 3025 O O . LYS A 1 378 ? -6.821 19.075 22.399 1.00 98.38 378 LYS A O 1
ATOM 3030 N N . THR A 1 379 ? -6.251 18.721 20.257 1.00 97.94 379 THR A N 1
ATOM 3031 C CA . THR A 1 379 ? -7.286 19.589 19.660 1.00 97.94 379 THR A CA 1
ATOM 3032 C C . THR A 1 379 ? -8.697 19.099 19.982 1.00 97.94 379 THR A C 1
ATOM 3034 O O . THR A 1 379 ? -9.586 19.896 20.272 1.00 97.94 379 THR A O 1
ATOM 3037 N N . ASN A 1 380 ? -8.885 17.782 20.066 1.00 97.56 380 ASN A N 1
ATOM 3038 C CA . ASN A 1 380 ? -10.125 17.156 20.535 1.00 97.56 380 ASN A CA 1
ATOM 3039 C C . ASN A 1 380 ? -10.229 17.084 22.073 1.00 97.56 380 ASN A C 1
ATOM 3041 O O . ASN A 1 380 ? -11.168 16.507 22.628 1.00 97.56 380 ASN A O 1
ATOM 3045 N N . GLY A 1 381 ? -9.281 17.702 22.781 1.00 97.19 381 GLY A N 1
ATOM 3046 C CA . GLY A 1 381 ? -9.241 17.816 24.230 1.00 97.19 381 GLY A CA 1
ATOM 3047 C C . GLY A 1 381 ? -9.077 16.485 24.958 1.00 97.19 381 GLY A C 1
ATOM 3048 O O . GLY A 1 381 ? -9.654 16.329 26.036 1.00 97.19 381 GLY A O 1
ATOM 3049 N N . ALA A 1 382 ? -8.327 15.562 24.359 1.00 98.25 382 ALA A N 1
ATOM 3050 C CA . ALA A 1 382 ? -7.930 14.267 24.895 1.00 98.25 382 ALA A CA 1
ATOM 3051 C C . ALA A 1 382 ? -6.395 14.141 24.932 1.00 98.25 382 ALA A C 1
ATOM 3053 O O . ALA A 1 382 ? -5.676 14.941 24.331 1.00 98.25 382 ALA A O 1
ATOM 3054 N N . ILE A 1 383 ? -5.892 13.134 25.645 1.00 98.19 383 ILE A N 1
ATOM 3055 C CA . ILE A 1 383 ? -4.471 12.752 25.625 1.00 98.19 383 ILE A CA 1
ATOM 3056 C C . ILE A 1 383 ? -4.257 11.552 24.695 1.00 98.19 383 ILE A C 1
ATOM 3058 O O . ILE A 1 383 ? -5.216 10.915 24.275 1.00 98.19 383 ILE A O 1
ATOM 3062 N N . GLY A 1 384 ? -3.005 11.198 24.405 1.00 98.38 384 GLY A N 1
ATOM 3063 C CA . GLY A 1 384 ? -2.694 10.064 23.533 1.00 98.38 384 GLY A CA 1
ATOM 3064 C C . GLY A 1 384 ? -2.706 10.459 22.060 1.00 98.38 384 GLY A C 1
ATOM 3065 O O . GLY A 1 384 ? -2.246 11.547 21.730 1.00 98.38 384 GLY A O 1
ATOM 3066 N N . VAL A 1 385 ? -3.198 9.580 21.185 1.00 98.75 385 VAL A N 1
ATOM 3067 C CA . VAL A 1 385 ? -3.220 9.803 19.730 1.00 98.75 385 VAL A CA 1
ATOM 3068 C C . VAL A 1 385 ? -4.556 9.408 19.121 1.00 98.75 385 VAL A C 1
ATOM 3070 O O . VAL A 1 385 ? -5.167 8.429 19.549 1.00 98.75 385 VAL A O 1
ATOM 3073 N N . VAL A 1 386 ? -4.986 10.140 18.092 1.00 98.38 386 VAL A N 1
ATOM 3074 C CA . VAL A 1 386 ? -6.154 9.775 17.282 1.00 98.38 386 VAL A CA 1
ATOM 3075 C C . VAL A 1 386 ? -5.851 9.895 15.797 1.00 98.38 386 VAL A C 1
ATOM 3077 O O . VAL A 1 386 ? -5.420 10.941 15.301 1.00 98.38 386 VAL A O 1
ATOM 3080 N N . TYR A 1 387 ? -6.104 8.801 15.087 1.00 97.62 387 TYR A N 1
ATOM 3081 C CA . TYR A 1 387 ? -6.007 8.711 13.639 1.00 97.62 387 TYR A CA 1
ATOM 3082 C C . TYR A 1 387 ? -7.431 8.604 13.073 1.00 97.62 387 TYR A C 1
ATOM 3084 O O . TYR A 1 387 ? -8.130 7.650 13.428 1.00 97.62 387 TYR A O 1
ATOM 3092 N N . PRO A 1 388 ? -7.902 9.566 12.256 1.00 94.88 388 PRO A N 1
ATOM 3093 C CA . PRO A 1 388 ? -9.164 9.416 11.539 1.00 94.88 388 PRO A CA 1
ATOM 3094 C C . PRO A 1 388 ? -9.059 8.280 10.516 1.00 94.88 388 PRO A C 1
ATOM 3096 O O . PRO A 1 388 ? -7.962 7.923 10.092 1.00 94.88 388 PRO A O 1
ATOM 3099 N N . GLU A 1 389 ? -10.200 7.737 10.098 1.00 92.69 389 GLU A N 1
ATOM 3100 C CA . GLU A 1 389 ? -10.239 6.637 9.129 1.00 92.69 389 GLU A CA 1
ATOM 3101 C C . GLU A 1 389 ? -9.511 6.959 7.801 1.00 92.69 389 GLU A C 1
ATOM 3103 O O . GLU A 1 389 ? -8.601 6.214 7.419 1.00 92.69 389 GLU A O 1
ATOM 3108 N N . PRO A 1 390 ? -9.837 8.068 7.108 1.00 92.19 390 PRO A N 1
ATOM 3109 C CA . PRO A 1 390 ? -9.136 8.480 5.897 1.00 92.19 390 PRO A CA 1
ATOM 3110 C C . PRO A 1 390 ? -7.921 9.360 6.220 1.00 92.19 390 PRO A C 1
ATOM 3112 O O . PRO A 1 390 ? -8.053 10.568 6.445 1.00 92.19 390 PRO A O 1
ATOM 3115 N N . LEU A 1 391 ? -6.726 8.777 6.172 1.00 93.81 391 LEU A N 1
ATOM 3116 C CA . LEU A 1 391 ? -5.467 9.514 6.302 1.00 93.81 391 LEU A CA 1
ATOM 3117 C C . LEU A 1 391 ? -4.910 9.887 4.929 1.00 93.81 391 LEU A C 1
ATOM 3119 O O . LEU A 1 391 ? -4.915 9.074 4.006 1.00 93.81 391 LEU A O 1
ATOM 3123 N N . ASP A 1 392 ? -4.389 11.097 4.776 1.00 93.38 392 ASP A N 1
ATOM 3124 C CA . ASP A 1 392 ? -3.510 11.399 3.647 1.00 93.38 392 ASP A CA 1
ATOM 3125 C C . ASP A 1 392 ? -2.064 10.967 3.924 1.00 93.38 392 ASP A C 1
ATOM 3127 O O . ASP A 1 392 ? -1.741 10.370 4.956 1.00 93.38 392 ASP A O 1
ATOM 3131 N N . VAL A 1 393 ? -1.178 11.243 2.968 1.00 93.31 393 VAL A N 1
ATOM 3132 C CA . VAL A 1 393 ? 0.223 10.841 3.057 1.00 93.31 393 VAL A CA 1
ATOM 3133 C C . VAL A 1 393 ? 0.933 11.506 4.246 1.00 93.31 393 VAL A C 1
ATOM 3135 O O . VAL A 1 393 ? 1.837 10.902 4.808 1.00 93.31 393 VAL A O 1
ATOM 3138 N N . TRP A 1 394 ? 0.503 12.676 4.718 1.00 94.62 394 TRP A N 1
ATOM 3139 C CA . TRP A 1 394 ? 1.107 13.391 5.854 1.00 94.62 394 TRP A CA 1
ATOM 3140 C C . TRP A 1 394 ? 0.534 12.971 7.210 1.00 94.62 394 TRP A C 1
ATOM 3142 O O . TRP A 1 394 ? 1.040 13.370 8.256 1.00 94.62 394 TRP A O 1
ATOM 3152 N N . GLY A 1 395 ? -0.514 12.144 7.212 1.00 94.81 395 GLY A N 1
ATOM 3153 C CA . GLY A 1 395 ? -1.232 11.755 8.423 1.00 94.81 395 GLY A CA 1
ATOM 3154 C C . GLY A 1 395 ? -2.284 12.764 8.867 1.00 94.81 395 GLY A C 1
ATOM 3155 O O . GLY A 1 395 ? -2.753 12.673 10.008 1.00 94.81 395 GLY A O 1
ATOM 3156 N N . LEU A 1 396 ? -2.660 13.714 8.006 1.00 95.88 396 LEU A N 1
ATOM 3157 C CA . LEU A 1 396 ? -3.811 14.591 8.205 1.00 95.88 396 LEU A CA 1
ATOM 3158 C C . LEU A 1 396 ? -5.103 13.873 7.780 1.00 95.88 396 LEU A C 1
ATOM 3160 O O . LEU A 1 396 ? -5.072 12.827 7.126 1.00 95.88 396 LEU A O 1
ATOM 3164 N N . CYS A 1 397 ? -6.255 14.411 8.187 1.00 94.94 397 CYS A N 1
ATOM 3165 C CA . CYS A 1 397 ? -7.535 13.933 7.676 1.00 94.94 397 CYS A CA 1
ATOM 3166 C C . CYS A 1 397 ? -7.633 14.314 6.196 1.00 94.94 397 CYS A C 1
ATOM 3168 O O . CYS A 1 397 ? -7.426 15.479 5.841 1.00 94.94 397 CYS A O 1
ATOM 3170 N N . SER A 1 398 ? -7.928 13.334 5.341 1.00 90.44 398 SER A N 1
ATOM 3171 C CA . SER A 1 398 ? -7.930 13.525 3.891 1.00 90.44 398 SER A CA 1
ATOM 3172 C C . SER A 1 398 ? -8.864 14.654 3.454 1.00 90.44 398 SER A C 1
ATOM 3174 O O . SER A 1 398 ? -10.037 14.698 3.830 1.00 90.44 398 SER A O 1
ATOM 3176 N N . SER A 1 399 ? -8.384 15.510 2.549 1.00 84.00 399 SER A N 1
ATOM 3177 C CA . SER A 1 399 ? -9.202 16.534 1.884 1.00 84.00 399 SER A CA 1
ATOM 3178 C C . SER A 1 399 ? -10.413 15.949 1.150 1.00 84.00 399 SER A C 1
ATOM 3180 O O . SER A 1 399 ? -11.410 16.639 0.941 1.00 84.00 399 SER A O 1
ATOM 3182 N N . GLY A 1 400 ? -10.373 14.658 0.802 1.00 79.62 400 GLY A N 1
ATOM 3183 C CA . GLY A 1 400 ? -11.451 13.997 0.081 1.00 79.62 400 GLY A CA 1
ATOM 3184 C C . GLY A 1 400 ? -12.757 13.823 0.827 1.00 79.62 400 GLY A C 1
ATOM 3185 O O . GLY A 1 400 ? -13.797 13.677 0.194 1.00 79.62 400 GLY A O 1
ATOM 3186 N N . VAL A 1 401 ? -12.709 13.883 2.149 1.00 84.25 401 VAL A N 1
ATOM 3187 C CA . VAL A 1 401 ? -13.864 13.682 3.031 1.00 84.25 401 VAL A CA 1
ATOM 3188 C C . VAL A 1 401 ? -14.237 14.960 3.783 1.00 84.25 401 VAL A C 1
ATOM 3190 O O . VAL A 1 401 ? -14.938 14.890 4.794 1.00 84.25 401 VAL A O 1
ATOM 3193 N N . ALA A 1 402 ? -13.758 16.109 3.284 1.00 86.62 402 ALA A N 1
ATOM 3194 C CA . ALA A 1 402 ? -13.925 17.437 3.865 1.00 86.62 402 ALA A CA 1
ATOM 3195 C C . ALA A 1 402 ? -13.527 17.468 5.359 1.00 86.62 402 ALA A C 1
ATOM 3197 O O . ALA A 1 402 ? -14.379 17.305 6.227 1.00 86.62 402 ALA A O 1
ATOM 3198 N N . PRO A 1 403 ? -12.242 17.631 5.704 1.00 92.88 403 PRO A N 1
ATOM 3199 C CA . PRO A 1 403 ? -11.805 17.613 7.096 1.00 92.88 403 PRO A CA 1
ATOM 3200 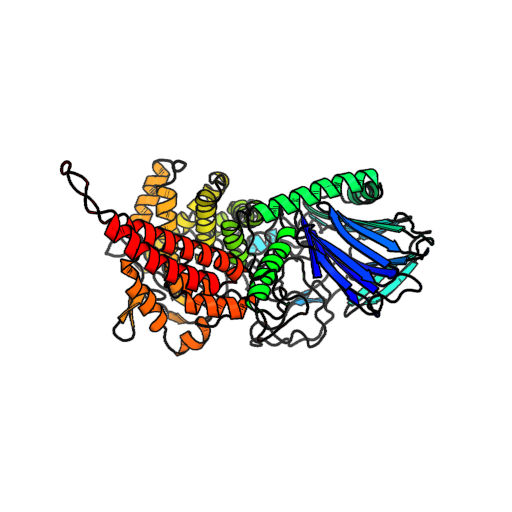C C . PRO A 1 403 ? -12.390 18.794 7.890 1.00 92.88 403 PRO A C 1
ATOM 3202 O O . PRO A 1 403 ? -12.565 19.895 7.367 1.00 92.88 403 PRO A O 1
ATOM 3205 N N . ARG A 1 404 ? -12.696 18.558 9.168 1.00 95.44 404 ARG A N 1
ATOM 3206 C CA . ARG A 1 404 ? -13.210 19.553 10.120 1.00 95.44 404 ARG A CA 1
ATOM 3207 C C . ARG A 1 404 ? -12.075 20.366 10.769 1.00 95.44 404 ARG A C 1
ATOM 3209 O O . ARG A 1 404 ? -10.937 19.895 10.799 1.00 95.44 404 ARG A O 1
ATOM 3216 N N . PRO A 1 405 ? -12.387 21.523 11.394 1.00 96.50 405 PRO A N 1
ATOM 3217 C CA . PRO A 1 405 ? -11.417 22.323 12.149 1.00 96.50 405 PRO A CA 1
ATOM 3218 C C . PRO A 1 405 ? -10.709 21.620 13.311 1.00 96.50 405 PRO A C 1
ATOM 3220 O O . PRO A 1 405 ? -9.649 22.058 13.743 1.00 96.50 405 PRO A O 1
ATOM 3223 N N . ASP A 1 406 ? -11.288 20.535 13.818 1.00 95.75 406 ASP A N 1
ATOM 3224 C CA . ASP A 1 406 ? -10.718 19.686 14.869 1.00 95.75 406 ASP A CA 1
ATOM 3225 C C . ASP A 1 406 ? -9.899 18.504 14.316 1.00 95.75 406 ASP A C 1
ATOM 3227 O O . ASP A 1 406 ? -9.482 17.619 15.068 1.00 95.75 406 ASP A O 1
ATOM 3231 N N . GLY A 1 407 ? -9.689 18.460 12.999 1.00 95.62 407 GLY A N 1
ATOM 3232 C CA . GLY A 1 407 ? -8.928 17.419 12.319 1.00 95.62 407 GLY A CA 1
ATOM 3233 C C . GLY A 1 407 ? -9.644 16.075 12.228 1.00 95.62 407 GLY A C 1
ATOM 3234 O O . GLY A 1 407 ? -9.006 15.085 11.863 1.00 95.62 407 GLY A O 1
ATOM 3235 N N . LEU A 1 408 ? -10.941 16.025 12.548 1.00 95.88 408 LEU A N 1
ATOM 3236 C CA . LEU A 1 408 ? -11.803 14.872 12.301 1.00 95.88 408 LEU A CA 1
ATOM 3237 C C . LEU A 1 408 ? -12.485 14.964 10.929 1.00 95.88 408 LEU A C 1
ATOM 3239 O O . LEU A 1 408 ? -12.386 15.944 10.192 1.00 95.88 408 LEU A O 1
ATOM 3243 N N . THR A 1 409 ? -13.190 13.907 10.571 1.00 93.25 409 THR A N 1
ATOM 3244 C CA . THR A 1 409 ? -13.950 13.755 9.329 1.00 93.25 409 THR A CA 1
ATOM 3245 C C . THR A 1 409 ? -15.290 14.494 9.392 1.00 93.25 409 THR A C 1
ATOM 3247 O O . THR A 1 409 ? -15.999 14.383 10.393 1.00 93.25 409 THR A O 1
ATOM 3250 N N . ASN A 1 410 ? -15.703 15.192 8.325 1.00 91.62 410 ASN A N 1
ATOM 3251 C CA . ASN A 1 410 ? -17.060 15.764 8.242 1.00 91.62 410 ASN A CA 1
ATOM 3252 C C . ASN A 1 410 ? -18.115 14.744 7.778 1.00 91.62 410 ASN A C 1
ATOM 3254 O O . ASN A 1 410 ? -19.302 14.897 8.062 1.00 91.62 410 ASN A O 1
ATOM 3258 N N . ALA A 1 411 ? -17.697 13.679 7.087 1.00 90.62 411 ALA A N 1
ATOM 3259 C CA . ALA A 1 411 ? -18.578 12.569 6.742 1.00 90.62 411 ALA A CA 1
ATOM 3260 C C . ALA A 1 411 ? -19.097 11.878 8.016 1.00 90.62 411 ALA A C 1
ATOM 3262 O O . ALA A 1 411 ? -18.318 11.295 8.766 1.00 90.62 411 ALA A O 1
ATOM 3263 N N . GLN A 1 412 ? -20.416 11.914 8.239 1.00 90.94 412 GLN A N 1
ATOM 3264 C CA . GLN A 1 412 ? -21.046 11.476 9.497 1.00 90.94 412 GLN A CA 1
ATOM 3265 C C . GLN A 1 412 ? -20.705 10.031 9.898 1.00 90.94 412 GLN A C 1
ATOM 3267 O O . GLN A 1 412 ? -20.513 9.753 11.077 1.00 90.94 412 GLN A O 1
ATOM 3272 N N . HIS A 1 413 ? -20.594 9.122 8.924 1.00 91.69 413 HIS A N 1
ATOM 3273 C CA . HIS A 1 413 ? -20.227 7.718 9.147 1.00 91.69 413 HIS A CA 1
ATOM 3274 C C . HIS A 1 413 ? -18.732 7.505 9.435 1.00 91.69 413 HIS A C 1
ATOM 3276 O O . HIS A 1 413 ? -18.332 6.399 9.774 1.00 91.69 413 HIS A O 1
ATOM 3282 N N . LEU A 1 414 ? -17.907 8.552 9.335 1.00 94.00 414 LEU A N 1
ATOM 3283 C CA . LEU A 1 414 ? -16.468 8.507 9.598 1.00 94.00 414 LEU A CA 1
ATOM 3284 C C . LEU A 1 414 ? -16.039 9.406 10.762 1.00 94.00 414 LEU A C 1
ATOM 3286 O O . LEU A 1 414 ? -14.939 9.221 11.271 1.00 94.00 414 LEU A O 1
ATOM 3290 N N . THR A 1 415 ? -16.845 10.393 11.175 1.00 94.88 415 THR A N 1
ATOM 3291 C CA . THR A 1 415 ? -16.445 11.431 12.150 1.00 94.88 415 THR A CA 1
ATOM 3292 C C . THR A 1 415 ? -15.892 10.853 13.453 1.00 94.88 415 THR A C 1
ATOM 3294 O O . THR A 1 415 ? -14.869 11.322 13.944 1.00 94.88 415 THR A O 1
ATOM 3297 N N . TYR A 1 416 ? -16.550 9.823 13.992 1.00 96.56 416 TYR A N 1
ATOM 3298 C CA . TYR A 1 416 ? -16.142 9.127 15.217 1.00 96.56 416 TYR A CA 1
ATOM 3299 C C . TYR A 1 416 ? -15.751 7.667 14.954 1.00 96.56 416 TYR A C 1
ATOM 3301 O O . TYR A 1 416 ? -15.870 6.816 15.838 1.00 96.56 416 TYR A O 1
ATOM 3309 N N . HIS A 1 417 ? -15.322 7.367 13.725 1.00 95.81 417 HIS A N 1
ATOM 3310 C CA . HIS A 1 417 ? -14.809 6.055 13.356 1.00 95.81 417 HIS A CA 1
ATOM 3311 C C . HIS A 1 417 ? -13.310 5.986 13.677 1.00 95.81 417 HIS A C 1
ATOM 3313 O O . HIS A 1 417 ? -12.455 6.301 12.852 1.00 95.81 417 HIS A O 1
ATOM 3319 N N . PHE A 1 418 ? -12.989 5.590 14.909 1.00 96.50 418 PHE A N 1
ATOM 3320 C CA . PHE A 1 418 ? -11.605 5.480 15.392 1.00 96.50 418 PHE A CA 1
ATOM 3321 C C . PHE A 1 418 ? -11.150 4.028 15.559 1.00 96.50 418 PHE A C 1
ATOM 3323 O O . PHE A 1 418 ? -10.107 3.762 16.156 1.00 96.50 418 PHE A O 1
ATOM 3330 N N . SER A 1 419 ? -11.948 3.054 15.124 1.00 95.00 419 SER A N 1
ATOM 3331 C CA . SER A 1 419 ? -11.682 1.646 15.427 1.00 95.00 419 SER A CA 1
ATOM 3332 C C . SER A 1 419 ? -10.434 1.117 14.708 1.00 95.00 419 SER A C 1
ATOM 3334 O O . SER A 1 419 ? -9.710 0.287 15.255 1.00 95.00 419 SER A O 1
ATOM 3336 N N . MET A 1 420 ? -10.096 1.661 13.535 1.00 95.25 420 MET A N 1
ATOM 3337 C CA . MET A 1 420 ? -8.971 1.160 12.743 1.00 95.25 420 MET A CA 1
ATOM 3338 C C . MET A 1 420 ? -7.602 1.407 13.380 1.00 95.25 420 MET A C 1
ATOM 3340 O O . MET A 1 420 ? -6.719 0.560 13.248 1.00 95.25 420 MET A O 1
ATOM 3344 N N . MET A 1 421 ? -7.416 2.472 14.171 1.00 97.06 421 MET A N 1
ATOM 3345 C CA . MET A 1 421 ? -6.161 2.630 14.922 1.00 97.06 421 MET A CA 1
ATOM 3346 C C . MET A 1 421 ? -5.971 1.524 15.974 1.00 97.06 421 MET A C 1
ATOM 3348 O O . MET A 1 421 ? -4.836 1.145 16.261 1.00 97.06 421 MET A O 1
ATOM 3352 N N . LEU A 1 422 ? -7.065 0.961 16.510 1.00 98.50 422 LEU A N 1
ATOM 3353 C CA . LEU A 1 422 ? -7.003 -0.209 17.390 1.00 98.50 422 LEU A CA 1
ATOM 3354 C C . LEU A 1 422 ? -6.613 -1.457 16.600 1.00 98.50 422 LEU A C 1
ATOM 3356 O O . LEU A 1 422 ? -5.804 -2.249 17.070 1.00 98.50 422 LEU A O 1
ATOM 3360 N N . GLU A 1 423 ? -7.166 -1.667 15.406 1.00 97.00 423 GLU A N 1
ATOM 3361 C CA . GLU A 1 423 ? -6.800 -2.826 14.587 1.00 97.00 423 GLU A CA 1
ATOM 3362 C C . GLU A 1 423 ? -5.325 -2.793 14.167 1.00 97.00 423 GLU A C 1
ATOM 3364 O O . GLU A 1 423 ? -4.640 -3.806 14.293 1.00 97.00 423 GLU A O 1
ATOM 3369 N N . HIS A 1 424 ? -4.795 -1.633 13.774 1.00 97.62 424 HIS A N 1
ATOM 3370 C CA . HIS A 1 424 ? -3.367 -1.486 13.482 1.00 97.62 424 HIS A CA 1
ATOM 3371 C C . HIS A 1 424 ? -2.488 -1.655 14.733 1.00 97.62 424 HIS A C 1
ATOM 3373 O O . HIS A 1 424 ? -1.441 -2.302 14.661 1.00 97.62 424 HIS A O 1
ATOM 3379 N N . ALA A 1 425 ? -2.913 -1.157 15.900 1.00 98.38 425 ALA A N 1
ATOM 3380 C CA . ALA A 1 425 ? -2.225 -1.418 17.169 1.00 98.38 425 ALA A CA 1
ATOM 3381 C C . ALA A 1 425 ? -2.217 -2.913 17.526 1.00 98.38 425 ALA A C 1
ATOM 3383 O O . ALA A 1 425 ? -1.197 -3.462 17.946 1.00 98.38 425 ALA A O 1
ATOM 3384 N N . TRP A 1 426 ? -3.342 -3.595 17.310 1.00 98.19 426 TRP A N 1
ATOM 3385 C CA . TRP A 1 426 ? -3.447 -5.038 17.488 1.00 98.19 426 TRP A CA 1
ATOM 3386 C C . TRP A 1 426 ? -2.549 -5.791 16.509 1.00 98.19 426 TRP A C 1
ATOM 3388 O O . TRP A 1 426 ? -1.827 -6.694 16.918 1.00 98.19 426 TRP A O 1
ATOM 3398 N N . MET A 1 427 ? -2.516 -5.374 15.246 1.00 96.06 427 MET A N 1
ATOM 3399 C CA . MET A 1 427 ? -1.631 -5.916 14.220 1.00 96.06 427 MET A CA 1
ATOM 3400 C C . MET A 1 427 ? -0.153 -5.805 14.620 1.00 96.06 427 MET A C 1
ATOM 3402 O O . MET A 1 427 ? 0.578 -6.783 14.486 1.00 96.06 427 MET A O 1
ATOM 3406 N N . ALA A 1 428 ? 0.285 -4.667 15.167 1.00 97.81 428 ALA A N 1
ATOM 3407 C CA . ALA A 1 428 ? 1.654 -4.488 15.656 1.00 97.81 428 ALA A CA 1
ATOM 3408 C C . ALA A 1 428 ? 1.995 -5.457 16.804 1.00 97.81 428 ALA A C 1
ATOM 3410 O O . ALA A 1 428 ? 3.050 -6.092 16.796 1.00 97.81 428 ALA A O 1
ATOM 3411 N N . LEU A 1 429 ? 1.075 -5.626 17.760 1.00 98.19 429 LEU A N 1
ATOM 3412 C CA . LEU A 1 429 ? 1.230 -6.570 18.872 1.00 98.19 429 LEU A CA 1
ATOM 3413 C C . LEU A 1 429 ? 1.246 -8.028 18.396 1.00 98.19 429 LEU A C 1
ATOM 3415 O O . LEU A 1 429 ? 2.038 -8.827 18.886 1.00 98.19 429 LEU A O 1
ATOM 3419 N N . GLN A 1 430 ? 0.400 -8.383 17.426 1.00 96.00 430 GLN A N 1
ATOM 3420 C CA . GLN A 1 430 ? 0.395 -9.718 16.825 1.00 96.00 430 GLN A CA 1
ATOM 3421 C C . GLN A 1 430 ? 1.656 -9.980 16.008 1.00 96.00 430 GLN A C 1
ATOM 3423 O O . GLN A 1 430 ? 2.192 -11.077 16.058 1.00 96.00 430 GLN A O 1
ATOM 3428 N N . ALA A 1 431 ? 2.172 -8.986 15.295 1.00 95.56 431 ALA A N 1
ATOM 3429 C CA . ALA A 1 431 ? 3.435 -9.129 14.595 1.00 95.56 431 ALA A CA 1
ATOM 3430 C C . ALA A 1 431 ? 4.604 -9.317 15.568 1.00 95.56 431 ALA A C 1
ATOM 3432 O O . ALA A 1 431 ? 5.499 -10.108 15.285 1.00 95.56 431 ALA A O 1
ATOM 3433 N N . HIS A 1 432 ? 4.608 -8.625 16.711 1.00 96.12 432 HIS A N 1
ATOM 3434 C CA . HIS A 1 432 ? 5.615 -8.848 17.751 1.00 96.12 432 HIS A CA 1
ATOM 3435 C C . HIS A 1 432 ? 5.593 -10.298 18.241 1.00 96.12 432 HIS A C 1
ATOM 3437 O O . HIS A 1 432 ? 6.626 -10.961 18.230 1.00 96.12 432 HIS A O 1
ATOM 3443 N N . ASP A 1 433 ? 4.406 -10.795 18.582 1.00 93.31 433 ASP A N 1
ATOM 3444 C CA . ASP A 1 433 ? 4.198 -12.155 19.078 1.00 93.31 433 ASP A CA 1
ATOM 3445 C C . ASP A 1 433 ? 4.542 -13.232 18.029 1.00 93.31 433 ASP A C 1
ATOM 3447 O O . ASP A 1 433 ? 5.222 -14.208 18.327 1.00 93.31 433 ASP A O 1
ATOM 3451 N N . GLN A 1 434 ? 4.116 -13.043 16.777 1.00 91.25 434 GLN A N 1
ATOM 3452 C CA . GLN A 1 434 ? 4.204 -14.072 15.733 1.00 91.25 434 GLN A CA 1
ATOM 3453 C C . GLN A 1 434 ? 5.493 -14.009 14.904 1.00 91.25 434 GLN A C 1
ATOM 3455 O O . GLN A 1 434 ? 5.942 -15.030 14.389 1.00 91.25 434 GLN A O 1
ATOM 3460 N N . LEU A 1 435 ? 6.077 -12.820 14.733 1.00 92.38 435 LEU A N 1
ATOM 3461 C CA . LEU A 1 435 ? 7.250 -12.594 13.876 1.00 92.38 435 LEU A CA 1
ATOM 3462 C C . LEU A 1 435 ? 8.501 -12.179 14.656 1.00 92.38 435 LEU A C 1
ATOM 3464 O O . LEU A 1 435 ? 9.555 -11.992 14.050 1.00 92.38 435 LEU A O 1
ATOM 3468 N N . GLY A 1 436 ? 8.396 -11.965 15.970 1.00 91.94 436 GLY A N 1
ATOM 3469 C CA . GLY A 1 436 ? 9.511 -11.502 16.795 1.00 91.94 436 GLY A CA 1
ATOM 3470 C C . GLY A 1 436 ? 9.957 -10.068 16.492 1.00 91.94 436 GLY A C 1
ATOM 3471 O O . GLY A 1 436 ? 11.095 -9.707 16.797 1.00 91.94 436 GLY A O 1
ATOM 3472 N N . ILE A 1 437 ? 9.106 -9.230 15.880 1.00 93.12 437 ILE A N 1
ATOM 3473 C CA . ILE A 1 437 ? 9.471 -7.824 15.644 1.00 93.12 437 ILE A CA 1
ATOM 3474 C C . ILE A 1 437 ? 9.627 -7.084 16.975 1.00 93.12 437 ILE A C 1
ATOM 3476 O O . ILE A 1 437 ? 8.879 -7.300 17.929 1.00 93.12 437 ILE A O 1
ATOM 3480 N N . PHE A 1 438 ? 10.591 -6.171 17.044 1.00 93.31 438 PHE A N 1
ATOM 3481 C CA . PHE A 1 438 ? 10.845 -5.413 18.263 1.00 93.31 438 PHE A CA 1
ATOM 3482 C C . PHE A 1 438 ? 9.741 -4.377 18.523 1.00 93.31 438 PHE A C 1
ATOM 3484 O O . PHE A 1 438 ? 9.646 -3.379 17.807 1.00 93.31 438 PHE A O 1
ATOM 3491 N N . ILE A 1 439 ? 8.931 -4.597 19.565 1.00 96.12 439 ILE A N 1
ATOM 3492 C CA . ILE A 1 439 ? 7.724 -3.799 19.843 1.00 96.12 439 ILE A CA 1
ATOM 3493 C C . ILE A 1 439 ? 8.021 -2.396 20.381 1.00 96.12 439 ILE A C 1
ATOM 3495 O O . ILE A 1 439 ? 7.207 -1.490 20.221 1.00 96.12 439 ILE A O 1
ATOM 3499 N N . LYS A 1 440 ? 9.192 -2.176 20.999 1.00 96.31 440 LYS A N 1
ATOM 3500 C CA . LYS A 1 440 ? 9.508 -0.935 21.731 1.00 96.31 440 LYS A CA 1
ATOM 3501 C C . LYS A 1 440 ? 9.312 0.333 20.897 1.00 96.31 440 LYS A C 1
ATOM 3503 O O . LYS A 1 440 ? 8.842 1.331 21.435 1.00 96.31 440 LYS A O 1
ATOM 3508 N N . LYS A 1 441 ? 9.640 0.284 19.601 1.00 95.31 441 LYS A N 1
ATOM 3509 C CA . LYS A 1 441 ? 9.487 1.419 18.676 1.00 95.31 441 LYS A CA 1
ATOM 3510 C C . LYS A 1 441 ? 8.021 1.804 18.437 1.00 95.31 441 LYS A C 1
ATOM 3512 O O . LYS A 1 441 ? 7.751 2.944 18.092 1.00 95.31 441 LYS A O 1
ATOM 3517 N N . ASP A 1 442 ? 7.093 0.872 18.634 1.00 97.75 442 ASP A N 1
ATOM 3518 C CA . ASP A 1 442 ? 5.668 1.049 18.354 1.00 97.75 442 ASP A CA 1
ATOM 3519 C C . ASP A 1 442 ? 4.832 1.240 19.639 1.00 97.75 442 ASP A C 1
ATOM 3521 O O . ASP A 1 442 ? 3.666 1.618 19.585 1.00 97.75 442 ASP A O 1
ATOM 3525 N N . LEU A 1 443 ? 5.420 1.047 20.828 1.00 98.12 443 LEU A N 1
ATOM 3526 C CA . LEU A 1 443 ? 4.691 1.146 22.099 1.00 98.12 443 LEU A CA 1
ATOM 3527 C C . LEU A 1 443 ? 4.076 2.523 22.356 1.00 98.12 443 LEU A C 1
ATOM 3529 O O . LEU A 1 443 ? 3.056 2.603 23.039 1.00 98.12 443 LEU A O 1
ATOM 3533 N N . GLN A 1 444 ? 4.707 3.603 21.898 1.00 97.81 444 GLN A N 1
ATOM 3534 C CA . GLN A 1 444 ? 4.268 4.958 22.225 1.00 97.81 444 GLN A CA 1
ATOM 3535 C C . GLN A 1 444 ? 2.910 5.263 21.579 1.00 97.81 444 GLN A C 1
ATOM 3537 O O . GLN A 1 444 ? 1.932 5.463 22.307 1.00 97.81 444 GLN A O 1
ATOM 3542 N N . TRP A 1 445 ? 2.811 5.147 20.253 1.00 98.31 445 TRP A N 1
ATOM 3543 C CA . TRP A 1 445 ? 1.548 5.322 19.540 1.00 98.31 445 TRP A CA 1
ATOM 3544 C C . TRP A 1 445 ? 0.496 4.274 19.938 1.00 98.31 445 TRP A C 1
ATOM 3546 O O . TRP A 1 445 ? -0.659 4.643 20.147 1.00 98.31 445 TRP A O 1
ATOM 3556 N N . ILE A 1 446 ? 0.871 3.002 20.160 1.00 98.75 446 ILE A N 1
ATOM 3557 C CA . ILE A 1 446 ? -0.072 1.956 20.606 1.00 98.75 446 ILE A CA 1
ATOM 3558 C C . ILE A 1 446 ? -0.712 2.342 21.945 1.00 98.75 446 ILE A C 1
ATOM 3560 O O . ILE A 1 446 ? -1.938 2.351 22.065 1.00 98.75 446 ILE A O 1
ATOM 3564 N N . LYS A 1 447 ? 0.090 2.712 22.953 1.00 98.62 447 LYS A N 1
ATOM 3565 C CA . LYS A 1 447 ? -0.432 3.198 24.243 1.00 98.62 447 LYS A CA 1
ATOM 3566 C C . LYS A 1 447 ? -1.261 4.465 24.062 1.00 98.62 447 LYS A C 1
ATOM 3568 O O . LYS A 1 447 ? -2.305 4.602 24.697 1.00 98.62 447 LYS A O 1
ATOM 3573 N N . GLY A 1 448 ? -0.813 5.367 23.191 1.00 98.69 448 GLY A N 1
ATOM 3574 C CA . GLY A 1 448 ? -1.517 6.597 22.860 1.00 98.69 448 GLY A CA 1
ATOM 3575 C C . GLY A 1 448 ? -2.945 6.345 22.371 1.00 98.69 448 GLY A C 1
ATOM 3576 O O . GLY A 1 448 ? -3.844 7.070 22.790 1.00 98.69 448 GLY A O 1
ATOM 3577 N N . THR A 1 449 ? -3.186 5.300 21.568 1.00 98.69 449 THR A N 1
ATOM 3578 C CA . THR A 1 449 ? -4.552 4.960 21.120 1.00 98.69 449 THR A CA 1
ATOM 3579 C C . THR A 1 449 ? -5.467 4.629 22.305 1.00 98.69 449 THR A C 1
ATOM 3581 O O . THR A 1 449 ? -6.593 5.115 22.379 1.00 98.69 449 THR A O 1
ATOM 3584 N N . ILE A 1 450 ? -4.970 3.868 23.285 1.00 98.81 450 ILE A N 1
ATOM 3585 C CA . ILE A 1 450 ? -5.723 3.476 24.485 1.00 98.81 450 ILE A CA 1
ATOM 3586 C C . ILE A 1 450 ? -5.992 4.681 25.390 1.00 98.81 450 ILE A C 1
ATOM 3588 O O . ILE A 1 450 ? -7.106 4.849 25.889 1.00 98.81 450 ILE A O 1
ATOM 3592 N N . LEU A 1 451 ? -4.984 5.536 25.581 1.00 98.81 451 LEU A N 1
ATOM 3593 C CA . LEU A 1 451 ? -5.108 6.760 26.374 1.00 98.81 451 LEU A CA 1
ATOM 3594 C C . LEU A 1 451 ? -6.099 7.750 25.752 1.00 98.81 451 LEU A C 1
ATOM 3596 O O . LEU A 1 451 ? -6.833 8.414 26.489 1.00 98.81 451 LEU A O 1
ATOM 3600 N N . PHE A 1 452 ? -6.164 7.816 24.420 1.00 98.88 452 PHE A N 1
ATOM 3601 C CA . PHE A 1 452 ? -7.172 8.609 23.728 1.00 98.88 452 PHE A CA 1
ATOM 3602 C C . PHE A 1 452 ? -8.576 8.116 24.050 1.00 98.88 452 PHE A C 1
ATOM 3604 O O . PHE A 1 452 ? -9.382 8.907 24.532 1.00 98.88 452 PHE A O 1
ATOM 3611 N N . TYR A 1 453 ? -8.861 6.821 23.876 1.00 98.81 453 TYR A N 1
ATOM 3612 C CA . TYR A 1 453 ? -10.189 6.281 24.184 1.00 98.81 453 TYR A CA 1
ATOM 3613 C C . TYR A 1 453 ? -10.600 6.542 25.639 1.00 98.81 453 TYR A C 1
ATOM 3615 O O . TYR A 1 453 ? -11.704 7.024 25.881 1.00 98.81 453 TYR A O 1
ATOM 3623 N N . ASP A 1 454 ? -9.726 6.275 26.610 1.00 98.81 454 ASP A N 1
ATOM 3624 C CA . ASP A 1 454 ? -10.053 6.510 28.022 1.00 98.81 454 ASP A CA 1
ATOM 3625 C C . ASP A 1 454 ? -10.312 7.997 28.311 1.00 98.81 454 ASP A C 1
ATOM 3627 O O . ASP A 1 454 ? -11.361 8.350 28.849 1.00 98.81 454 ASP A O 1
ATOM 3631 N N . SER A 1 455 ? -9.397 8.886 27.920 1.00 98.81 455 SER A N 1
ATOM 3632 C CA . SER A 1 455 ? -9.512 10.312 28.252 1.00 98.81 455 SER A CA 1
ATOM 3633 C C . SER A 1 455 ? -10.621 11.029 27.481 1.00 98.81 455 SER A C 1
ATOM 3635 O O . SER A 1 455 ? -11.387 11.791 28.077 1.00 98.81 455 SER A O 1
ATOM 3637 N N . TYR A 1 456 ? -10.752 10.758 26.180 1.00 98.69 456 TYR A N 1
ATOM 3638 C CA . TYR A 1 456 ? -11.780 11.350 25.332 1.00 98.69 456 TYR A CA 1
ATOM 3639 C C . TYR A 1 456 ? -13.168 10.953 25.827 1.00 98.69 456 TYR A C 1
ATOM 3641 O O . TYR A 1 456 ? -13.994 11.824 26.101 1.00 98.69 456 TYR A O 1
ATOM 3649 N N . TYR A 1 457 ? -13.428 9.657 26.024 1.00 98.75 457 TYR A N 1
ATOM 3650 C CA . TYR A 1 457 ? -14.772 9.203 26.373 1.00 98.75 457 TYR A CA 1
ATOM 3651 C C . TYR A 1 457 ? -15.165 9.498 27.823 1.00 98.75 457 TYR A C 1
ATOM 3653 O O . TYR A 1 457 ? -16.336 9.797 28.064 1.00 98.75 457 TYR A O 1
ATOM 3661 N N . ARG A 1 458 ? -14.215 9.560 28.769 1.00 98.75 458 ARG A N 1
ATOM 3662 C CA . ARG A 1 458 ? -14.481 10.110 30.113 1.00 98.75 458 ARG A CA 1
ATOM 3663 C C . ARG A 1 458 ? -14.922 11.564 30.050 1.00 98.75 458 ARG A C 1
ATOM 3665 O O . ARG A 1 458 ? -15.921 11.932 30.665 1.00 98.75 458 ARG A O 1
ATOM 3672 N N . LYS A 1 459 ? -14.208 12.390 29.279 1.00 98.56 459 LYS A N 1
ATOM 3673 C CA . LYS A 1 459 ? -14.546 13.808 29.098 1.00 98.56 459 LYS A CA 1
ATOM 3674 C C . LYS A 1 459 ? -15.908 13.978 28.430 1.00 98.56 459 LYS A C 1
ATOM 3676 O O . LYS A 1 459 ? -16.714 14.779 28.894 1.00 98.56 459 LYS A O 1
ATOM 3681 N N . GLN A 1 460 ? -16.164 13.215 27.371 1.00 98.44 460 GLN A N 1
ATOM 3682 C CA . GLN A 1 460 ? -17.434 13.222 26.651 1.00 98.44 460 GLN A CA 1
ATOM 3683 C C . GLN A 1 460 ? -18.600 12.788 27.551 1.00 98.44 460 GLN A C 1
ATOM 3685 O O . GLN A 1 460 ? -19.659 13.410 27.545 1.00 98.44 460 GLN A O 1
ATOM 3690 N N . HIS A 1 461 ? -18.429 11.745 28.363 1.00 98.56 461 HIS A N 1
ATOM 3691 C CA . HIS A 1 461 ? -19.475 11.329 29.295 1.00 98.56 461 HIS A CA 1
ATOM 3692 C C . HIS A 1 461 ? -19.706 12.373 30.394 1.00 98.56 461 HIS A C 1
ATOM 3694 O O . HIS A 1 461 ? -20.857 12.717 30.675 1.00 98.56 461 HIS A O 1
ATOM 3700 N N . LYS A 1 462 ? -18.626 12.957 30.926 1.00 98.56 462 LYS A N 1
ATOM 3701 C CA . LYS A 1 462 ? -18.682 14.008 31.948 1.00 98.56 462 LYS A CA 1
ATOM 3702 C C . LYS A 1 462 ? -19.389 15.261 31.455 1.00 98.56 462 LYS A C 1
ATOM 3704 O O . LYS A 1 462 ? -20.190 15.813 32.199 1.00 98.56 462 LYS A O 1
ATOM 3709 N N . SER A 1 463 ? -19.154 15.689 30.215 1.00 98.12 463 SER A N 1
ATOM 3710 C CA . SER A 1 463 ? -19.829 16.871 29.662 1.00 98.12 463 SER A CA 1
ATOM 3711 C C . SER A 1 463 ? -21.340 16.679 29.508 1.00 98.12 463 SER A C 1
ATOM 3713 O O . SER A 1 463 ? -22.080 17.651 29.602 1.00 98.12 463 SER A O 1
ATOM 3715 N N . ARG A 1 464 ? -21.807 15.440 29.306 1.00 97.62 464 ARG A N 1
ATOM 3716 C CA . ARG A 1 464 ? -23.238 15.122 29.169 1.00 97.62 464 ARG A CA 1
ATOM 3717 C C . ARG A 1 464 ? -23.940 14.802 30.485 1.00 97.62 464 ARG A C 1
ATOM 3719 O O . ARG A 1 464 ? -25.142 15.008 30.580 1.00 97.62 464 ARG A O 1
ATOM 3726 N N . THR A 1 465 ? -23.226 14.240 31.459 1.00 97.88 465 THR A N 1
ATOM 3727 C CA . THR A 1 465 ? -23.843 13.623 32.654 1.00 97.88 465 THR A CA 1
ATOM 3728 C C . THR A 1 465 ? -23.282 14.120 33.985 1.00 97.88 465 THR A C 1
ATOM 3730 O O . THR A 1 465 ? -23.796 13.765 35.041 1.00 97.88 465 THR A O 1
ATOM 3733 N N . GLY A 1 466 ? -22.195 14.895 33.967 1.00 98.25 466 GLY A N 1
ATOM 3734 C CA . GLY A 1 466 ? -21.449 15.295 35.162 1.00 98.25 466 GLY A CA 1
ATOM 3735 C C . GLY A 1 466 ? -20.484 14.232 35.710 1.00 98.25 466 GLY A C 1
ATOM 3736 O O . GLY A 1 466 ? -19.643 14.570 36.543 1.00 98.25 466 GLY A O 1
ATOM 3737 N N . LYS A 1 467 ? -20.528 12.977 35.230 1.00 98.31 467 LYS A N 1
ATOM 3738 C CA . LYS A 1 467 ? -19.660 11.869 35.681 1.00 98.31 467 LYS A CA 1
ATOM 3739 C C . LYS A 1 467 ? -18.742 11.365 34.566 1.00 98.31 467 LYS A C 1
ATOM 3741 O O . LYS A 1 467 ? -19.118 11.332 33.403 1.00 98.31 467 LYS A O 1
ATOM 3746 N N . GLU A 1 468 ? -17.529 10.936 34.913 1.00 98.38 468 GLU A N 1
ATOM 3747 C CA . GLU A 1 468 ? -16.578 10.371 33.935 1.00 98.38 468 GLU A CA 1
ATOM 3748 C C . GLU A 1 468 ? -16.908 8.938 33.504 1.00 98.38 468 GLU A C 1
ATOM 3750 O O . GLU A 1 468 ? -16.530 8.511 32.416 1.00 98.38 468 GLU A O 1
ATOM 3755 N N . LEU A 1 469 ? -17.597 8.194 34.365 1.00 98.56 469 LEU A N 1
ATOM 3756 C CA . LEU A 1 469 ? -18.019 6.812 34.158 1.00 98.56 469 LEU A CA 1
ATOM 3757 C C . LEU A 1 469 ? -19.512 6.708 34.470 1.00 98.56 469 LEU A C 1
ATOM 3759 O O . LEU A 1 469 ? -20.050 7.557 35.184 1.00 98.56 469 LEU A O 1
ATOM 3763 N N . ASN A 1 470 ? -20.157 5.654 33.975 1.00 98.12 470 ASN A N 1
ATOM 3764 C CA . ASN A 1 470 ? -21.538 5.370 34.350 1.00 98.12 470 ASN A CA 1
ATOM 3765 C C . ASN A 1 470 ? -21.646 4.910 35.816 1.00 98.12 470 ASN A C 1
ATOM 3767 O O . ASN A 1 470 ? -20.642 4.675 36.493 1.00 98.12 470 ASN A O 1
ATOM 3771 N N . ASP A 1 471 ? -22.876 4.721 36.293 1.00 97.25 471 ASP A N 1
ATOM 3772 C CA . ASP A 1 471 ? -23.149 4.326 37.682 1.00 97.25 471 ASP A CA 1
ATOM 3773 C C . ASP A 1 471 ? -22.577 2.947 38.062 1.00 97.25 471 ASP A C 1
ATOM 3775 O O . ASP A 1 471 ? -22.369 2.665 39.238 1.00 97.25 471 ASP A O 1
ATOM 3779 N N . SER A 1 472 ? -22.253 2.101 37.079 1.00 97.31 472 SER A N 1
ATOM 3780 C CA . SER A 1 472 ? -21.568 0.815 37.278 1.00 97.31 472 SER A CA 1
ATOM 3781 C C . SER A 1 472 ? -20.036 0.918 37.202 1.00 97.31 472 SER A C 1
ATOM 3783 O O . SER A 1 472 ? -19.352 -0.106 37.135 1.00 97.31 472 SER A O 1
ATOM 3785 N N . GLY A 1 473 ? -19.475 2.130 37.153 1.00 98.06 473 GLY A N 1
ATOM 3786 C CA . GLY A 1 473 ? -18.032 2.364 37.053 1.00 98.06 473 GLY A CA 1
ATOM 3787 C C . GLY A 1 473 ? -17.431 1.986 35.694 1.00 98.06 473 GLY A C 1
ATOM 3788 O O . GLY A 1 473 ? -16.233 1.706 35.606 1.00 98.06 473 GLY A O 1
ATOM 3789 N N . LYS A 1 474 ? -18.241 1.949 34.631 1.00 98.69 474 LYS A N 1
ATOM 3790 C CA . LYS A 1 474 ? -17.811 1.608 33.270 1.00 98.69 474 LYS A CA 1
ATOM 3791 C C . LYS A 1 474 ? -17.701 2.835 32.373 1.00 98.69 474 LYS A C 1
ATOM 3793 O O . LYS A 1 474 ? -18.464 3.793 32.497 1.00 98.69 474 LYS A O 1
ATOM 3798 N N . LEU A 1 475 ? -16.742 2.787 31.453 1.00 98.75 475 LEU A N 1
ATOM 3799 C CA . LEU A 1 475 ? -16.551 3.778 30.405 1.00 98.75 475 LEU A CA 1
ATOM 3800 C C . LEU A 1 475 ? -17.741 3.734 29.440 1.00 98.75 475 LEU A C 1
ATOM 3802 O O . LEU A 1 475 ? -18.179 2.656 29.036 1.00 98.75 475 LEU A O 1
ATOM 3806 N N . VAL A 1 476 ? -18.235 4.910 29.054 1.00 98.81 476 VAL A N 1
ATOM 3807 C CA . VAL A 1 476 ? -19.297 5.058 28.052 1.00 98.81 476 VAL A CA 1
ATOM 3808 C C . VAL A 1 476 ? -18.696 5.624 26.773 1.00 98.81 476 VAL A C 1
ATOM 3810 O O . VAL A 1 476 ? -18.405 6.816 26.677 1.00 98.81 476 VAL A O 1
ATOM 3813 N N . ILE A 1 477 ? -18.520 4.759 25.780 1.00 98.81 477 ILE A N 1
ATOM 3814 C CA . ILE A 1 477 ? -17.966 5.097 24.471 1.00 98.81 477 ILE A CA 1
ATOM 3815 C C . ILE A 1 477 ? -19.096 5.680 23.616 1.00 98.81 477 ILE A C 1
ATOM 3817 O O . ILE A 1 477 ? -19.772 4.951 22.898 1.00 98.81 477 ILE A O 1
ATOM 3821 N N . TYR A 1 478 ? -19.335 6.985 23.762 1.00 98.50 478 TYR A N 1
ATOM 3822 C CA . TYR A 1 478 ? -20.327 7.764 23.014 1.00 98.50 478 TYR A CA 1
ATOM 3823 C C . TYR A 1 478 ? -19.896 9.250 22.926 1.00 98.50 478 TYR A C 1
ATOM 3825 O O . TYR A 1 478 ? -19.346 9.776 23.903 1.00 98.50 478 TYR A O 1
ATOM 3833 N N . PRO A 1 479 ? -20.141 9.963 21.811 1.00 96.88 479 PRO A N 1
ATOM 3834 C CA . PRO A 1 479 ? -20.595 9.425 20.532 1.00 96.88 479 PRO A CA 1
ATOM 3835 C C . PRO A 1 479 ? -19.481 8.628 19.842 1.00 96.88 479 PRO A C 1
ATOM 3837 O O . PRO A 1 479 ? -18.304 8.991 19.888 1.00 96.88 479 PRO A O 1
ATOM 3840 N N . ALA A 1 480 ? -19.852 7.528 19.203 1.00 97.69 480 ALA A N 1
ATOM 3841 C CA . ALA A 1 480 ? -18.965 6.750 18.351 1.00 97.69 480 ALA A CA 1
ATOM 3842 C C . ALA A 1 480 ? -19.624 6.491 16.995 1.00 97.69 480 ALA A C 1
ATOM 3844 O O . ALA A 1 480 ? -20.839 6.643 16.840 1.00 97.69 480 ALA A O 1
ATOM 3845 N N . CYS A 1 481 ? -18.824 6.094 16.012 1.00 96.75 481 CYS A N 1
ATOM 3846 C CA . CYS A 1 481 ? -19.334 5.395 14.845 1.00 96.75 481 CYS A CA 1
ATOM 3847 C C . CYS A 1 481 ? -18.833 3.956 14.916 1.00 96.75 481 CYS A C 1
ATOM 3849 O O . CYS A 1 481 ? -17.622 3.735 14.961 1.00 96.75 481 CYS A O 1
ATOM 3851 N N . GLY A 1 482 ? -19.763 3.005 14.979 1.00 95.38 482 GLY A N 1
ATOM 3852 C CA . GLY A 1 482 ? -19.442 1.591 14.881 1.00 95.38 482 GLY A CA 1
ATOM 3853 C C . GLY A 1 482 ? -19.033 1.274 13.451 1.00 95.38 482 GLY A C 1
ATOM 3854 O O . GLY A 1 482 ? -19.910 1.153 12.587 1.00 95.38 482 GLY A O 1
ATOM 3855 N N . LEU A 1 483 ? -17.727 1.138 13.219 1.00 90.50 483 LEU A N 1
ATOM 3856 C CA . LEU A 1 483 ? -17.123 1.048 11.891 1.00 90.50 483 LEU A CA 1
ATOM 3857 C C . LEU A 1 483 ? -17.620 2.210 10.997 1.00 90.50 483 LEU A C 1
ATOM 3859 O O . LEU A 1 483 ? -17.396 3.376 11.304 1.00 90.50 483 LEU A O 1
ATOM 3863 N N . GLU A 1 484 ? -18.400 1.911 9.962 1.00 93.00 484 GLU A N 1
ATOM 3864 C CA . GLU A 1 484 ? -19.159 2.888 9.167 1.00 93.00 484 GLU A CA 1
ATOM 3865 C C . GLU A 1 484 ? -20.675 2.615 9.208 1.00 93.00 484 GLU A C 1
ATOM 3867 O O . GLU A 1 484 ? -21.461 3.241 8.494 1.00 93.00 484 GLU A O 1
ATOM 3872 N N . LEU A 1 485 ? -21.089 1.639 10.020 1.00 95.12 485 LEU A N 1
ATOM 3873 C CA . LEU A 1 485 ? -22.461 1.160 10.108 1.00 95.12 485 LEU A CA 1
ATOM 3874 C C . LEU A 1 485 ? -23.260 1.998 11.099 1.00 95.12 485 LEU A C 1
ATOM 3876 O O . LEU A 1 485 ? -24.257 2.595 10.717 1.00 95.12 485 LEU A O 1
ATOM 3880 N N . ALA A 1 486 ? -22.854 2.007 12.367 1.00 96.50 486 ALA A N 1
ATOM 3881 C CA . ALA A 1 486 ? -23.688 2.470 13.472 1.00 96.50 486 ALA A CA 1
ATOM 3882 C C . ALA A 1 486 ? -23.291 3.889 13.900 1.00 96.50 486 ALA A C 1
ATOM 3884 O O . ALA A 1 486 ? -22.404 4.068 14.735 1.00 96.50 486 ALA A O 1
ATOM 3885 N N . VAL A 1 487 ? -23.936 4.906 13.330 1.00 96.81 487 VAL A N 1
ATOM 3886 C CA . VAL A 1 487 ? -23.675 6.316 13.664 1.00 96.81 487 VAL A CA 1
ATOM 3887 C C . VAL A 1 487 ? -24.355 6.671 14.987 1.00 96.81 487 VAL A C 1
ATOM 3889 O O . VAL A 1 487 ? -25.480 6.241 15.245 1.00 96.81 487 VAL A O 1
ATOM 3892 N N . GLY A 1 488 ? -23.671 7.446 15.836 1.00 97.25 488 GLY A N 1
ATOM 3893 C CA . GLY A 1 488 ? -24.175 7.785 17.172 1.00 97.25 488 GLY A CA 1
ATOM 3894 C C . GLY A 1 488 ? -24.193 6.572 18.105 1.00 97.25 488 GLY A C 1
ATOM 3895 O O . GLY A 1 488 ? -25.064 6.444 18.960 1.00 97.25 488 GLY A O 1
ATOM 3896 N N . ALA A 1 489 ? -23.264 5.636 17.909 1.00 98.31 489 ALA A N 1
ATOM 3897 C CA . ALA A 1 489 ? -23.203 4.400 18.667 1.00 98.31 489 ALA A CA 1
ATOM 3898 C C . ALA A 1 489 ? -22.724 4.616 20.108 1.00 98.31 489 ALA A C 1
ATOM 3900 O O . ALA A 1 489 ? -21.821 5.417 20.369 1.00 98.31 489 ALA A O 1
ATOM 3901 N N . THR A 1 490 ? -23.286 3.825 21.022 1.00 98.69 490 THR A N 1
ATOM 3902 C CA . THR A 1 490 ? -22.792 3.634 22.389 1.00 98.69 490 THR A CA 1
ATOM 3903 C C . THR A 1 490 ? -22.133 2.266 22.515 1.00 98.69 490 THR A C 1
ATOM 3905 O O . THR A 1 490 ? -22.787 1.246 22.305 1.00 98.69 490 THR A O 1
ATOM 3908 N N . ASN A 1 491 ? -20.863 2.234 22.925 1.00 98.69 491 ASN A N 1
ATOM 3909 C CA . ASN A 1 491 ? -20.082 1.004 23.135 1.00 98.69 491 ASN A CA 1
ATOM 3910 C C . ASN A 1 491 ? -20.108 0.051 21.918 1.00 98.69 491 ASN A C 1
ATOM 3912 O O . ASN A 1 491 ? -20.571 -1.088 22.043 1.00 98.69 491 ASN A O 1
ATOM 3916 N N . PRO A 1 492 ? -19.638 0.503 20.739 1.00 98.56 492 PRO A N 1
ATOM 3917 C CA . PRO A 1 492 ? -19.597 -0.328 19.541 1.00 98.56 492 PRO A CA 1
ATOM 3918 C C . PRO A 1 492 ? -18.635 -1.516 19.707 1.00 98.56 492 PRO A C 1
ATOM 3920 O O . PRO A 1 492 ? -17.578 -1.420 20.344 1.00 98.56 492 PRO A O 1
ATOM 3923 N N . ILE A 1 493 ? -19.048 -2.673 19.193 1.00 98.56 493 ILE A N 1
ATOM 3924 C CA . ILE A 1 493 ? -18.476 -3.984 19.525 1.00 98.56 493 ILE A CA 1
ATOM 3925 C C . ILE A 1 493 ? -17.001 -4.147 19.151 1.00 98.56 493 ILE A C 1
ATOM 3927 O O . ILE A 1 493 ? -16.230 -4.748 19.906 1.00 98.56 493 ILE A O 1
ATOM 3931 N N . GLU A 1 494 ? -16.595 -3.623 18.005 1.00 97.75 494 GLU A N 1
ATOM 3932 C CA . GLU A 1 494 ? -15.233 -3.657 17.489 1.00 97.75 494 GLU A CA 1
ATOM 3933 C C . GLU A 1 494 ? -14.286 -2.831 18.363 1.00 97.75 494 GLU A C 1
ATOM 3935 O O . GLU A 1 494 ? -13.182 -3.284 18.668 1.00 97.75 494 GLU A O 1
ATOM 3940 N N . VAL A 1 495 ? -14.745 -1.680 18.865 1.00 98.62 495 VAL A N 1
ATOM 3941 C CA . VAL A 1 495 ? -13.960 -0.838 19.777 1.00 98.62 495 VAL A CA 1
ATOM 3942 C C . VAL A 1 495 ? -13.783 -1.535 21.121 1.00 98.62 495 VAL A C 1
ATOM 3944 O O . VAL A 1 495 ? -12.663 -1.631 21.624 1.00 98.62 495 VAL A O 1
ATOM 3947 N N . VAL A 1 496 ? -14.865 -2.069 21.698 1.00 98.75 496 VAL A N 1
ATOM 3948 C CA . VAL A 1 496 ? -14.803 -2.791 22.983 1.00 98.75 496 VAL A CA 1
ATOM 3949 C C . VAL A 1 496 ? -13.885 -4.011 22.878 1.00 98.75 496 VAL A C 1
ATOM 3951 O O . VAL A 1 496 ? -13.060 -4.258 23.767 1.00 98.75 496 VAL A O 1
ATOM 3954 N N . SER A 1 497 ? -13.984 -4.750 21.770 1.00 98.62 497 SER A N 1
ATOM 3955 C CA . SER A 1 497 ? -13.126 -5.900 21.473 1.00 98.62 497 SER A CA 1
ATOM 3956 C C . SER A 1 497 ? -11.655 -5.492 21.374 1.00 98.62 497 SER A C 1
ATOM 3958 O O . SER A 1 497 ? -10.808 -6.092 22.044 1.00 98.62 497 SER A O 1
ATOM 3960 N N . GLY A 1 498 ? -11.355 -4.447 20.599 1.00 98.62 498 GLY A N 1
ATOM 3961 C CA . GLY A 1 498 ? -9.999 -3.939 20.413 1.00 98.62 498 GLY A CA 1
ATOM 3962 C C . GLY A 1 498 ? -9.371 -3.442 21.708 1.00 98.62 498 GLY A C 1
ATOM 3963 O O . GLY A 1 498 ? -8.296 -3.913 22.082 1.00 98.62 498 GLY A O 1
ATOM 3964 N N . LEU A 1 499 ? -10.063 -2.576 22.453 1.00 98.88 499 LEU A N 1
ATOM 3965 C CA . LEU A 1 499 ? -9.585 -2.071 23.743 1.00 98.88 499 LEU A CA 1
ATOM 3966 C C . LEU A 1 499 ? -9.287 -3.209 24.720 1.00 98.88 499 LEU A C 1
ATOM 3968 O O . LEU A 1 499 ? -8.235 -3.208 25.360 1.00 98.88 499 LEU A O 1
ATOM 3972 N N . THR A 1 500 ? -10.164 -4.211 24.797 1.00 98.69 500 THR A N 1
ATOM 3973 C CA . THR A 1 500 ? -9.989 -5.348 25.707 1.00 98.69 500 THR A CA 1
ATOM 3974 C C . THR A 1 500 ? -8.756 -6.179 25.348 1.00 98.69 500 THR A C 1
ATOM 3976 O O . THR A 1 500 ? -7.965 -6.519 26.230 1.00 98.69 500 THR A O 1
ATOM 3979 N N . ARG A 1 501 ? -8.555 -6.498 24.062 1.00 98.31 501 ARG A N 1
ATOM 3980 C CA . ARG A 1 501 ? -7.399 -7.291 23.608 1.00 98.31 501 ARG A CA 1
ATOM 3981 C C . ARG A 1 501 ? -6.084 -6.538 23.729 1.00 98.31 501 ARG A C 1
ATOM 3983 O O . ARG A 1 501 ? -5.103 -7.111 24.198 1.00 98.31 501 ARG A O 1
ATOM 3990 N N . ILE A 1 502 ? -6.063 -5.271 23.332 1.00 98.81 502 ILE A N 1
ATOM 3991 C CA . ILE A 1 502 ? -4.838 -4.469 23.302 1.00 98.81 502 ILE A CA 1
ATOM 3992 C C . ILE A 1 502 ? -4.380 -4.145 24.722 1.00 98.81 502 ILE A C 1
ATOM 3994 O O . ILE A 1 502 ? -3.205 -4.324 25.026 1.00 98.81 502 ILE A O 1
ATOM 3998 N N . THR A 1 503 ? -5.290 -3.746 25.620 1.00 98.81 503 THR A N 1
ATOM 3999 C CA . THR A 1 503 ? -4.932 -3.523 27.033 1.00 98.81 503 THR A CA 1
ATOM 4000 C C . THR A 1 503 ? -4.399 -4.793 27.686 1.00 98.81 503 THR A C 1
ATOM 4002 O O . THR A 1 503 ? -3.353 -4.732 28.326 1.00 98.81 503 THR A O 1
ATOM 4005 N N . ALA A 1 504 ? -5.041 -5.948 27.467 1.00 98.50 504 ALA A N 1
ATOM 4006 C CA . ALA A 1 504 ? -4.561 -7.230 27.986 1.00 98.50 504 ALA A CA 1
ATOM 4007 C C . ALA A 1 504 ? -3.147 -7.562 27.487 1.00 98.50 504 ALA A C 1
ATOM 4009 O O . ALA A 1 504 ? -2.2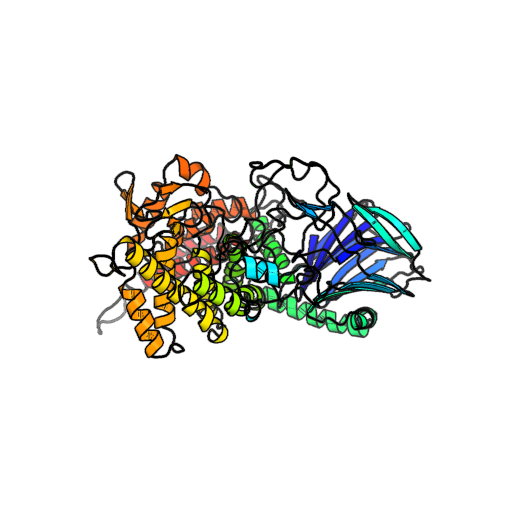85 -7.929 28.282 1.00 98.50 504 ALA A O 1
ATOM 4010 N N . ALA A 1 505 ? -2.900 -7.403 26.184 1.00 98.44 505 ALA A N 1
ATOM 4011 C CA . ALA A 1 505 ? -1.598 -7.674 25.587 1.00 98.44 505 ALA A CA 1
ATOM 4012 C C . ALA A 1 505 ? -0.520 -6.719 26.112 1.00 98.44 505 ALA A C 1
ATOM 4014 O O . ALA A 1 505 ? 0.527 -7.180 26.550 1.00 98.44 505 ALA A O 1
ATOM 4015 N N . LEU A 1 506 ? -0.790 -5.411 26.162 1.00 98.62 506 LEU A N 1
ATOM 4016 C CA . LEU A 1 506 ? 0.139 -4.434 26.734 1.00 98.62 506 LEU A CA 1
ATOM 4017 C C . LEU A 1 506 ? 0.446 -4.740 28.204 1.00 98.62 506 LEU A C 1
ATOM 4019 O O . LEU A 1 506 ? 1.601 -4.702 28.610 1.00 98.62 506 LEU A O 1
ATOM 4023 N N . ILE A 1 507 ? -0.563 -5.082 29.008 1.00 98.62 507 ILE A N 1
ATOM 4024 C CA . ILE A 1 507 ? -0.348 -5.471 30.406 1.00 98.62 507 ILE A CA 1
ATOM 4025 C C . ILE A 1 507 ? 0.521 -6.726 30.488 1.00 98.62 507 ILE A C 1
ATOM 4027 O O . ILE A 1 507 ? 1.307 -6.828 31.414 1.00 98.62 507 ILE A O 1
ATOM 4031 N N . ALA A 1 508 ? 0.441 -7.671 29.556 1.00 97.56 508 ALA A N 1
ATOM 4032 C CA . ALA A 1 508 ? 1.299 -8.855 29.582 1.00 97.56 508 ALA A CA 1
ATOM 4033 C C . ALA A 1 508 ? 2.758 -8.573 29.168 1.00 97.56 508 ALA A C 1
ATOM 4035 O O . ALA A 1 508 ? 3.646 -9.330 29.556 1.00 97.56 508 ALA A O 1
ATOM 4036 N N . LEU A 1 509 ? 3.029 -7.490 28.428 1.00 97.19 509 LEU A N 1
ATOM 4037 C CA . LEU A 1 509 ? 4.365 -7.199 27.901 1.00 97.19 509 LEU A CA 1
ATOM 4038 C C . LEU A 1 509 ? 5.370 -6.813 29.001 1.00 97.19 509 LEU A C 1
ATOM 4040 O O . LEU A 1 509 ? 5.062 -5.946 29.827 1.00 97.19 509 LEU A O 1
ATOM 4044 N N . PRO A 1 510 ? 6.590 -7.378 29.011 1.00 95.44 510 PRO A N 1
ATOM 4045 C CA . PRO A 1 510 ? 7.630 -7.017 29.977 1.00 95.44 510 PRO A CA 1
ATOM 4046 C C . PRO A 1 510 ? 8.149 -5.580 29.803 1.00 95.44 510 PRO A C 1
ATOM 4048 O O . PRO A 1 510 ? 8.578 -4.960 30.773 1.00 95.44 510 PRO A O 1
ATOM 4051 N N . GLU A 1 511 ? 8.062 -5.006 28.602 1.00 95.50 511 GLU A N 1
ATOM 4052 C CA . GLU A 1 511 ? 8.513 -3.644 28.289 1.00 95.50 511 GLU A CA 1
ATOM 4053 C C . GLU A 1 511 ? 7.646 -2.551 28.936 1.00 95.50 511 GLU A C 1
ATOM 4055 O O . GLU A 1 511 ? 8.027 -1.376 28.962 1.00 95.50 511 GLU A O 1
ATOM 4060 N N . ILE A 1 512 ? 6.466 -2.908 29.448 1.00 97.31 512 ILE A N 1
ATOM 4061 C CA . ILE A 1 512 ? 5.558 -1.969 30.100 1.00 97.31 512 ILE A CA 1
ATOM 4062 C C . ILE A 1 512 ? 5.943 -1.789 31.569 1.00 97.31 512 ILE A C 1
ATOM 4064 O O . ILE A 1 512 ? 5.784 -2.696 32.392 1.00 97.31 512 ILE A O 1
ATOM 4068 N N . ASN A 1 513 ? 6.387 -0.571 31.901 1.00 96.56 513 ASN A N 1
ATOM 4069 C CA . ASN A 1 513 ? 6.737 -0.175 33.264 1.00 96.56 513 ASN A CA 1
ATOM 4070 C C . ASN A 1 513 ? 5.533 -0.223 34.228 1.00 96.56 513 ASN A C 1
ATOM 4072 O O . ASN A 1 513 ? 4.370 -0.267 33.818 1.00 96.56 513 ASN A O 1
ATOM 4076 N N . SER A 1 514 ? 5.819 -0.214 35.531 1.00 97.19 514 SER A N 1
ATOM 4077 C CA . SER A 1 514 ? 4.819 -0.399 36.590 1.00 97.19 514 SER A CA 1
ATOM 4078 C C . SER A 1 514 ? 3.718 0.669 36.593 1.00 97.19 514 SER A C 1
ATOM 4080 O O . SER A 1 514 ? 2.549 0.338 36.775 1.00 97.19 514 SER A O 1
ATOM 4082 N N . GLU A 1 515 ? 4.056 1.935 36.353 1.00 97.56 515 GLU A N 1
ATOM 4083 C CA . GLU A 1 515 ? 3.095 3.045 36.319 1.00 97.56 515 GLU A CA 1
ATOM 4084 C C . GLU A 1 515 ? 2.140 2.950 35.121 1.00 97.56 515 GLU A C 1
ATOM 4086 O O . GLU A 1 515 ? 0.915 3.022 35.268 1.00 97.56 515 GLU A O 1
ATOM 4091 N N . THR A 1 516 ? 2.689 2.697 33.933 1.00 97.25 516 THR A N 1
ATOM 4092 C CA . THR A 1 516 ? 1.902 2.483 32.713 1.00 97.25 516 THR A CA 1
ATOM 4093 C C . THR A 1 516 ? 1.001 1.263 32.876 1.00 97.25 516 THR A C 1
ATOM 4095 O O . THR A 1 516 ? -0.173 1.309 32.516 1.00 97.25 516 THR A O 1
ATOM 4098 N N . ARG A 1 517 ? 1.515 0.182 33.473 1.00 98.44 517 ARG A N 1
ATOM 4099 C CA . ARG A 1 517 ? 0.750 -1.039 33.752 1.00 98.44 517 ARG A CA 1
ATOM 4100 C C . ARG A 1 517 ? -0.448 -0.770 34.658 1.00 98.44 517 ARG A C 1
ATOM 4102 O O . ARG A 1 517 ? -1.546 -1.204 34.323 1.00 98.44 517 ARG A O 1
ATOM 4109 N N . LYS A 1 518 ? -0.267 -0.010 35.745 1.00 98.50 518 LYS A N 1
ATOM 4110 C CA . LYS A 1 518 ? -1.364 0.405 36.640 1.00 98.50 518 LYS A CA 1
ATOM 4111 C C . LYS A 1 518 ? -2.427 1.207 35.891 1.00 98.50 518 LYS A C 1
ATOM 4113 O O . LYS A 1 518 ? -3.619 0.945 36.042 1.00 98.50 518 LYS A O 1
ATOM 4118 N N . THR A 1 519 ? -2.003 2.144 35.042 1.00 98.38 519 THR A N 1
ATOM 4119 C CA . THR A 1 519 ? -2.920 2.918 34.193 1.00 98.38 519 THR A CA 1
ATOM 4120 C C . THR A 1 519 ? -3.714 2.008 33.257 1.00 98.38 519 THR A C 1
ATOM 4122 O O . THR A 1 519 ? -4.938 2.103 33.210 1.00 98.38 519 THR A O 1
ATOM 4125 N N . LEU A 1 520 ? -3.052 1.084 32.560 1.00 98.75 520 LEU A N 1
ATOM 4126 C CA . LEU A 1 520 ? -3.716 0.138 31.660 1.00 98.75 520 LEU A CA 1
ATOM 4127 C C . LEU A 1 520 ? -4.687 -0.788 32.404 1.00 98.75 520 LEU A C 1
ATOM 4129 O O . LEU A 1 520 ? -5.778 -1.033 31.900 1.00 98.75 520 LEU A O 1
ATOM 4133 N N . GLN A 1 521 ? -4.338 -1.254 33.606 1.00 98.75 521 GLN A N 1
ATOM 4134 C CA . GLN A 1 521 ? -5.217 -2.075 34.449 1.00 98.75 521 GLN A CA 1
ATOM 4135 C C . GLN A 1 521 ? -6.472 -1.309 34.891 1.00 98.75 521 GLN A C 1
ATOM 4137 O O . GLN A 1 521 ? -7.571 -1.859 34.833 1.00 98.75 521 GLN A O 1
ATOM 4142 N N . ARG A 1 522 ? -6.335 -0.027 35.268 1.00 98.44 522 ARG A N 1
ATOM 4143 C CA . ARG A 1 522 ? -7.479 0.860 35.552 1.00 98.44 522 ARG A CA 1
ATOM 4144 C C . ARG A 1 522 ? -8.375 1.024 34.325 1.00 98.44 522 ARG A C 1
ATOM 4146 O O . ARG A 1 522 ? -9.595 0.970 34.444 1.00 98.44 522 ARG A O 1
ATOM 4153 N N . ILE A 1 523 ? -7.785 1.254 33.152 1.00 98.69 523 ILE A N 1
ATOM 4154 C CA . ILE A 1 523 ? -8.556 1.397 31.910 1.00 98.69 523 ILE A CA 1
ATOM 4155 C C . ILE A 1 523 ? -9.308 0.094 31.632 1.00 98.69 523 ILE A C 1
ATOM 4157 O O . ILE A 1 523 ? -10.527 0.123 31.470 1.00 98.69 523 ILE A O 1
ATOM 4161 N N . GLN A 1 524 ? -8.604 -1.041 31.671 1.00 98.56 524 GLN A N 1
ATOM 4162 C CA . GLN A 1 524 ? -9.158 -2.368 31.417 1.00 98.56 524 GLN A CA 1
ATOM 4163 C C . GLN A 1 524 ? -10.330 -2.710 32.348 1.00 98.56 524 GLN A C 1
ATOM 4165 O O . GLN A 1 524 ? -11.342 -3.224 31.878 1.00 98.56 524 GLN A O 1
ATOM 4170 N N . SER A 1 525 ? -10.246 -2.386 33.643 1.00 98.44 525 SER A N 1
ATOM 4171 C CA . SER A 1 525 ? -11.332 -2.659 34.598 1.00 98.44 525 SER A CA 1
ATOM 4172 C C . SER A 1 525 ? -12.588 -1.815 34.345 1.00 98.44 525 SER A C 1
ATOM 4174 O O . SER A 1 525 ? -13.705 -2.263 34.630 1.00 98.44 525 SER A O 1
ATOM 4176 N N . SER A 1 526 ? -12.425 -0.626 33.758 1.00 98.56 526 SER A N 1
ATOM 4177 C CA . SER A 1 526 ? -13.534 0.254 33.379 1.00 98.56 526 SER A CA 1
ATOM 4178 C C . SER A 1 526 ? -14.146 -0.061 32.011 1.00 98.56 526 SER A C 1
ATOM 4180 O O . SER A 1 526 ? -15.183 0.506 31.683 1.00 98.56 526 SER A O 1
ATOM 4182 N N . LEU A 1 527 ? -13.571 -0.964 31.207 1.00 98.75 527 LEU A N 1
ATOM 4183 C CA . LEU A 1 527 ? -14.132 -1.276 29.888 1.00 98.75 527 LEU A CA 1
ATOM 4184 C C . LEU A 1 527 ? -15.539 -1.896 30.006 1.00 98.75 527 LEU A C 1
ATOM 4186 O O . LEU A 1 527 ? -15.775 -2.731 30.895 1.00 98.75 527 LEU A O 1
ATOM 4190 N N . PRO A 1 528 ? -16.483 -1.493 29.133 1.00 98.44 528 PRO A N 1
ATOM 4191 C CA . PRO A 1 528 ? -17.814 -2.087 29.084 1.00 98.44 528 PRO A CA 1
ATOM 4192 C C . PRO A 1 528 ? -17.748 -3.535 28.571 1.00 98.44 528 PRO A C 1
ATOM 4194 O O . PRO A 1 528 ? -16.777 -3.948 27.937 1.00 98.44 528 PRO A O 1
ATOM 4197 N N . ALA A 1 529 ? -18.795 -4.315 28.842 1.00 97.69 529 ALA A N 1
ATOM 4198 C CA . ALA A 1 529 ? -18.942 -5.650 28.266 1.00 97.69 529 ALA A CA 1
ATOM 4199 C C . ALA A 1 529 ? -19.224 -5.578 26.754 1.00 97.69 529 ALA A C 1
ATOM 4201 O O . ALA A 1 529 ? -19.639 -4.537 26.238 1.00 97.69 529 ALA A O 1
ATOM 4202 N N . LEU A 1 530 ? -19.032 -6.699 26.050 1.00 98.06 530 LEU A N 1
ATOM 4203 C CA . LEU A 1 530 ? -19.462 -6.805 24.655 1.00 98.06 530 LEU A CA 1
ATOM 4204 C C . LEU A 1 530 ? -20.984 -6.601 24.568 1.00 98.06 530 LEU A C 1
ATOM 4206 O O . LEU A 1 530 ? -21.715 -7.203 25.362 1.00 98.06 530 LEU A O 1
ATOM 4210 N N . PRO A 1 531 ? -21.475 -5.795 23.611 1.00 98.06 531 PRO A N 1
ATOM 4211 C CA . PRO A 1 531 ? -22.905 -5.613 23.425 1.00 98.06 531 PRO A CA 1
ATOM 4212 C C . PRO A 1 531 ? -23.540 -6.932 22.970 1.00 98.06 531 PRO A C 1
ATOM 4214 O O . PRO A 1 531 ? -23.152 -7.522 21.958 1.00 98.06 531 PRO A O 1
ATOM 4217 N N . THR A 1 532 ? -24.516 -7.399 23.740 1.00 97.94 532 THR A N 1
ATOM 4218 C CA . THR A 1 532 ? -25.282 -8.627 23.504 1.00 97.94 532 THR A CA 1
ATOM 4219 C C . THR A 1 532 ? -26.772 -8.327 23.604 1.00 97.94 532 THR A C 1
ATOM 4221 O O . THR A 1 532 ? -27.185 -7.352 24.230 1.00 97.94 532 THR A O 1
ATOM 4224 N N . GLY A 1 533 ? -27.585 -9.155 22.962 1.00 97.31 533 GLY A N 1
ATOM 4225 C CA . GLY A 1 533 ? -29.036 -9.089 23.045 1.00 97.31 533 GLY A CA 1
ATOM 4226 C C . GLY A 1 533 ? -29.686 -10.303 22.398 1.00 97.31 533 GLY A C 1
ATOM 4227 O O . GLY A 1 533 ? -29.010 -11.246 21.987 1.00 97.31 533 GLY A O 1
ATOM 4228 N N . ILE A 1 534 ? -31.011 -10.275 22.297 1.00 97.81 534 ILE A N 1
ATOM 4229 C CA . ILE A 1 534 ? -31.793 -11.357 21.699 1.00 97.81 534 ILE A CA 1
ATOM 4230 C C . ILE A 1 534 ? -32.200 -10.953 20.281 1.00 97.81 534 ILE A C 1
ATOM 4232 O O . ILE A 1 534 ? -32.856 -9.933 20.088 1.00 97.81 534 ILE A O 1
ATOM 4236 N N . ARG A 1 535 ? -31.818 -11.761 19.287 1.00 96.88 535 ARG A N 1
ATOM 4237 C CA . ARG A 1 535 ? -32.291 -11.669 17.896 1.00 96.88 535 ARG A CA 1
ATOM 4238 C C . ARG A 1 535 ? -32.885 -13.011 17.501 1.00 96.88 535 ARG A C 1
ATOM 4240 O O . ARG A 1 535 ? -32.251 -14.037 17.728 1.00 96.88 535 ARG A O 1
ATOM 4247 N N . ASP A 1 536 ? -34.102 -13.015 16.969 1.00 96.12 536 ASP A N 1
ATOM 4248 C CA . ASP A 1 536 ? -34.842 -14.233 16.600 1.00 96.12 536 ASP A CA 1
ATOM 4249 C C . ASP A 1 536 ? -34.864 -15.296 17.720 1.00 96.12 536 ASP A C 1
ATOM 4251 O O . ASP A 1 536 ? -34.586 -16.475 17.499 1.00 96.12 536 ASP A O 1
ATOM 4255 N N . GLY A 1 537 ? -35.117 -14.860 18.961 1.00 97.19 537 GLY A N 1
ATOM 4256 C CA . GLY A 1 537 ? -35.146 -15.732 20.144 1.00 97.19 537 GLY A CA 1
ATOM 4257 C C . GLY A 1 537 ? -33.784 -16.289 20.578 1.00 97.19 537 GLY A C 1
ATOM 4258 O O . GLY A 1 537 ? -33.727 -17.126 21.475 1.00 97.19 537 GLY A O 1
ATOM 4259 N N . LYS A 1 538 ? -32.680 -15.845 19.964 1.00 98.00 538 LYS A N 1
ATOM 4260 C CA . LYS A 1 538 ? -31.324 -16.335 20.232 1.00 98.00 538 LYS A CA 1
ATOM 4261 C C . LYS A 1 538 ? -30.424 -15.228 20.754 1.00 98.00 538 LYS A C 1
ATOM 4263 O O . LYS A 1 538 ? -30.340 -14.145 20.170 1.00 98.00 538 LYS A O 1
ATOM 4268 N N . GLU A 1 539 ? -29.673 -15.541 21.803 1.00 98.06 539 GLU A N 1
ATOM 4269 C CA . GLU A 1 539 ? -28.586 -14.680 22.261 1.00 98.06 539 GLU A CA 1
ATOM 4270 C C . GLU A 1 539 ? -27.578 -14.458 21.127 1.00 98.06 539 GLU A C 1
ATOM 4272 O O . GLU A 1 539 ? -27.143 -15.401 20.454 1.00 98.06 539 GLU A O 1
ATOM 4277 N N . SER A 1 540 ? -27.269 -13.189 20.885 1.00 98.38 540 SER A N 1
ATOM 4278 C CA . SER A 1 540 ? -26.459 -12.706 19.775 1.00 98.38 540 SER A CA 1
ATOM 4279 C C . SER A 1 540 ? -25.640 -11.495 20.219 1.00 98.38 540 SER A C 1
ATOM 4281 O O . SER A 1 540 ? -26.098 -10.678 21.015 1.00 98.38 540 SER A O 1
ATOM 4283 N N . LEU A 1 541 ? -24.445 -11.333 19.659 1.00 98.38 541 LEU A N 1
ATOM 4284 C CA . LEU A 1 541 ? -23.702 -10.076 19.734 1.00 98.38 541 LEU A CA 1
ATOM 4285 C C . LEU A 1 541 ? -24.440 -8.998 18.931 1.00 98.38 541 LEU A C 1
ATOM 4287 O O . LEU A 1 541 ? -25.112 -9.329 17.956 1.00 98.38 541 LEU A O 1
ATOM 4291 N N . LEU A 1 542 ? -24.324 -7.729 19.310 1.00 98.12 542 LEU A N 1
ATOM 4292 C CA . LEU A 1 542 ? -24.947 -6.599 18.610 1.00 98.12 542 LEU A CA 1
ATOM 4293 C C . LEU A 1 542 ? -23.882 -5.635 18.059 1.00 98.12 542 LEU A C 1
ATOM 4295 O O . LEU A 1 542 ? -22.751 -5.655 18.539 1.00 98.12 542 LEU A O 1
ATOM 4299 N N . PRO A 1 543 ? -24.212 -4.778 17.072 1.00 97.81 543 PRO A N 1
ATOM 4300 C CA . PRO A 1 543 ? -23.288 -3.751 16.578 1.00 97.81 543 PRO A CA 1
ATOM 4301 C C . PRO A 1 543 ? -22.755 -2.817 17.671 1.00 97.81 543 PRO A C 1
ATOM 4303 O O . PRO A 1 543 ? -21.576 -2.476 17.698 1.00 97.81 543 PRO A O 1
ATOM 4306 N N . ALA A 1 544 ? -23.638 -2.416 18.579 1.00 98.56 544 ALA A N 1
ATOM 4307 C CA . ALA A 1 544 ? -23.389 -1.530 19.706 1.00 98.56 544 ALA A CA 1
ATOM 4308 C C . ALA A 1 544 ? -24.508 -1.737 20.744 1.00 98.56 544 ALA A C 1
ATOM 4310 O O . ALA A 1 544 ? -25.457 -2.481 20.483 1.00 98.56 544 ALA A O 1
ATOM 4311 N N . VAL A 1 545 ? -24.424 -1.088 21.908 1.00 98.31 545 VAL A N 1
ATOM 4312 C CA . VAL A 1 545 ? -25.517 -1.100 22.904 1.00 98.31 545 VAL A CA 1
ATOM 4313 C C . VAL A 1 545 ? -26.727 -0.321 22.383 1.00 98.31 545 VAL A C 1
ATOM 4315 O O . VAL A 1 545 ? -27.854 -0.797 22.463 1.00 98.31 545 VAL A O 1
ATOM 4318 N N . THR A 1 546 ? -26.484 0.859 21.814 1.00 98.12 546 THR A N 1
ATOM 4319 C CA . THR A 1 546 ? -27.466 1.687 21.098 1.00 98.12 546 THR A CA 1
ATOM 4320 C C . THR A 1 546 ? -26.777 2.397 19.938 1.00 98.12 546 THR A C 1
ATOM 4322 O O . THR A 1 546 ? -25.549 2.509 19.933 1.00 98.12 546 THR A O 1
ATOM 4325 N N . TRP A 1 547 ? -27.543 2.862 18.953 1.00 97.56 547 TRP A N 1
ATOM 4326 C CA . TRP A 1 547 ? -27.083 3.736 17.872 1.00 97.56 547 TRP A CA 1
ATOM 4327 C C . TRP A 1 547 ? -28.261 4.540 17.318 1.00 97.56 547 TRP A C 1
ATOM 4329 O O . TRP A 1 547 ? -29.413 4.142 17.480 1.00 97.56 547 TRP A O 1
ATOM 4339 N N . GLU A 1 548 ? -27.979 5.673 16.682 1.00 97.38 548 GLU A N 1
ATOM 4340 C CA . GLU A 1 548 ? -29.013 6.575 16.162 1.00 97.38 548 GLU A CA 1
ATOM 4341 C C . GLU A 1 548 ? -29.514 6.126 14.790 1.00 97.38 548 GLU A C 1
ATOM 4343 O O . GLU A 1 548 ? -30.709 6.183 14.505 1.00 97.38 548 GLU A O 1
ATOM 4348 N N . LYS A 1 549 ? -28.596 5.685 13.921 1.00 95.38 549 LYS A N 1
ATOM 4349 C CA . LYS A 1 549 ? -28.921 5.241 12.561 1.00 95.38 549 LYS A CA 1
ATOM 4350 C C . LYS A 1 549 ? -27.865 4.314 11.975 1.00 95.38 549 LYS A C 1
ATOM 4352 O O . LYS A 1 549 ? -26.698 4.361 12.364 1.00 95.38 549 LYS A O 1
ATOM 4357 N N . GLU A 1 550 ? -28.289 3.509 11.005 1.00 94.94 550 GLU A N 1
ATOM 4358 C CA . GLU A 1 550 ? -27.390 2.727 10.157 1.00 94.94 550 GLU A CA 1
ATOM 4359 C C . GLU A 1 550 ? -26.974 3.530 8.908 1.00 94.94 550 GLU A C 1
ATOM 4361 O O . GLU A 1 550 ? -27.754 4.340 8.401 1.00 94.94 550 GLU A O 1
ATOM 4366 N N . TYR A 1 551 ? -25.746 3.325 8.419 1.00 91.62 551 TYR A N 1
ATOM 4367 C CA . TYR A 1 551 ? -25.220 3.972 7.211 1.00 91.62 551 TYR A CA 1
ATOM 4368 C C . TYR A 1 551 ? -24.608 2.957 6.230 1.00 91.62 551 TYR A C 1
ATOM 4370 O O . TYR A 1 551 ? -25.303 2.473 5.339 1.00 91.62 551 TYR A O 1
ATOM 4378 N N . ASN A 1 552 ? -23.332 2.590 6.381 1.00 87.88 552 ASN A N 1
ATOM 4379 C CA . ASN A 1 552 ? -22.676 1.618 5.509 1.00 87.88 552 ASN A CA 1
ATOM 4380 C C . ASN A 1 552 ? -22.932 0.184 6.010 1.00 87.88 552 ASN A C 1
ATOM 4382 O O . ASN A 1 552 ? -22.333 -0.284 6.977 1.00 87.88 552 ASN A O 1
ATOM 4386 N N . VAL A 1 553 ? -23.822 -0.528 5.317 1.00 90.81 553 VAL A N 1
ATOM 4387 C CA . VAL A 1 553 ? -24.279 -1.887 5.660 1.00 90.81 553 VAL A CA 1
ATOM 4388 C C . VAL A 1 553 ? -23.443 -3.012 5.043 1.00 90.81 553 VAL A C 1
ATOM 4390 O O . VAL A 1 553 ? -23.845 -4.174 5.102 1.00 90.81 553 VAL A O 1
ATOM 4393 N N . TRP A 1 554 ? -22.296 -2.701 4.438 1.00 86.69 554 TRP A N 1
ATOM 4394 C CA . TRP A 1 554 ? -21.520 -3.665 3.657 1.00 86.69 554 TRP A CA 1
ATOM 4395 C C . TRP A 1 554 ? -20.621 -4.591 4.497 1.00 86.69 554 TRP A C 1
ATOM 4397 O O . TRP A 1 554 ? -20.246 -5.651 4.006 1.00 86.69 554 TRP A O 1
ATOM 4407 N N . GLU A 1 555 ? -20.315 -4.280 5.762 1.00 88.06 555 GLU A N 1
ATOM 4408 C CA . GLU A 1 555 ? -19.501 -5.158 6.626 1.00 88.06 555 GLU A CA 1
ATOM 4409 C C . GLU A 1 555 ? -20.250 -5.586 7.900 1.00 88.06 555 GLU A C 1
ATOM 4411 O O . GLU A 1 555 ? -20.916 -4.762 8.534 1.00 88.06 555 GLU A O 1
ATOM 4416 N N . PRO A 1 556 ? -20.185 -6.873 8.306 1.00 92.00 556 PRO A N 1
ATOM 4417 C CA . PRO A 1 556 ? -20.824 -7.321 9.534 1.00 92.00 556 PRO A CA 1
ATOM 4418 C C . PRO A 1 556 ? -19.927 -6.991 10.731 1.00 92.00 556 PRO A C 1
ATOM 4420 O O . PRO A 1 556 ? -19.120 -7.816 11.158 1.00 92.00 556 PRO A O 1
ATOM 4423 N N . ILE A 1 557 ? -20.082 -5.780 11.271 1.00 94.88 557 ILE A N 1
ATOM 4424 C CA . ILE A 1 557 ? -19.290 -5.241 12.389 1.00 94.88 557 ILE A CA 1
ATOM 4425 C C . ILE A 1 557 ? -19.186 -6.190 13.588 1.00 94.88 557 ILE A C 1
ATOM 4427 O O . ILE A 1 557 ? -18.140 -6.257 14.228 1.00 94.88 557 ILE A O 1
ATOM 4431 N N . GLU A 1 558 ? -20.219 -6.993 13.869 1.00 96.19 558 GLU A N 1
ATOM 4432 C CA . GLU A 1 558 ? -20.171 -7.931 14.991 1.00 96.19 558 GLU A CA 1
ATOM 4433 C C . GLU A 1 558 ? -19.021 -8.929 14.855 1.00 96.19 558 GLU A C 1
ATOM 4435 O O . GLU A 1 558 ? -18.461 -9.359 15.864 1.00 96.19 558 GLU A O 1
ATOM 4440 N N . MET A 1 559 ? -18.628 -9.250 13.617 1.00 94.75 559 MET A N 1
ATOM 4441 C CA . MET A 1 559 ? -17.568 -10.208 13.318 1.00 94.75 559 MET A CA 1
ATOM 4442 C C . MET A 1 559 ? -16.183 -9.764 13.808 1.00 94.75 559 MET A C 1
ATOM 4444 O O . MET A 1 559 ? -15.311 -10.612 13.985 1.00 94.75 559 MET A O 1
ATOM 4448 N N . TYR A 1 560 ? -15.998 -8.489 14.162 1.00 95.44 560 TYR A N 1
ATOM 4449 C CA . TYR A 1 560 ? -14.759 -7.999 14.772 1.00 95.44 560 TYR A CA 1
ATOM 4450 C C . TYR A 1 560 ? -14.437 -8.672 16.112 1.00 95.44 560 TYR A C 1
ATOM 4452 O O . TYR A 1 560 ? -13.267 -8.885 16.440 1.00 95.44 560 TYR A O 1
ATOM 4460 N N . ALA A 1 561 ? -15.457 -9.107 16.861 1.00 95.94 561 ALA A N 1
ATOM 4461 C CA . ALA A 1 561 ? -15.265 -9.913 18.068 1.00 95.94 561 ALA A CA 1
ATOM 4462 C C . ALA A 1 561 ? -14.667 -11.308 17.773 1.00 95.94 561 ALA A C 1
ATOM 4464 O O . ALA A 1 561 ? -14.187 -11.984 18.678 1.00 95.94 561 ALA A O 1
ATOM 4465 N N . TYR A 1 562 ? -14.672 -11.757 16.523 1.00 90.62 562 TYR A N 1
ATOM 4466 C CA . TYR A 1 562 ? -14.266 -13.086 16.074 1.00 90.62 562 TYR A CA 1
ATOM 4467 C C . TYR A 1 562 ? -12.888 -12.955 15.451 1.00 90.62 562 TYR A C 1
ATOM 4469 O O . TYR A 1 562 ? -11.916 -13.541 15.920 1.00 90.62 562 TYR A O 1
ATOM 4477 N N . TRP A 1 563 ? -12.796 -12.100 14.438 1.00 89.44 563 TRP A N 1
ATOM 4478 C CA . TRP A 1 563 ? -11.565 -11.725 13.778 1.00 89.44 563 TRP A CA 1
ATOM 4479 C C . TRP A 1 563 ? -11.577 -10.209 13.539 1.00 89.44 563 TRP A C 1
ATOM 4481 O O . TRP A 1 563 ? -12.574 -9.704 13.034 1.00 89.44 563 TRP A O 1
ATOM 4491 N N . PRO A 1 564 ? -10.509 -9.474 13.891 1.00 92.25 564 PRO A N 1
ATOM 4492 C CA . PRO A 1 564 ? -9.192 -9.985 14.280 1.00 92.25 564 PRO A CA 1
ATOM 4493 C C . PRO A 1 564 ? -9.016 -10.210 15.792 1.00 92.25 564 PRO A C 1
ATOM 4495 O O . PRO A 1 564 ? -7.979 -10.722 16.221 1.00 92.25 564 PRO A O 1
ATOM 4498 N N . TYR A 1 565 ? -9.996 -9.845 16.626 1.00 95.75 565 TYR A N 1
ATOM 4499 C CA . TYR A 1 565 ? -9.798 -9.784 18.081 1.00 95.75 565 TYR A CA 1
ATOM 4500 C C . TYR A 1 565 ? -9.982 -11.118 18.822 1.00 95.75 565 TYR A C 1
ATOM 4502 O O . TYR A 1 565 ? -9.559 -11.222 19.975 1.00 95.75 565 TYR A O 1
ATOM 4510 N N . ARG A 1 566 ? -10.546 -12.157 18.186 1.00 92.94 566 ARG A N 1
ATOM 4511 C CA . ARG A 1 566 ? -10.601 -13.538 18.723 1.00 92.94 566 ARG A CA 1
ATOM 4512 C C . ARG A 1 566 ? -11.237 -13.630 20.120 1.00 92.94 566 ARG A C 1
ATOM 4514 O O . ARG A 1 566 ? -10.847 -14.452 20.954 1.00 92.94 566 ARG A O 1
ATOM 4521 N N . MET A 1 567 ? -12.216 -12.766 20.382 1.00 94.50 567 MET A N 1
ATOM 4522 C CA . MET A 1 567 ? -12.977 -12.681 21.628 1.00 94.50 567 MET A CA 1
ATOM 4523 C C . MET A 1 567 ? -14.071 -13.743 21.739 1.00 94.50 567 MET A C 1
ATOM 4525 O O . MET A 1 567 ? -14.421 -14.083 22.869 1.00 94.50 567 MET A O 1
ATOM 4529 N N . VAL A 1 568 ? -14.568 -14.262 20.616 1.00 93.81 568 VAL A N 1
ATOM 4530 C CA . VAL A 1 568 ? -15.543 -15.360 20.518 1.00 93.81 568 VAL A CA 1
ATOM 4531 C C . VAL A 1 568 ? -15.188 -16.305 19.362 1.00 93.81 568 VAL A C 1
ATOM 4533 O O . VAL A 1 568 ? -14.271 -16.034 18.587 1.00 93.81 568 VAL A O 1
ATOM 4536 N N . GLY A 1 569 ? -15.932 -17.402 19.219 1.00 90.00 569 GLY A N 1
ATOM 4537 C CA . GLY A 1 569 ? -15.779 -18.353 18.116 1.00 90.00 569 GLY A CA 1
ATOM 4538 C C . GLY A 1 569 ? -14.820 -19.490 18.455 1.00 90.00 569 GLY A C 1
ATOM 4539 O O . GLY A 1 569 ? -14.705 -19.892 19.611 1.00 90.00 569 GLY A O 1
ATOM 4540 N N . ILE A 1 570 ? -14.130 -20.040 17.457 1.00 88.50 570 ILE A N 1
ATOM 4541 C CA . ILE A 1 570 ? -13.288 -21.240 17.636 1.00 88.50 570 ILE A CA 1
ATOM 4542 C C . ILE A 1 570 ? -12.111 -21.053 18.605 1.00 88.50 570 ILE A C 1
ATOM 4544 O O . ILE A 1 570 ? -11.621 -22.026 19.170 1.00 88.50 570 ILE A O 1
ATOM 4548 N N . THR A 1 571 ? -11.670 -19.816 18.843 1.00 85.50 571 THR A N 1
ATOM 4549 C CA . THR A 1 571 ? -10.627 -19.506 19.836 1.00 85.50 571 THR A CA 1
ATOM 4550 C C . THR A 1 571 ? -11.162 -19.480 21.268 1.00 85.50 571 THR A C 1
ATOM 4552 O O . THR A 1 571 ? -10.375 -19.509 22.212 1.00 85.50 571 THR A O 1
ATOM 4555 N N . LYS A 1 572 ? -12.489 -19.451 21.441 1.00 90.81 572 LYS A N 1
ATOM 4556 C CA . LYS A 1 572 ? -13.190 -19.612 22.720 1.00 90.81 572 LYS A CA 1
ATOM 4557 C C . LYS A 1 572 ? -14.395 -20.539 22.531 1.00 90.81 572 LYS A C 1
ATOM 4559 O O . LYS A 1 572 ? -15.526 -20.050 22.469 1.00 90.81 572 LYS A O 1
ATOM 4564 N N . PRO A 1 573 ? -14.181 -21.865 22.439 1.00 90.56 573 PRO A N 1
ATOM 4565 C CA . PRO A 1 573 ? -15.196 -22.816 21.980 1.00 90.56 573 PRO A CA 1
ATOM 4566 C C . PRO A 1 573 ? -16.548 -22.745 22.703 1.00 90.56 573 PRO A C 1
ATOM 4568 O O . PRO A 1 573 ? -17.582 -22.930 22.068 1.00 90.56 573 PRO A O 1
ATOM 4571 N N . SER A 1 574 ? -16.574 -22.395 23.995 1.00 94.94 574 SER A N 1
ATOM 4572 C CA . SER A 1 574 ? -17.817 -22.200 24.762 1.00 94.94 574 SER A CA 1
ATOM 4573 C C . SER A 1 574 ? -18.734 -21.105 24.198 1.00 94.94 574 SER A C 1
ATOM 4575 O O . SER A 1 574 ? -19.935 -21.119 24.441 1.00 94.94 574 SER A O 1
ATOM 4577 N N . THR A 1 575 ? -18.195 -20.176 23.408 1.00 96.00 575 THR A N 1
ATOM 4578 C CA . THR A 1 575 ? -18.932 -19.067 22.781 1.00 96.00 575 THR A CA 1
ATOM 4579 C C . THR A 1 575 ? -19.375 -19.366 21.345 1.00 96.00 575 THR A C 1
ATOM 4581 O O . THR A 1 575 ? -19.944 -18.496 20.686 1.00 96.00 575 THR A O 1
ATOM 4584 N N . ILE A 1 576 ? -19.128 -20.575 20.820 1.00 95.19 576 ILE A N 1
ATOM 4585 C CA . ILE A 1 576 ? -19.378 -20.881 19.403 1.00 95.19 576 ILE A CA 1
ATOM 4586 C C . ILE A 1 576 ? -20.860 -20.758 19.020 1.00 95.19 576 ILE A C 1
ATOM 4588 O O . ILE A 1 576 ? -21.176 -20.328 17.911 1.00 95.19 576 ILE A O 1
ATOM 4592 N N . SER A 1 577 ? -21.773 -21.084 19.938 1.00 96.38 577 SER A N 1
ATOM 4593 C CA . SER A 1 577 ? -23.215 -20.937 19.716 1.00 96.38 577 SER A CA 1
ATOM 4594 C C . SER A 1 577 ? -23.612 -19.466 19.609 1.00 96.38 577 SER A C 1
ATOM 4596 O O . SER A 1 577 ? -24.273 -19.100 18.645 1.00 96.38 577 SER A O 1
ATOM 4598 N N . LEU A 1 578 ? -23.131 -18.606 20.518 1.00 97.62 578 LEU A N 1
ATOM 4599 C CA . LEU A 1 578 ? -23.317 -17.149 20.449 1.00 97.62 578 LEU A CA 1
ATOM 4600 C C . LEU A 1 578 ? -22.787 -16.585 19.121 1.00 97.62 578 LEU A C 1
ATOM 4602 O O . LEU A 1 578 ? -23.464 -15.814 18.438 1.00 97.62 578 LEU A O 1
ATOM 4606 N N . ALA A 1 579 ? -21.588 -17.018 18.735 1.00 96.19 579 ALA A N 1
ATOM 4607 C CA . ALA A 1 579 ? -20.923 -16.625 17.502 1.00 96.19 579 ALA A CA 1
ATOM 4608 C C . ALA A 1 579 ? -21.760 -16.986 16.253 1.00 96.19 579 ALA A C 1
ATOM 4610 O O . ALA A 1 579 ? -22.054 -16.146 15.401 1.00 96.19 579 ALA A O 1
ATOM 4611 N N . ARG A 1 580 ? -22.216 -18.238 16.156 1.00 97.12 580 ARG A N 1
ATOM 4612 C CA . ARG A 1 580 ? -23.045 -18.704 15.032 1.00 97.12 580 ARG A CA 1
ATOM 4613 C C . ARG A 1 580 ? -24.428 -18.066 15.026 1.00 97.12 580 ARG A C 1
ATOM 4615 O O . ARG A 1 580 ? -24.894 -17.676 13.957 1.00 97.12 580 ARG A O 1
ATOM 4622 N N . ASN A 1 581 ? -25.058 -17.925 16.191 1.00 98.25 581 ASN A N 1
ATOM 4623 C CA . ASN A 1 581 ? -26.351 -17.259 16.326 1.00 98.25 581 ASN A CA 1
ATOM 4624 C C . ASN A 1 581 ? -26.274 -15.839 15.780 1.00 98.25 581 ASN A C 1
ATOM 4626 O O . ASN A 1 581 ? -27.025 -15.524 14.870 1.00 98.25 581 ASN A O 1
ATOM 4630 N N . THR A 1 582 ? -25.297 -15.048 16.224 1.00 98.00 582 THR A N 1
ATOM 4631 C CA . THR A 1 582 ? -25.069 -13.678 15.741 1.00 98.00 582 THR A CA 1
ATOM 4632 C C . THR A 1 582 ? -25.018 -13.597 14.218 1.00 98.00 582 THR A C 1
ATOM 4634 O O . THR A 1 582 ? -25.667 -12.732 13.642 1.00 98.00 582 THR A O 1
ATOM 4637 N N . TRP A 1 583 ? -24.264 -14.477 13.544 1.00 97.38 583 TRP A N 1
ATOM 4638 C CA . TRP A 1 583 ? -24.226 -14.485 12.079 1.00 97.38 583 TRP A CA 1
ATOM 4639 C C . TRP A 1 583 ? -25.593 -14.826 11.487 1.00 97.38 583 TRP A C 1
ATOM 4641 O O . TRP A 1 583 ? -26.052 -14.158 10.561 1.00 97.38 583 TRP A O 1
ATOM 4651 N N . LEU A 1 584 ? -26.244 -15.878 11.984 1.00 97.38 584 LEU A N 1
ATOM 4652 C CA . LEU A 1 584 ? -27.518 -16.357 11.448 1.00 97.38 584 LEU A CA 1
ATOM 4653 C C . LEU A 1 584 ? -28.638 -15.325 11.614 1.00 97.38 584 LEU A C 1
ATOM 4655 O O . LEU A 1 584 ? -29.427 -15.172 10.689 1.00 97.38 584 LEU A O 1
ATOM 4659 N N . THR A 1 585 ? -28.638 -14.580 12.717 1.00 97.62 585 THR A N 1
ATOM 4660 C CA . THR A 1 585 ? -29.690 -13.632 13.117 1.00 97.62 585 THR A CA 1
ATOM 4661 C C . THR A 1 585 ? -29.416 -12.184 12.692 1.00 97.62 585 THR A C 1
ATOM 4663 O O . THR A 1 585 ? -30.108 -11.258 13.116 1.00 97.62 585 THR A O 1
ATOM 4666 N N . ILE A 1 586 ? -28.407 -11.938 11.841 1.00 96.88 586 ILE A N 1
ATOM 4667 C CA . ILE A 1 586 ? -28.263 -10.632 11.176 1.00 96.88 586 ILE A CA 1
ATOM 4668 C C . ILE A 1 586 ? -29.565 -10.311 10.419 1.00 96.88 586 ILE A C 1
ATOM 4670 O O . ILE A 1 586 ? -29.942 -11.115 9.561 1.00 96.88 586 ILE A O 1
ATOM 4674 N N . PRO A 1 587 ? -30.208 -9.144 10.662 1.00 95.00 587 PRO A N 1
ATOM 4675 C CA . PRO A 1 587 ? -31.463 -8.777 10.010 1.00 95.00 587 PRO A CA 1
ATOM 4676 C C . PRO A 1 587 ? -31.389 -8.899 8.489 1.00 95.00 587 PRO A C 1
ATOM 4678 O O . PRO A 1 587 ? -30.400 -8.484 7.881 1.00 95.00 587 PRO A O 1
ATOM 4681 N N . ALA A 1 588 ? -32.447 -9.418 7.860 1.00 95.25 588 ALA A N 1
ATOM 4682 C CA . ALA A 1 588 ? -32.474 -9.709 6.423 1.00 95.25 588 ALA A CA 1
ATOM 4683 C C . ALA A 1 588 ? -32.100 -8.496 5.547 1.00 95.25 588 ALA A C 1
ATOM 4685 O O . ALA A 1 588 ? -31.350 -8.633 4.578 1.00 95.25 588 ALA A O 1
ATOM 4686 N N . ALA A 1 589 ? -32.554 -7.297 5.934 1.00 93.62 589 ALA A N 1
ATOM 4687 C CA . ALA A 1 589 ? -32.249 -6.044 5.245 1.00 93.62 589 ALA A CA 1
ATOM 4688 C C . ALA A 1 589 ? -30.744 -5.723 5.194 1.00 93.62 589 ALA A C 1
ATOM 4690 O O . ALA A 1 589 ? -30.287 -5.155 4.204 1.00 93.62 589 ALA A O 1
ATOM 4691 N N . ARG A 1 590 ? -29.978 -6.134 6.214 1.00 94.31 590 ARG A N 1
ATOM 4692 C CA . ARG A 1 590 ? -28.518 -5.977 6.273 1.00 94.31 590 ARG A CA 1
ATOM 4693 C C . ARG A 1 590 ? -27.794 -7.191 5.699 1.00 94.31 590 ARG A C 1
ATOM 4695 O O . ARG A 1 590 ? -26.819 -7.046 4.968 1.00 94.31 590 ARG A O 1
ATOM 4702 N N . ALA A 1 591 ? -28.302 -8.392 5.977 1.00 95.06 591 ALA A N 1
ATOM 4703 C CA . ALA A 1 591 ? -27.714 -9.658 5.553 1.00 95.06 591 ALA A CA 1
ATOM 4704 C C . ALA A 1 591 ? -27.529 -9.749 4.031 1.00 95.06 591 ALA A C 1
ATOM 4706 O O . ALA A 1 591 ? -26.519 -10.290 3.582 1.00 95.06 591 ALA A O 1
ATOM 4707 N N . LYS A 1 592 ? -28.451 -9.176 3.241 1.00 93.25 592 LYS A N 1
ATOM 4708 C CA . LYS A 1 592 ? -28.329 -9.126 1.773 1.00 93.25 592 LYS A CA 1
ATOM 4709 C C . LYS A 1 592 ? -27.102 -8.347 1.278 1.00 93.25 592 LYS A C 1
ATOM 4711 O O . LYS A 1 592 ? -26.678 -8.584 0.153 1.00 93.25 592 LYS A O 1
ATOM 4716 N N . PHE A 1 593 ? -26.513 -7.480 2.103 1.00 90.06 593 PHE A N 1
ATOM 4717 C CA . PHE A 1 593 ? -25.303 -6.720 1.782 1.00 90.06 593 PHE A CA 1
ATOM 4718 C C . PHE A 1 593 ? -24.071 -7.277 2.499 1.00 90.06 593 PHE A C 1
ATOM 4720 O O . PHE A 1 593 ? -23.092 -7.638 1.852 1.00 90.06 593 PHE A O 1
ATOM 4727 N N . CYS A 1 594 ? -24.120 -7.422 3.826 1.00 91.44 594 CYS A N 1
ATOM 4728 C CA . CYS A 1 594 ? -22.926 -7.747 4.609 1.00 91.44 594 CYS A CA 1
ATOM 4729 C C . CYS A 1 594 ? -22.502 -9.221 4.574 1.00 91.44 594 CYS A C 1
ATOM 4731 O O . CYS A 1 594 ? -21.409 -9.539 5.036 1.00 91.44 594 CYS A O 1
ATOM 4733 N N . LYS A 1 595 ? -23.328 -10.139 4.047 1.00 92.31 595 LYS A N 1
ATOM 4734 C CA . LYS A 1 595 ? -22.968 -11.567 3.903 1.00 92.31 595 LYS A CA 1
ATOM 4735 C C . LYS A 1 595 ? -22.419 -11.933 2.522 1.00 92.31 595 LYS A C 1
ATOM 4737 O O . LYS A 1 595 ? -22.162 -13.116 2.270 1.00 92.31 595 LYS A O 1
ATOM 4742 N N . GLN A 1 596 ? -22.231 -10.940 1.657 1.00 85.12 596 GLN A N 1
ATOM 4743 C CA . GLN A 1 596 ? -21.664 -11.092 0.317 1.00 85.12 596 GLN A CA 1
ATOM 4744 C C . GLN A 1 596 ? -20.144 -11.330 0.377 1.00 85.12 596 GLN A C 1
ATOM 4746 O O . GLN A 1 596 ? -19.558 -11.388 1.457 1.00 85.12 596 GLN A O 1
ATOM 4751 N N . ASP A 1 597 ? -19.490 -11.506 -0.769 1.00 77.31 597 ASP A N 1
ATOM 4752 C CA . ASP A 1 597 ? -18.046 -11.798 -0.849 1.00 77.31 597 ASP A CA 1
ATOM 4753 C C . ASP A 1 597 ? -17.263 -10.771 -1.673 1.00 77.31 597 ASP A C 1
ATOM 4755 O O . ASP A 1 597 ? -16.189 -11.062 -2.207 1.00 77.31 597 ASP A O 1
ATOM 4759 N N . TYR A 1 598 ? -17.779 -9.545 -1.746 1.00 70.88 598 TYR A N 1
ATOM 4760 C CA . TYR A 1 598 ? -17.116 -8.440 -2.427 1.00 70.88 598 TYR A CA 1
ATOM 4761 C C . TYR A 1 598 ? -15.805 -8.041 -1.725 1.00 70.88 598 TYR A C 1
ATOM 4763 O O . TYR A 1 598 ? -15.679 -8.077 -0.501 1.00 70.88 598 TYR A O 1
ATOM 4771 N N . SER A 1 599 ? -14.825 -7.576 -2.497 1.00 67.12 599 SER A N 1
ATOM 4772 C CA . SER A 1 599 ? -13.743 -6.716 -2.001 1.00 67.12 599 SER A CA 1
ATOM 4773 C C . SER A 1 599 ? -12.974 -7.120 -0.722 1.00 67.12 599 SER A C 1
ATOM 4775 O O . SER A 1 599 ? -12.574 -8.266 -0.515 1.00 67.12 599 SER A O 1
ATOM 4777 N N . TRP A 1 600 ? -12.756 -6.089 0.104 1.00 73.81 600 TRP A N 1
ATOM 4778 C CA . TRP A 1 600 ? -12.353 -5.920 1.477 1.00 73.81 600 TRP A CA 1
ATOM 4779 C C . TRP A 1 600 ? -13.290 -6.559 2.526 1.00 73.81 600 TRP A C 1
ATOM 4781 O O . TRP A 1 600 ? -13.016 -6.388 3.710 1.00 73.81 600 TRP A O 1
ATOM 4791 N N . MET A 1 601 ? -14.330 -7.326 2.163 1.00 79.62 601 MET A N 1
ATOM 4792 C CA . MET A 1 601 ? -15.128 -8.052 3.165 1.00 79.62 601 MET A CA 1
ATOM 4793 C C . MET A 1 601 ? -14.373 -9.244 3.761 1.00 79.62 601 MET A C 1
ATOM 4795 O O . MET A 1 601 ? -13.967 -10.171 3.044 1.00 79.62 601 MET A O 1
ATOM 4799 N N . ALA A 1 602 ? -14.291 -9.272 5.091 1.00 81.31 602 ALA A N 1
ATOM 4800 C CA . ALA A 1 602 ? -13.647 -10.315 5.891 1.00 81.31 602 ALA A CA 1
ATOM 4801 C C . ALA A 1 602 ? -14.402 -11.668 5.921 1.00 81.31 602 ALA A C 1
ATOM 4803 O O . ALA A 1 602 ? -14.032 -12.582 6.651 1.00 81.31 602 ALA A O 1
ATOM 4804 N N . ASN A 1 603 ? -15.465 -11.864 5.137 1.00 85.81 603 ASN A N 1
ATOM 4805 C CA . ASN A 1 603 ? -16.367 -13.004 5.342 1.00 85.81 603 ASN A CA 1
ATOM 4806 C C . ASN A 1 603 ? -15.719 -14.382 5.185 1.00 85.81 603 ASN A C 1
ATOM 4808 O O . ASN A 1 603 ? -16.116 -15.316 5.878 1.00 85.81 603 ASN A O 1
ATOM 4812 N N . VAL A 1 604 ? -14.676 -14.514 4.361 1.00 83.00 604 VAL A N 1
ATOM 4813 C CA . VAL A 1 604 ? -13.919 -15.770 4.269 1.00 83.00 604 VAL A CA 1
ATOM 4814 C C . VAL A 1 604 ? -13.280 -16.138 5.618 1.00 83.00 604 VAL A C 1
ATOM 4816 O O . VAL A 1 604 ? -13.396 -17.286 6.049 1.00 83.00 604 VAL A O 1
ATOM 4819 N N . ILE A 1 605 ? -12.652 -15.171 6.303 1.00 82.88 605 ILE A N 1
ATOM 4820 C CA . ILE A 1 605 ? -12.030 -15.395 7.618 1.00 82.88 605 ILE A CA 1
ATOM 4821 C C . ILE A 1 605 ? -13.086 -15.581 8.699 1.00 82.88 605 ILE A C 1
ATOM 4823 O O . ILE A 1 605 ? -12.942 -16.441 9.564 1.00 82.88 605 ILE A O 1
ATOM 4827 N N . ASN A 1 606 ? -14.200 -14.855 8.597 1.00 88.31 606 ASN A N 1
ATOM 4828 C CA . ASN A 1 606 ? -15.303 -14.975 9.542 1.00 88.31 606 ASN A CA 1
ATOM 4829 C C . ASN A 1 606 ? -15.907 -16.385 9.501 1.00 88.31 606 ASN A C 1
ATOM 4831 O O . ASN A 1 606 ? -16.156 -16.972 10.551 1.00 88.31 606 ASN A O 1
ATOM 4835 N N . MET A 1 607 ? -16.076 -16.985 8.313 1.00 90.44 607 MET A N 1
ATOM 4836 C CA . MET A 1 607 ? -16.565 -18.368 8.207 1.00 90.44 607 MET A CA 1
ATOM 4837 C C . MET A 1 607 ? -15.591 -19.363 8.850 1.00 90.44 607 MET A C 1
ATOM 4839 O O . MET A 1 607 ? -16.026 -20.311 9.509 1.00 90.44 607 MET A O 1
ATOM 4843 N N . ALA A 1 608 ? -14.282 -19.129 8.708 1.00 85.94 608 ALA A N 1
ATOM 4844 C CA . ALA A 1 608 ? -13.263 -19.917 9.394 1.00 85.94 608 ALA A CA 1
ATOM 4845 C C . ALA A 1 608 ? -13.395 -19.778 10.920 1.00 85.94 608 ALA A C 1
ATOM 4847 O O . ALA A 1 608 ? -13.477 -20.786 11.617 1.00 85.94 608 ALA A O 1
ATOM 4848 N N . ALA A 1 609 ? -13.519 -18.547 11.427 1.00 86.31 609 ALA A N 1
ATOM 4849 C CA . ALA A 1 609 ? -13.665 -18.243 12.852 1.00 86.31 609 ALA A CA 1
ATOM 4850 C C . ALA A 1 609 ? -14.967 -18.793 13.478 1.00 86.31 609 ALA A C 1
ATOM 4852 O O . ALA A 1 609 ? -15.022 -19.042 14.686 1.00 86.31 609 ALA A O 1
ATOM 4853 N N . LEU A 1 610 ? -16.000 -19.034 12.662 1.00 90.50 610 LEU A N 1
ATOM 4854 C CA . LEU A 1 610 ? -17.256 -19.708 13.029 1.00 90.50 610 LEU A CA 1
ATOM 4855 C C . LEU A 1 610 ? -17.161 -21.247 13.015 1.00 90.50 610 LEU A C 1
ATOM 4857 O O . LEU A 1 610 ? -18.126 -21.943 13.364 1.00 90.50 610 LEU A O 1
ATOM 4861 N N . GLY A 1 611 ? -16.026 -21.802 12.585 1.00 88.12 611 GLY A N 1
ATOM 4862 C CA . GLY A 1 611 ? -15.845 -23.238 12.394 1.00 88.12 611 GLY A CA 1
ATOM 4863 C C . GLY A 1 611 ? -16.690 -23.805 11.249 1.00 88.12 611 GLY A C 1
ATOM 4864 O O . GLY A 1 611 ? -17.050 -24.978 11.287 1.00 88.12 611 GLY A O 1
ATOM 4865 N N . TRP A 1 612 ? -17.057 -22.984 10.261 1.00 93.06 612 TRP A N 1
ATOM 4866 C CA . TRP A 1 612 ? -17.777 -23.404 9.055 1.00 93.06 612 TRP A CA 1
ATOM 4867 C C . TRP A 1 612 ? -16.812 -23.508 7.878 1.00 93.06 612 TRP A C 1
ATOM 4869 O O . TRP A 1 612 ? -16.788 -22.682 6.964 1.00 93.06 612 TRP A O 1
ATOM 4879 N N . THR A 1 613 ? -15.982 -24.543 7.927 1.00 86.00 613 THR A N 1
ATOM 4880 C CA . THR A 1 613 ? -14.892 -24.783 6.976 1.00 86.00 613 THR A CA 1
ATOM 4881 C C . THR A 1 613 ? -15.371 -24.947 5.534 1.00 86.00 613 THR A C 1
ATOM 4883 O O . THR A 1 613 ? -14.696 -24.460 4.628 1.00 86.00 613 THR A O 1
ATOM 4886 N N . ASP A 1 614 ? -16.533 -25.563 5.302 1.00 89.56 614 ASP A N 1
ATOM 4887 C CA . ASP A 1 614 ? -17.100 -25.719 3.955 1.00 89.56 614 ASP A CA 1
ATOM 4888 C C . ASP A 1 614 ? -17.571 -24.387 3.371 1.00 89.56 614 ASP A C 1
ATOM 4890 O O . ASP A 1 614 ? -17.224 -24.053 2.236 1.00 89.56 614 ASP A O 1
ATOM 4894 N N . SER A 1 615 ? -18.264 -23.570 4.168 1.00 88.88 615 SER A N 1
ATOM 4895 C CA . SER A 1 615 ? -18.640 -22.208 3.776 1.00 88.88 615 SER A CA 1
ATOM 4896 C C . SER A 1 615 ? -17.404 -21.354 3.497 1.00 88.88 615 SER A C 1
ATOM 4898 O O . SER A 1 615 ? -17.358 -20.626 2.508 1.00 88.88 615 SER A O 1
ATOM 4900 N N . ALA A 1 616 ? -16.361 -21.465 4.326 1.00 85.94 616 ALA A N 1
ATOM 4901 C CA . ALA A 1 616 ? -15.102 -20.768 4.084 1.00 85.94 616 ALA A CA 1
ATOM 4902 C C . ALA A 1 616 ? -14.440 -21.230 2.774 1.00 85.94 616 ALA A C 1
ATOM 4904 O O . ALA A 1 616 ? -14.019 -20.396 1.975 1.00 85.94 616 ALA A O 1
ATOM 4905 N N . LYS A 1 617 ? -14.410 -22.544 2.505 1.00 84.69 617 LYS A N 1
ATOM 4906 C CA . LYS A 1 617 ? -13.888 -23.124 1.255 1.00 84.69 617 LYS A CA 1
ATOM 4907 C C . LYS A 1 617 ? -14.634 -22.590 0.033 1.00 84.69 617 LYS A C 1
ATOM 4909 O O . LYS A 1 617 ? -13.984 -22.174 -0.923 1.00 84.69 617 LYS A O 1
ATOM 4914 N N . GLN A 1 618 ? -15.966 -22.574 0.056 1.00 86.94 618 GLN A N 1
ATOM 4915 C CA . GLN A 1 618 ? -16.778 -22.041 -1.045 1.00 86.94 618 GLN A CA 1
ATOM 4916 C C . GLN A 1 618 ? -16.439 -20.572 -1.335 1.00 86.94 618 GLN A C 1
ATOM 4918 O O . GLN A 1 618 ? -16.224 -20.205 -2.490 1.00 86.94 618 GLN A O 1
ATOM 4923 N N . ARG A 1 619 ? -16.293 -19.750 -0.290 1.00 85.75 619 ARG A N 1
ATOM 4924 C CA . ARG A 1 619 ? -15.931 -18.330 -0.426 1.00 85.75 619 ARG A CA 1
ATOM 4925 C C . ARG A 1 619 ? -14.496 -18.123 -0.917 1.00 85.75 619 ARG A C 1
ATOM 4927 O O . ARG A 1 619 ? -14.261 -17.245 -1.744 1.00 85.75 619 ARG A O 1
ATOM 4934 N N . VAL A 1 620 ? -13.540 -18.951 -0.477 1.00 83.44 620 VAL A N 1
ATOM 4935 C CA . VAL A 1 620 ? -12.177 -18.966 -1.048 1.00 83.44 620 VAL A CA 1
ATOM 4936 C C . VAL A 1 620 ? -12.236 -19.281 -2.537 1.00 83.44 620 VAL A C 1
ATOM 4938 O O . VAL A 1 620 ? -11.611 -18.571 -3.318 1.00 83.44 620 VAL A O 1
ATOM 4941 N N . ILE A 1 621 ? -12.984 -20.315 -2.936 1.00 83.50 621 ILE A N 1
ATOM 4942 C CA . ILE A 1 621 ? -13.123 -20.697 -4.345 1.00 83.50 621 ILE A CA 1
ATOM 4943 C C . ILE A 1 621 ? -13.690 -19.532 -5.150 1.00 83.50 621 ILE A C 1
ATOM 4945 O O . ILE A 1 621 ? -13.093 -19.154 -6.154 1.00 83.50 621 ILE A O 1
ATOM 4949 N N . TYR A 1 622 ? -14.780 -18.920 -4.691 1.00 81.88 622 TYR A N 1
ATOM 4950 C CA . TYR A 1 622 ? -15.388 -17.774 -5.363 1.00 81.88 622 TYR A CA 1
ATOM 4951 C C . TYR A 1 622 ? -14.392 -16.616 -5.549 1.00 81.88 622 TYR A C 1
ATOM 4953 O O . TYR A 1 622 ? -14.144 -16.199 -6.682 1.00 81.88 622 TYR A O 1
ATOM 4961 N N . LYS A 1 623 ? -13.752 -16.150 -4.466 1.00 77.19 623 LYS A N 1
ATOM 4962 C CA . LYS A 1 623 ? -12.862 -14.975 -4.513 1.00 77.19 623 LYS A CA 1
ATOM 4963 C C . LYS A 1 623 ? -11.542 -15.245 -5.234 1.00 77.19 623 LYS A C 1
ATOM 4965 O O . LYS A 1 623 ? -11.106 -14.429 -6.037 1.00 77.19 623 LYS A O 1
ATOM 4970 N N . MET A 1 624 ? -10.896 -16.378 -4.954 1.00 77.31 624 MET A N 1
ATOM 4971 C CA . MET A 1 624 ? -9.543 -16.656 -5.449 1.00 77.31 624 MET A CA 1
ATOM 4972 C C . MET A 1 624 ? -9.518 -17.276 -6.828 1.00 77.31 624 MET A C 1
ATOM 4974 O O . MET A 1 624 ? -8.518 -17.114 -7.519 1.00 77.31 624 MET A O 1
ATOM 4978 N N . SER A 1 625 ? -10.555 -18.015 -7.234 1.00 79.94 625 SER A N 1
ATOM 4979 C CA . SER A 1 625 ? -10.571 -18.574 -8.587 1.00 79.94 625 SER A CA 1
ATOM 4980 C C . SER A 1 625 ? -10.802 -17.483 -9.633 1.00 79.94 625 SER A C 1
ATOM 4982 O O . SER A 1 625 ? -10.220 -17.550 -10.716 1.00 79.94 625 SER A O 1
ATOM 4984 N N . ASN A 1 626 ? -11.598 -16.460 -9.286 1.00 76.00 626 ASN A N 1
ATOM 4985 C CA . ASN A 1 626 ? -11.996 -15.366 -10.174 1.00 76.00 626 ASN A CA 1
ATOM 4986 C C . ASN A 1 626 ? -12.609 -15.873 -11.497 1.00 76.00 626 ASN A C 1
ATOM 4988 O O . ASN A 1 626 ? -12.399 -15.292 -12.560 1.00 76.00 626 ASN A O 1
ATOM 4992 N N . LEU A 1 627 ? -13.327 -17.002 -11.439 1.00 80.25 627 LEU A N 1
ATOM 4993 C CA . LEU A 1 627 ? -13.917 -17.651 -12.614 1.00 80.25 627 LEU A CA 1
ATOM 4994 C C . LEU A 1 627 ? -15.322 -17.132 -12.938 1.00 80.25 627 LEU A C 1
ATOM 4996 O O . LEU A 1 627 ? -15.693 -17.094 -14.106 1.00 80.25 627 LEU A O 1
ATOM 5000 N N . SER A 1 628 ? -16.094 -16.716 -11.929 1.00 75.19 628 SER A N 1
ATOM 5001 C CA . SER A 1 628 ? -17.489 -16.295 -12.120 1.00 75.19 628 SER A CA 1
ATOM 5002 C C . SER A 1 628 ? -17.627 -14.944 -12.828 1.00 75.19 628 SER A C 1
ATOM 5004 O O . SER A 1 628 ? -18.599 -14.727 -13.543 1.00 75.19 628 SER A O 1
ATOM 5006 N N . ALA A 1 629 ? -16.673 -14.031 -12.623 1.00 67.88 629 ALA A N 1
ATOM 5007 C CA . ALA A 1 629 ? -16.706 -12.679 -13.181 1.00 67.88 629 ALA A CA 1
ATOM 5008 C C . ALA A 1 629 ? -15.279 -12.140 -13.427 1.00 67.88 629 ALA A C 1
ATOM 5010 O O . ALA A 1 629 ? -14.856 -11.204 -12.744 1.00 67.88 629 ALA A O 1
ATOM 5011 N N . PRO A 1 630 ? -14.507 -12.720 -14.370 1.00 70.06 630 PRO A N 1
ATOM 5012 C CA . PRO A 1 630 ? -13.119 -12.330 -14.609 1.00 70.06 630 PRO A CA 1
ATOM 5013 C C . PRO A 1 630 ? -13.021 -10.885 -15.119 1.00 70.06 630 PRO A C 1
ATOM 5015 O O . PRO A 1 630 ? -13.593 -10.528 -16.146 1.00 70.06 630 PRO A O 1
ATOM 5018 N N . GLN A 1 631 ? -12.248 -10.052 -14.418 1.00 65.38 631 GLN A N 1
ATOM 5019 C CA . GLN A 1 631 ? -12.176 -8.603 -14.676 1.00 65.38 631 GLN A CA 1
ATOM 5020 C C . GLN A 1 631 ? -10.942 -8.149 -15.474 1.00 65.38 631 GLN A C 1
ATOM 5022 O O . GLN A 1 631 ? -10.887 -7.031 -15.996 1.00 65.38 631 GLN A O 1
ATOM 5027 N N . ALA A 1 632 ? -9.917 -8.997 -15.556 1.00 74.94 632 ALA A N 1
ATOM 5028 C CA . ALA A 1 632 ? -8.661 -8.702 -16.231 1.00 74.94 632 ALA A CA 1
ATOM 5029 C C . ALA A 1 632 ? -7.985 -9.986 -16.724 1.00 74.94 632 ALA A C 1
ATOM 5031 O O . ALA A 1 632 ? -8.175 -11.060 -16.162 1.00 74.94 632 ALA A O 1
ATOM 5032 N N . ARG A 1 633 ? -7.122 -9.860 -17.745 1.00 80.38 633 ARG A N 1
ATOM 5033 C CA . ARG A 1 633 ? -6.298 -10.981 -18.236 1.00 80.38 633 ARG A CA 1
ATOM 5034 C C . ARG A 1 633 ? -5.322 -11.500 -17.179 1.00 80.38 633 ARG A C 1
ATOM 5036 O O . ARG A 1 633 ? -5.044 -12.691 -17.135 1.00 80.38 633 ARG A O 1
ATOM 5043 N N . PHE A 1 634 ? -4.772 -10.607 -16.352 1.00 85.19 634 PHE A N 1
ATOM 5044 C CA . PHE A 1 634 ? -3.970 -11.015 -15.203 1.00 85.19 634 PHE A CA 1
ATOM 5045 C C . PHE A 1 634 ? -4.923 -11.330 -14.043 1.00 85.19 634 PHE A C 1
ATOM 5047 O O . PHE A 1 634 ? -5.600 -10.413 -13.580 1.00 85.19 634 PHE A O 1
ATOM 5054 N N . PRO A 1 635 ? -5.004 -12.581 -13.565 1.00 80.25 635 PRO A N 1
ATOM 5055 C CA . PRO A 1 635 ? -6.125 -13.031 -12.734 1.00 80.25 635 PRO A CA 1
ATOM 5056 C C . PRO A 1 635 ? -6.138 -12.437 -11.318 1.00 80.25 635 PRO A C 1
ATOM 5058 O O . PRO A 1 635 ? -7.169 -12.499 -10.648 1.00 80.25 635 PRO A O 1
ATOM 5061 N N . ALA A 1 636 ? -5.019 -11.841 -10.882 1.00 79.62 636 ALA A N 1
ATOM 5062 C CA . ALA A 1 636 ? -4.911 -11.110 -9.620 1.00 79.62 636 ALA A CA 1
ATOM 5063 C C . ALA A 1 636 ? -5.240 -9.599 -9.735 1.00 79.62 636 ALA A C 1
ATOM 5065 O O . ALA A 1 636 ? -5.285 -8.909 -8.720 1.00 79.62 636 ALA A O 1
ATOM 5066 N N . PHE A 1 637 ? -5.485 -9.070 -10.945 1.00 72.81 637 PHE A N 1
ATOM 5067 C CA . PHE A 1 637 ? -6.042 -7.722 -11.145 1.00 72.81 637 PHE A CA 1
ATOM 5068 C C . PHE A 1 637 ? -7.576 -7.741 -11.086 1.00 72.81 637 PHE A C 1
ATOM 5070 O O . PHE A 1 637 ? -8.212 -8.696 -11.527 1.00 72.81 637 PHE A O 1
ATOM 5077 N N . LEU A 1 638 ? -8.166 -6.651 -10.588 1.00 61.72 638 LEU A N 1
ATOM 5078 C CA . LEU A 1 638 ? -9.609 -6.484 -10.377 1.00 61.72 638 LEU A CA 1
ATOM 5079 C C . LEU A 1 638 ? -10.043 -5.125 -10.959 1.00 61.72 638 LEU A C 1
ATOM 5081 O O . LEU A 1 638 ? -9.335 -4.140 -10.759 1.00 61.72 638 LEU A O 1
ATOM 5085 N N . VAL A 1 639 ? -11.145 -5.067 -11.725 1.00 50.22 639 VAL A N 1
ATOM 5086 C CA . VAL A 1 639 ? -11.525 -3.867 -12.517 1.00 50.22 639 VAL A CA 1
ATOM 5087 C C . VAL A 1 639 ? -12.980 -3.427 -12.320 1.00 50.22 639 VAL A C 1
ATOM 5089 O O . VAL A 1 639 ? -13.226 -2.228 -12.185 1.00 50.22 639 VAL A O 1
ATOM 5092 N N . ARG A 1 640 ? -13.946 -4.346 -12.259 1.00 44.38 640 ARG A N 1
ATOM 5093 C CA . ARG A 1 640 ? -15.359 -4.007 -12.051 1.00 44.38 640 ARG A CA 1
ATOM 5094 C C . ARG A 1 640 ? -15.761 -4.491 -10.673 1.00 44.38 640 ARG A C 1
ATOM 5096 O O . ARG A 1 640 ? -15.701 -5.682 -10.405 1.00 44.38 640 ARG A O 1
ATOM 5103 N N . ASP A 1 641 ? -16.017 -3.510 -9.821 1.00 41.41 641 ASP A N 1
ATOM 5104 C CA . ASP A 1 641 ? -16.338 -3.643 -8.411 1.00 41.41 641 ASP A CA 1
ATOM 5105 C C . ASP A 1 641 ? -15.288 -4.395 -7.618 1.00 41.41 641 ASP A C 1
ATOM 5107 O O . ASP A 1 641 ? -15.224 -5.617 -7.605 1.00 41.41 641 ASP A O 1
ATOM 5111 N N . THR A 1 642 ? -14.522 -3.618 -6.855 1.00 37.28 642 THR A N 1
ATOM 5112 C CA . THR A 1 642 ? -13.901 -4.072 -5.622 1.00 37.28 642 THR A CA 1
ATOM 5113 C C . THR A 1 642 ? -12.510 -4.728 -5.661 1.00 37.28 642 THR A C 1
ATOM 5115 O O . THR A 1 642 ? -12.240 -5.715 -6.332 1.00 37.28 642 THR A O 1
ATOM 5118 N N . ILE A 1 643 ? -11.602 -4.172 -4.851 1.00 42.50 643 ILE A N 1
ATOM 5119 C CA . ILE A 1 643 ? -10.270 -4.702 -4.523 1.00 42.50 643 ILE A CA 1
ATOM 5120 C C . ILE A 1 643 ? -10.412 -5.752 -3.420 1.00 42.50 643 ILE A C 1
ATOM 5122 O O . ILE A 1 643 ? -10.921 -5.436 -2.345 1.00 42.50 643 ILE A O 1
ATOM 5126 N N . GLY A 1 644 ? -9.993 -6.996 -3.657 1.00 38.53 644 GLY A N 1
ATOM 5127 C CA . GLY A 1 644 ? -10.323 -8.095 -2.747 1.00 38.53 644 GLY A CA 1
ATOM 5128 C C . GLY A 1 644 ? -9.514 -9.380 -2.889 1.00 38.53 644 GLY A C 1
ATOM 5129 O O . GLY A 1 644 ? -10.106 -10.448 -2.824 1.00 38.53 644 GLY A O 1
ATOM 5130 N N . TYR A 1 645 ? -8.187 -9.307 -3.040 1.00 38.78 645 TYR A N 1
ATOM 5131 C CA . TYR A 1 645 ? -7.313 -10.480 -2.837 1.00 38.78 645 TYR A CA 1
ATOM 5132 C C . TYR A 1 645 ? -6.593 -10.484 -1.484 1.00 38.78 645 TYR A C 1
ATOM 5134 O O . TYR A 1 645 ? -6.276 -11.550 -0.960 1.00 38.78 645 TYR A O 1
ATOM 5142 N N . LEU A 1 646 ? -6.383 -9.306 -0.890 1.00 37.47 646 LEU A N 1
ATOM 5143 C CA . LEU A 1 646 ? -5.605 -9.158 0.339 1.00 37.47 646 LEU A CA 1
ATOM 5144 C C . LEU A 1 646 ? -6.166 -9.979 1.507 1.00 37.47 646 LEU A C 1
ATOM 5146 O O . LEU A 1 646 ? -5.425 -10.525 2.306 1.00 37.47 646 LEU A O 1
ATOM 5150 N N . ILE A 1 647 ? -7.481 -10.152 1.565 1.00 41.06 647 ILE A N 1
ATOM 5151 C CA . ILE A 1 647 ? -8.135 -10.947 2.610 1.00 41.06 647 ILE A CA 1
ATOM 5152 C C . ILE A 1 647 ? -7.807 -12.415 2.436 1.00 41.06 647 ILE A C 1
ATOM 5154 O O . ILE A 1 647 ? -7.476 -13.122 3.382 1.00 41.06 647 ILE A O 1
ATOM 5158 N N . THR A 1 648 ? -7.912 -12.898 1.204 1.00 39.06 648 THR A N 1
ATOM 5159 C CA . THR A 1 648 ? -8.003 -14.326 0.969 1.00 39.06 648 THR A CA 1
ATOM 5160 C C . THR A 1 648 ? -6.632 -15.000 0.974 1.00 39.06 648 THR A C 1
ATOM 5162 O O . THR A 1 648 ? -6.558 -16.183 1.287 1.00 39.06 648 THR A O 1
ATOM 5165 N N . THR A 1 649 ? -5.532 -14.263 0.776 1.00 34.47 649 THR A N 1
ATOM 5166 C CA . THR A 1 649 ? -4.182 -14.800 1.016 1.00 34.47 649 THR A CA 1
ATOM 5167 C C . THR A 1 649 ? -3.904 -15.036 2.502 1.00 34.47 649 THR A C 1
ATOM 5169 O O . THR A 1 649 ? -3.486 -16.131 2.869 1.00 34.47 649 THR A O 1
ATOM 5172 N N . GLY A 1 650 ? -4.230 -14.081 3.380 1.00 29.73 650 GLY A N 1
ATOM 5173 C CA . GLY A 1 650 ? -4.154 -14.310 4.830 1.00 29.73 650 GLY A CA 1
ATOM 5174 C C . GLY A 1 650 ? -5.088 -15.441 5.281 1.00 29.73 650 GLY A C 1
ATOM 5175 O O . GLY A 1 650 ? -4.713 -16.265 6.106 1.00 29.73 650 GLY A O 1
ATOM 5176 N N . VAL A 1 651 ? -6.270 -15.553 4.662 1.00 36.31 651 VAL A N 1
ATOM 5177 C CA . VAL A 1 651 ? -7.277 -16.575 4.995 1.00 36.31 651 VAL A CA 1
ATOM 5178 C C . VAL A 1 651 ? -6.953 -17.970 4.491 1.00 36.31 651 VAL A C 1
ATOM 5180 O O . VAL A 1 651 ? -7.287 -18.920 5.181 1.00 36.31 651 VAL A O 1
ATOM 5183 N N . VAL A 1 652 ? -6.327 -18.158 3.327 1.00 35.94 652 VAL A N 1
ATOM 5184 C CA . VAL A 1 652 ? -5.904 -19.506 2.906 1.00 35.94 652 VAL A CA 1
ATOM 5185 C C . VAL A 1 652 ? -4.908 -20.064 3.921 1.00 35.94 652 VAL A C 1
ATOM 5187 O O . VAL A 1 652 ? -5.039 -21.216 4.326 1.00 35.94 652 VAL A O 1
ATOM 5190 N N . GLN A 1 653 ? -3.979 -19.240 4.409 1.00 36.50 653 GLN A N 1
ATOM 5191 C CA . GLN A 1 653 ? -3.081 -19.642 5.486 1.00 36.50 653 GLN A CA 1
ATOM 5192 C C . GLN A 1 653 ? -3.790 -19.782 6.827 1.00 36.50 653 GLN A C 1
ATOM 5194 O O . GLN A 1 653 ? -3.594 -20.804 7.467 1.00 36.50 653 GLN A O 1
ATOM 5199 N N . GLU A 1 654 ? -4.644 -18.843 7.244 1.00 35.84 654 GLU A N 1
ATOM 5200 C CA . GLU A 1 654 ? -5.403 -19.002 8.489 1.00 35.84 654 GLU A CA 1
ATOM 5201 C C . GLU A 1 654 ? -6.343 -20.213 8.426 1.00 35.84 654 GLU A C 1
ATOM 5203 O O . GLU A 1 654 ? -6.474 -20.902 9.417 1.00 35.84 654 GLU A O 1
ATOM 5208 N N . LEU A 1 655 ? -6.928 -20.580 7.284 1.00 31.91 655 LEU A N 1
ATOM 5209 C CA . LEU A 1 655 ? -7.697 -21.820 7.109 1.00 31.91 655 LEU A CA 1
ATOM 5210 C C . LEU A 1 655 ? -6.810 -23.061 7.200 1.00 31.91 655 LEU A C 1
ATOM 5212 O O . LEU A 1 655 ? -7.246 -24.069 7.750 1.00 31.91 655 LEU A O 1
ATOM 5216 N N . LEU A 1 656 ? -5.584 -23.014 6.675 1.00 32.50 656 LEU A N 1
ATOM 5217 C CA . LEU A 1 656 ? -4.602 -24.092 6.820 1.00 32.50 656 LEU A CA 1
ATOM 5218 C C . LEU A 1 656 ? -4.089 -24.194 8.267 1.00 32.50 656 LEU A C 1
ATOM 5220 O O . LEU A 1 656 ? -3.9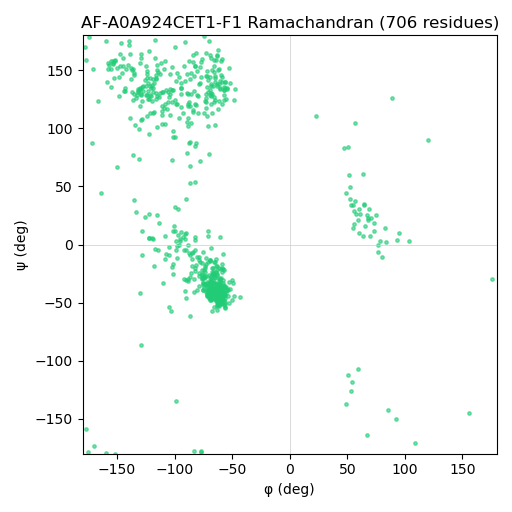31 -25.303 8.771 1.00 32.50 656 LEU A O 1
ATOM 5224 N N . VAL A 1 657 ? -3.904 -23.065 8.958 1.00 34.25 657 VAL A N 1
ATOM 5225 C CA . VAL A 1 657 ? -3.517 -22.970 10.374 1.00 34.25 657 VAL A CA 1
ATOM 5226 C C . VAL A 1 657 ? -4.674 -23.382 11.274 1.00 34.25 657 VAL A C 1
ATOM 5228 O O . VAL A 1 657 ? -4.454 -24.175 12.168 1.00 34.25 657 VAL A O 1
ATOM 5231 N N . TYR A 1 658 ? -5.911 -22.963 11.019 1.00 31.44 658 TYR A N 1
ATOM 5232 C CA . TYR A 1 658 ? -7.103 -23.400 11.744 1.00 31.44 658 TYR A CA 1
ATOM 5233 C C . TYR A 1 658 ? -7.416 -24.866 11.468 1.00 31.44 658 TYR A C 1
ATOM 5235 O O . TYR A 1 658 ? -7.823 -25.557 12.390 1.00 31.44 658 TYR A O 1
ATOM 5243 N N . LYS A 1 659 ? -7.154 -25.393 10.264 1.00 30.25 659 LYS A N 1
ATOM 5244 C CA . LYS A 1 659 ? -7.175 -26.843 10.015 1.00 30.25 659 LYS A CA 1
ATOM 5245 C C . LYS A 1 659 ? -6.078 -27.566 10.791 1.00 30.25 659 LYS A C 1
ATOM 5247 O O . LYS A 1 659 ? -6.370 -28.618 11.343 1.00 30.25 659 LYS A O 1
ATOM 5252 N N . ARG A 1 660 ? -4.861 -27.014 10.879 1.00 28.09 660 ARG A N 1
ATOM 5253 C CA . ARG A 1 660 ? -3.768 -27.552 11.712 1.00 28.09 660 ARG A CA 1
ATOM 5254 C C . ARG A 1 660 ? -4.061 -27.441 13.208 1.00 28.09 660 ARG A C 1
ATOM 5256 O O . ARG A 1 660 ? -3.747 -28.373 13.923 1.00 28.09 660 ARG A O 1
ATOM 5263 N N . CYS A 1 661 ? -4.698 -26.371 13.675 1.00 26.17 661 CYS A N 1
ATOM 5264 C CA . CYS A 1 661 ? -5.126 -26.174 15.057 1.00 26.17 661 CYS A CA 1
ATOM 5265 C C . CYS A 1 661 ? -6.334 -27.040 15.392 1.00 26.17 661 CYS A C 1
ATOM 5267 O O . CYS A 1 661 ? -6.398 -27.530 16.503 1.00 26.17 661 CYS A O 1
ATOM 5269 N N . LEU A 1 662 ? -7.247 -27.297 14.451 1.00 27.48 662 LEU A N 1
ATOM 5270 C CA . LEU A 1 662 ? -8.307 -28.293 14.607 1.00 27.48 662 LEU A CA 1
ATOM 5271 C C . LEU A 1 662 ? -7.699 -29.703 14.638 1.00 27.48 662 LEU A C 1
ATOM 5273 O O . LEU A 1 662 ? -8.092 -30.499 15.472 1.00 27.48 662 LEU A O 1
ATOM 5277 N N . TRP A 1 663 ? -6.686 -29.990 13.813 1.00 25.23 663 TRP A N 1
ATOM 5278 C CA . TRP A 1 663 ? -5.900 -31.232 13.858 1.00 25.23 663 TRP A CA 1
ATOM 5279 C C . TRP A 1 663 ? -5.124 -31.400 15.172 1.00 25.23 663 TRP A C 1
ATOM 5281 O O . TRP A 1 663 ? -5.160 -32.472 15.761 1.00 25.23 663 TRP A O 1
ATOM 5291 N N . LEU A 1 664 ? -4.465 -30.347 15.661 1.00 25.36 664 LEU A N 1
ATOM 5292 C CA . LEU A 1 664 ? -3.736 -30.320 16.932 1.00 25.36 664 LEU A CA 1
ATOM 5293 C C . LEU A 1 664 ? -4.690 -30.343 18.127 1.00 25.36 664 LEU A C 1
ATOM 5295 O O . LEU A 1 664 ? -4.379 -30.980 19.118 1.00 25.36 664 LEU A O 1
ATOM 5299 N N . GLN A 1 665 ? -5.868 -29.721 18.042 1.00 25.92 665 GLN A N 1
ATOM 5300 C CA . GLN A 1 665 ? -6.913 -29.816 19.063 1.00 25.92 665 GLN A CA 1
ATOM 5301 C C . GLN A 1 665 ? -7.581 -31.191 19.050 1.00 25.92 665 GLN A C 1
ATOM 5303 O O . GLN A 1 665 ? -7.882 -31.698 20.119 1.00 25.92 665 GLN A O 1
ATOM 5308 N N . ILE A 1 666 ? -7.754 -31.837 17.893 1.00 28.53 666 ILE A N 1
ATOM 5309 C CA . ILE A 1 666 ? -8.194 -33.237 17.805 1.00 28.53 666 ILE A CA 1
ATOM 5310 C C . ILE A 1 666 ? -7.120 -34.160 18.404 1.00 28.53 666 ILE A C 1
ATOM 5312 O O . ILE A 1 666 ? -7.462 -35.016 19.211 1.00 28.53 666 ILE A O 1
ATOM 5316 N N . LEU A 1 667 ? -5.832 -33.935 18.118 1.00 25.70 667 LEU A N 1
ATOM 5317 C CA . LEU A 1 667 ? -4.714 -34.670 18.731 1.00 25.70 667 LEU A CA 1
ATOM 5318 C C . LEU A 1 667 ? -4.612 -34.427 20.252 1.00 25.70 667 LEU A C 1
ATOM 5320 O O . LEU A 1 667 ? -4.470 -35.378 21.011 1.00 25.70 667 LEU A O 1
ATOM 5324 N N . MET A 1 668 ? -4.780 -33.188 20.725 1.00 25.70 668 MET A N 1
ATOM 5325 C CA . MET A 1 668 ? -4.744 -32.828 22.153 1.00 25.70 668 MET A CA 1
ATOM 5326 C C . MET A 1 668 ? -6.002 -33.259 22.925 1.00 25.70 668 MET A C 1
ATOM 5328 O O . MET A 1 668 ? -5.934 -33.483 24.133 1.00 25.70 668 MET A O 1
ATOM 5332 N N . VAL A 1 669 ? -7.155 -33.372 22.256 1.00 27.95 669 VAL A N 1
ATOM 5333 C CA . VAL A 1 669 ? -8.378 -33.972 22.818 1.00 27.95 669 VAL A CA 1
ATOM 5334 C C . VAL A 1 669 ? -8.261 -35.501 22.837 1.00 27.95 669 VAL A C 1
ATOM 5336 O O . VAL A 1 669 ? -8.791 -36.126 23.751 1.00 27.95 669 VAL A O 1
ATOM 5339 N N . MET A 1 670 ? -7.500 -36.100 21.914 1.00 27.64 670 MET A N 1
ATOM 5340 C CA . MET A 1 670 ? -7.159 -37.528 21.938 1.00 27.64 670 MET A CA 1
ATOM 5341 C C . MET A 1 670 ? -6.092 -37.889 22.990 1.00 27.64 670 MET A C 1
ATOM 5343 O O . MET A 1 670 ? -6.157 -38.981 23.543 1.00 27.64 670 MET A O 1
ATOM 5347 N N . GLU A 1 671 ? -5.178 -36.980 23.349 1.00 26.52 671 GLU A N 1
ATOM 5348 C CA . GLU A 1 671 ? -4.199 -37.189 24.438 1.00 26.52 671 GLU A CA 1
ATOM 5349 C C . GLU A 1 671 ? -4.760 -36.942 25.854 1.00 26.52 671 GLU A C 1
ATOM 5351 O O . GLU A 1 671 ? -4.131 -37.315 26.845 1.00 26.52 671 GLU A O 1
ATOM 5356 N N . LYS A 1 672 ? -5.961 -36.361 25.994 1.00 25.77 672 LYS A N 1
ATOM 5357 C CA . LYS A 1 672 ? -6.596 -36.085 27.300 1.00 25.77 672 LYS A CA 1
ATOM 5358 C C . LYS A 1 672 ? -7.614 -37.134 27.764 1.00 25.77 672 LYS A C 1
ATOM 5360 O O . LYS A 1 672 ? -8.508 -36.822 28.546 1.00 25.77 672 LYS A O 1
ATOM 5365 N N . PHE A 1 673 ? -7.413 -38.392 27.385 1.00 28.80 673 PHE A N 1
ATOM 5366 C CA . PHE A 1 673 ? -7.963 -39.540 28.109 1.00 28.80 673 PHE A CA 1
ATOM 5367 C C . PHE A 1 673 ? -6.877 -40.582 28.367 1.00 28.80 673 PHE A C 1
ATOM 5369 O O . PHE A 1 673 ? -6.872 -41.632 27.746 1.00 28.80 673 PHE A O 1
ATOM 5376 N N . THR A 1 674 ? -5.980 -40.289 29.311 1.00 28.62 674 THR A N 1
ATOM 5377 C CA . THR A 1 674 ? -5.354 -41.297 30.187 1.00 28.62 674 THR A CA 1
ATOM 5378 C C . THR A 1 674 ? -4.545 -40.591 31.272 1.00 28.62 674 THR A C 1
ATOM 5380 O O . THR A 1 674 ? -3.346 -40.369 31.135 1.00 28.62 674 THR A O 1
ATOM 5383 N N . TYR A 1 675 ? -5.207 -40.244 32.375 1.00 25.91 675 TYR A N 1
ATOM 5384 C CA . TYR A 1 675 ? -4.549 -40.228 33.678 1.00 25.91 675 TYR A CA 1
ATOM 5385 C C . TYR A 1 675 ? -4.888 -41.571 34.323 1.00 25.91 675 TYR A C 1
ATOM 5387 O O . TYR A 1 675 ? -6.047 -41.807 34.656 1.00 25.91 675 TYR A O 1
ATOM 5395 N N . TYR A 1 676 ? -3.908 -42.466 34.444 1.00 30.72 676 TYR A N 1
ATOM 5396 C CA . TYR A 1 676 ? -4.047 -43.678 35.249 1.00 30.72 676 TYR A CA 1
ATOM 5397 C C . TYR A 1 676 ? -2.906 -43.742 36.274 1.00 30.72 676 TYR A C 1
ATOM 5399 O O . TYR A 1 676 ? -1.765 -43.424 35.931 1.00 30.72 676 TYR A O 1
ATOM 5407 N N . PRO A 1 677 ? -3.211 -44.108 37.532 1.00 28.62 677 PRO A N 1
ATOM 5408 C CA . PRO A 1 677 ? -2.243 -44.148 38.620 1.00 28.62 677 PRO A CA 1
ATOM 5409 C C . PRO A 1 677 ? -1.265 -45.329 38.466 1.00 28.62 677 PRO A C 1
ATOM 5411 O O . PRO A 1 677 ? -1.514 -46.247 37.680 1.00 28.62 677 PRO A O 1
ATOM 5414 N N . PRO A 1 678 ? -0.135 -45.328 39.195 1.00 26.00 678 PRO A N 1
ATOM 5415 C CA . PRO A 1 678 ? 0.951 -46.267 38.960 1.00 26.00 678 PRO A CA 1
ATOM 5416 C C . PRO A 1 678 ? 0.595 -47.673 39.455 1.00 26.00 678 PRO A C 1
ATOM 5418 O O . PRO A 1 678 ? 0.351 -47.872 40.643 1.00 26.00 678 PRO A O 1
ATOM 5421 N N . GLY A 1 679 ? 0.661 -48.651 38.547 1.00 39.41 679 GLY A N 1
ATOM 5422 C CA . GLY A 1 679 ? 0.792 -50.070 38.880 1.00 39.41 679 GLY A CA 1
ATOM 5423 C C . GLY A 1 679 ? -0.344 -50.964 38.390 1.00 39.41 679 GLY A C 1
ATOM 5424 O O . GLY A 1 679 ? -1.264 -51.241 39.143 1.00 39.41 679 GLY A O 1
ATOM 5425 N N . GLN A 1 680 ? -0.225 -51.506 37.172 1.00 30.16 680 GLN A N 1
ATOM 5426 C CA . GLN A 1 680 ? -0.544 -52.910 36.861 1.00 30.16 680 GLN A CA 1
ATOM 5427 C C . GLN A 1 680 ? -0.100 -53.291 35.438 1.00 30.16 680 GLN A C 1
ATOM 5429 O O . GLN A 1 680 ? 0.045 -52.449 34.556 1.00 30.16 680 GLN A O 1
ATOM 5434 N N . LYS A 1 681 ? 0.217 -54.579 35.277 1.00 31.12 681 LYS A N 1
ATOM 5435 C CA . LYS A 1 681 ? 1.055 -55.169 34.228 1.00 31.12 681 LYS A CA 1
ATOM 5436 C C . LYS A 1 681 ? 0.414 -55.204 32.835 1.00 31.12 681 LYS A C 1
ATOM 5438 O O . LYS A 1 681 ? -0.770 -55.469 32.658 1.00 31.12 681 LYS A O 1
ATOM 5443 N N . SER A 1 682 ? 1.292 -55.012 31.859 1.00 42.16 682 SER A N 1
ATOM 5444 C CA . SER A 1 682 ? 1.160 -55.142 30.411 1.00 42.16 682 SER A CA 1
ATOM 5445 C C . SER A 1 682 ? 0.776 -56.560 29.967 1.00 42.16 682 SER A C 1
ATOM 5447 O O . SER A 1 682 ? 1.314 -57.539 30.478 1.00 42.16 682 SER A O 1
ATOM 5449 N N . GLY A 1 683 ? -0.096 -56.672 28.955 1.00 34.00 683 GLY A N 1
ATOM 5450 C CA . GLY A 1 683 ? -0.298 -57.946 28.252 1.00 34.00 683 GLY A CA 1
ATOM 5451 C C . GLY A 1 683 ? -1.394 -57.997 27.183 1.00 34.00 683 GLY A C 1
ATOM 5452 O O . GLY A 1 683 ? -1.237 -58.728 26.214 1.00 34.00 683 GLY A O 1
ATOM 5453 N N . MET A 1 684 ? -2.475 -57.211 27.287 1.00 33.19 684 MET A N 1
ATOM 5454 C CA . MET A 1 684 ? -3.668 -57.441 26.443 1.00 33.19 684 MET A CA 1
ATOM 5455 C C . MET A 1 684 ? -4.262 -56.191 25.768 1.00 33.19 684 MET A C 1
ATOM 5457 O O . MET A 1 684 ? -5.451 -56.147 25.470 1.00 33.19 684 MET A O 1
ATOM 5461 N N . LEU A 1 685 ? -3.438 -55.172 25.495 1.00 35.12 685 LEU A N 1
ATOM 5462 C CA . LEU A 1 685 ? -3.884 -53.885 24.922 1.00 35.12 685 LEU A CA 1
ATOM 5463 C C . LEU A 1 685 ? -3.303 -53.545 23.537 1.00 35.12 685 LEU A C 1
ATOM 5465 O O . LEU A 1 685 ? -3.723 -52.572 22.920 1.00 35.12 685 LEU A O 1
ATOM 5469 N N . ILE A 1 686 ? -2.406 -54.370 22.991 1.00 34.53 686 ILE A N 1
ATOM 5470 C CA . ILE A 1 686 ? -1.759 -54.091 21.693 1.00 34.53 686 ILE A CA 1
ATOM 5471 C C . ILE A 1 686 ? -2.610 -54.578 20.502 1.00 34.53 686 ILE A C 1
ATOM 5473 O O . ILE A 1 686 ? -2.543 -54.006 19.414 1.00 34.53 686 ILE A O 1
ATOM 5477 N N . LEU A 1 687 ? -3.490 -55.570 20.696 1.00 31.39 687 LEU A N 1
ATOM 5478 C CA . LEU A 1 687 ? -4.275 -56.142 19.593 1.00 31.39 687 LEU A CA 1
ATOM 5479 C C . LEU A 1 687 ? -5.479 -55.269 19.183 1.00 31.39 687 LEU A C 1
ATOM 5481 O O . LEU A 1 687 ? -5.750 -55.120 17.992 1.00 31.39 687 LEU A O 1
ATOM 5485 N N . ASN A 1 688 ? -6.142 -54.607 20.141 1.00 32.91 688 ASN A N 1
ATOM 5486 C CA . ASN A 1 688 ? -7.245 -53.678 19.845 1.00 32.91 688 ASN A CA 1
ATOM 5487 C C . ASN A 1 688 ? -6.760 -52.352 19.234 1.00 32.91 688 ASN A C 1
ATOM 5489 O O . ASN A 1 688 ? -7.467 -51.762 18.414 1.00 32.91 688 ASN A O 1
ATOM 5493 N N . TYR A 1 689 ? -5.529 -51.931 19.552 1.00 34.94 689 TYR A N 1
ATOM 5494 C CA . TYR A 1 689 ? -4.899 -50.742 18.972 1.00 34.94 689 TYR A CA 1
ATOM 5495 C C . TYR A 1 689 ? -4.559 -50.939 17.484 1.00 34.94 689 TYR A C 1
ATOM 5497 O O . TYR A 1 689 ? -4.706 -50.010 16.693 1.00 34.94 689 TYR A O 1
ATOM 5505 N N . MET A 1 690 ? -4.181 -52.156 17.063 1.00 31.59 690 MET A N 1
ATOM 5506 C CA . MET A 1 690 ? -3.852 -52.466 15.659 1.00 31.59 690 MET A CA 1
ATOM 5507 C C . MET A 1 690 ? -5.074 -52.665 14.744 1.00 31.59 690 MET A C 1
ATOM 5509 O O . MET A 1 690 ? -4.991 -52.417 13.540 1.00 31.59 690 MET A O 1
ATOM 5513 N N . LEU A 1 691 ? -6.219 -53.085 15.290 1.00 34.56 691 LEU A N 1
ATOM 5514 C CA . LEU A 1 691 ? -7.454 -53.270 14.514 1.00 34.56 691 LEU A CA 1
ATOM 5515 C C . LEU A 1 691 ? -8.205 -51.948 14.278 1.00 34.56 691 LEU A C 1
ATOM 5517 O O . LEU A 1 691 ? -8.659 -51.706 13.159 1.00 34.56 691 LEU A O 1
ATOM 5521 N N . HIS A 1 692 ? -8.248 -51.046 15.267 1.00 36.41 692 HIS A N 1
ATOM 5522 C CA . HIS A 1 692 ? -8.851 -49.715 15.100 1.00 36.41 692 HIS A CA 1
ATOM 5523 C C . HIS A 1 692 ? -7.986 -48.766 14.258 1.00 36.41 692 HIS A C 1
ATOM 5525 O O . HIS A 1 692 ? -8.519 -48.003 13.452 1.00 36.41 692 HIS A O 1
ATOM 5531 N N . SER A 1 693 ? -6.655 -48.861 14.351 1.00 36.03 693 SER A N 1
ATOM 5532 C CA . SER A 1 693 ? -5.745 -48.070 13.511 1.00 36.03 693 SER A CA 1
ATOM 5533 C C . SER A 1 693 ? -5.798 -48.468 12.033 1.00 36.03 693 SER A C 1
ATOM 5535 O O . SER A 1 693 ? -5.722 -47.585 11.188 1.00 36.03 693 SER A O 1
ATOM 5537 N N . LYS A 1 694 ? -6.036 -49.740 11.676 1.00 33.19 694 LYS A N 1
ATOM 5538 C CA . LYS A 1 694 ? -6.224 -50.152 10.266 1.00 33.19 694 LYS A CA 1
ATOM 5539 C C . LYS A 1 694 ? -7.540 -49.666 9.650 1.00 33.19 694 LYS A C 1
ATOM 5541 O O . LYS A 1 694 ? -7.567 -49.375 8.453 1.00 33.19 694 LYS A O 1
ATOM 5546 N N . LEU A 1 695 ? -8.612 -49.549 10.439 1.00 35.06 695 LEU A N 1
ATOM 5547 C CA . LEU A 1 695 ? -9.883 -48.984 9.969 1.00 35.06 695 LEU A CA 1
ATOM 5548 C C . LEU A 1 695 ? -9.791 -47.451 9.821 1.00 35.06 695 LEU A C 1
ATOM 5550 O O . LEU A 1 695 ? -10.274 -46.906 8.826 1.00 35.06 695 LEU A O 1
ATOM 5554 N N . LEU A 1 696 ? -9.081 -46.773 10.737 1.00 36.09 696 LEU A N 1
ATOM 5555 C CA . LEU A 1 696 ? -8.813 -45.330 10.664 1.00 36.09 696 LEU A CA 1
ATOM 5556 C C . LEU A 1 696 ? -7.814 -44.956 9.560 1.00 36.09 696 LEU A C 1
ATOM 5558 O O . LEU A 1 696 ? -8.038 -43.975 8.860 1.00 36.09 696 LEU A O 1
ATOM 5562 N N . LEU A 1 697 ? -6.754 -45.741 9.335 1.00 33.44 697 LEU A N 1
ATOM 5563 C CA . LEU A 1 697 ? -5.826 -45.539 8.212 1.00 33.44 697 LEU A CA 1
ATOM 5564 C C . LEU A 1 697 ? -6.524 -45.728 6.860 1.00 33.44 697 LEU A C 1
ATOM 5566 O O . LEU A 1 697 ? -6.216 -45.007 5.914 1.00 33.44 697 LEU A O 1
ATOM 5570 N N . LYS A 1 698 ? -7.517 -46.625 6.767 1.00 32.69 698 LYS A N 1
ATOM 5571 C CA . LYS A 1 698 ? -8.369 -46.744 5.573 1.00 32.69 698 LYS A CA 1
ATOM 5572 C C . LYS A 1 698 ? -9.263 -45.516 5.362 1.00 32.69 698 LYS A C 1
ATOM 5574 O O . LYS A 1 698 ? -9.432 -45.118 4.217 1.00 32.69 698 LYS A O 1
ATOM 5579 N N . GLN A 1 699 ? -9.784 -44.885 6.418 1.00 34.25 699 GLN A N 1
ATOM 5580 C CA . GLN A 1 699 ? -10.550 -43.632 6.300 1.00 34.25 699 GLN A CA 1
ATOM 5581 C C . GLN A 1 699 ? -9.652 -42.403 6.038 1.00 34.25 699 GLN A C 1
ATOM 5583 O O . GLN A 1 699 ? -10.030 -41.527 5.261 1.00 34.25 699 GLN A O 1
ATOM 5588 N N . LEU A 1 700 ? -8.428 -42.379 6.577 1.00 31.78 700 LEU A N 1
ATOM 5589 C CA . LEU A 1 700 ? -7.418 -41.341 6.328 1.00 31.78 700 LEU A CA 1
ATOM 5590 C C . LEU A 1 700 ? -6.854 -41.405 4.895 1.00 31.78 700 LEU A C 1
ATOM 5592 O O . LEU A 1 700 ? -6.768 -40.373 4.235 1.00 31.78 700 LEU A O 1
ATOM 5596 N N . CYS A 1 701 ? -6.591 -42.602 4.352 1.00 30.73 701 CYS A N 1
ATOM 5597 C CA . CYS A 1 701 ? -6.201 -42.791 2.944 1.00 30.73 701 CYS A CA 1
ATOM 5598 C C . CYS A 1 701 ? -7.314 -42.422 1.945 1.00 30.73 701 CYS A C 1
ATOM 5600 O O . CYS A 1 701 ? -7.025 -42.077 0.799 1.00 30.73 701 CYS A O 1
ATOM 5602 N N . VAL A 1 702 ? -8.588 -42.482 2.350 1.00 32.59 702 VAL A N 1
ATOM 5603 C CA . VAL A 1 702 ? -9.711 -42.030 1.510 1.00 32.59 702 VAL A CA 1
ATOM 5604 C C . VAL A 1 702 ? -9.803 -40.498 1.490 1.00 32.59 702 VAL A C 1
ATOM 5606 O O . VAL A 1 702 ? -10.159 -39.941 0.457 1.00 32.59 702 VAL A O 1
ATOM 5609 N N . MET A 1 703 ? -9.393 -39.797 2.554 1.00 31.17 703 MET A N 1
ATOM 5610 C CA . MET A 1 703 ? -9.345 -38.325 2.573 1.00 31.17 703 MET A CA 1
ATOM 5611 C C . MET A 1 703 ? -8.078 -37.729 1.941 1.00 31.17 703 MET A C 1
ATOM 5613 O O . MET A 1 703 ? -8.161 -36.656 1.345 1.00 31.17 703 MET A O 1
ATOM 5617 N N . GLU A 1 704 ? -6.936 -38.422 1.989 1.00 29.42 704 GLU A N 1
ATOM 5618 C CA . GLU A 1 704 ? -5.729 -38.033 1.237 1.00 29.42 704 GLU A CA 1
ATOM 5619 C C . GLU A 1 704 ? -5.933 -38.170 -0.281 1.00 29.42 704 GLU A C 1
ATOM 5621 O O . GLU A 1 704 ? -5.508 -37.307 -1.048 1.00 29.42 704 GLU A O 1
ATOM 5626 N N . LYS A 1 705 ? -6.700 -39.175 -0.728 1.00 30.22 705 LYS A N 1
ATOM 5627 C CA . LYS A 1 705 ? -7.104 -39.313 -2.140 1.00 30.22 705 LYS A CA 1
ATOM 5628 C C . LYS A 1 705 ? -8.104 -38.255 -2.621 1.00 30.22 705 LYS A C 1
ATOM 5630 O O . LYS A 1 705 ? -8.283 -38.118 -3.824 1.00 30.22 705 LYS A O 1
ATOM 5635 N N . PHE A 1 706 ? -8.727 -37.490 -1.724 1.00 33.47 706 PHE A N 1
ATOM 5636 C CA . PHE A 1 706 ? -9.615 -36.379 -2.092 1.00 33.47 706 PHE A CA 1
ATOM 5637 C C . PHE A 1 706 ? -8.866 -35.063 -2.376 1.00 33.47 706 PHE A C 1
ATOM 5639 O O . PHE A 1 706 ? -9.489 -34.093 -2.810 1.00 33.47 706 PHE A O 1
ATOM 5646 N N . PHE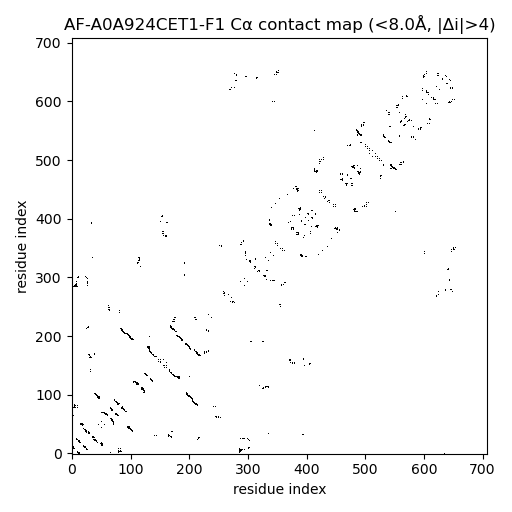 A 1 707 ? -7.546 -35.017 -2.149 1.00 30.91 707 PHE A N 1
ATOM 5647 C CA . PHE A 1 707 ? -6.696 -33.842 -2.387 1.00 30.91 707 PHE A CA 1
ATOM 5648 C C . PHE A 1 707 ? -5.484 -34.126 -3.303 1.00 30.91 707 PHE A C 1
ATOM 5650 O O . PHE A 1 707 ? -4.521 -33.356 -3.304 1.00 30.91 707 PHE A O 1
ATOM 5657 N N . HIS A 1 708 ? -5.571 -35.172 -4.138 1.00 30.89 708 HIS A N 1
ATOM 5658 C CA . HIS A 1 708 ? -4.690 -35.411 -5.291 1.00 30.89 708 HIS A CA 1
ATOM 5659 C C . HIS A 1 708 ? -5.435 -35.370 -6.630 1.00 30.89 708 HIS A C 1
ATOM 5661 O O . HIS A 1 708 ? -6.571 -35.877 -6.721 1.00 30.89 708 HIS A O 1
#